Protein AF-V9I852-F1 (afdb_monomer_lite)

Organism: Apis cerana (NCBI:txid7461)

Radius of gyration: 63.97 Å; chains: 1; bounding box: 170×101×155 Å

Structure (mmCIF, N/CA/C/O backbone):
data_AF-V9I852-F1
#
_entry.id   AF-V9I852-F1
#
loop_
_atom_site.group_PDB
_atom_site.id
_atom_site.type_symbol
_atom_site.label_atom_id
_atom_site.label_alt_id
_atom_site.label_comp_id
_atom_site.label_asym_id
_atom_site.label_entity_id
_atom_site.label_seq_id
_atom_site.pdbx_PDB_ins_code
_atom_site.Cartn_x
_atom_site.Cartn_y
_atom_site.Cartn_z
_atom_site.occupancy
_atom_site.B_iso_or_equiv
_atom_site.auth_seq_id
_atom_site.auth_comp_id
_atom_site.auth_asym_id
_atom_site.auth_atom_id
_atom_site.pdbx_PDB_model_num
ATOM 1 N N . MET A 1 1 ? 60.744 -9.522 -6.879 1.00 50.72 1 MET A N 1
ATOM 2 C CA . MET A 1 1 ? 60.475 -9.954 -8.267 1.00 50.72 1 MET A CA 1
ATOM 3 C C . MET A 1 1 ? 61.758 -10.573 -8.761 1.00 50.72 1 MET A C 1
ATOM 5 O O . MET A 1 1 ? 62.664 -9.856 -9.180 1.00 50.72 1 MET A O 1
ATOM 9 N N . ASP A 1 2 ? 61.870 -11.880 -8.570 1.00 51.53 2 ASP A N 1
ATOM 10 C CA . ASP A 1 2 ? 63.086 -12.629 -8.846 1.00 51.53 2 ASP A CA 1
ATOM 11 C C . ASP A 1 2 ? 63.333 -12.612 -10.350 1.00 51.53 2 ASP A C 1
ATOM 13 O O . ASP A 1 2 ? 62.682 -13.312 -11.120 1.00 51.53 2 ASP A O 1
ATOM 17 N N . ARG A 1 3 ? 64.275 -11.763 -10.784 1.00 62.81 3 ARG A N 1
ATOM 18 C CA . ARG A 1 3 ? 64.688 -11.643 -12.194 1.00 62.81 3 ARG A CA 1
ATOM 19 C C . ARG A 1 3 ? 65.100 -12.995 -12.785 1.00 62.81 3 ARG A C 1
ATOM 21 O O . ARG A 1 3 ? 65.060 -13.159 -13.995 1.00 62.81 3 ARG A O 1
ATOM 28 N N . GLN A 1 4 ? 65.454 -13.955 -11.932 1.00 65.88 4 GLN A N 1
ATOM 29 C CA . GLN A 1 4 ? 65.789 -15.322 -12.306 1.00 65.88 4 GLN A CA 1
ATOM 30 C C . GLN A 1 4 ? 64.579 -16.082 -12.875 1.00 65.88 4 GLN A C 1
ATOM 32 O O . GLN A 1 4 ? 64.727 -16.679 -13.933 1.00 65.88 4 GLN A O 1
ATOM 37 N N . GLY A 1 5 ? 63.378 -15.993 -12.292 1.00 65.00 5 GLY A N 1
ATOM 38 C CA . GLY A 1 5 ? 62.196 -16.718 -12.795 1.00 65.00 5 GLY A CA 1
ATOM 39 C C . GLY A 1 5 ? 61.672 -16.208 -14.148 1.00 65.00 5 GLY A C 1
ATOM 40 O O . GLY A 1 5 ? 61.157 -16.974 -14.958 1.00 65.00 5 GLY A O 1
ATOM 41 N N . LEU A 1 6 ? 61.894 -14.923 -14.456 1.00 72.56 6 LEU A N 1
ATOM 42 C CA . LEU A 1 6 ? 61.601 -14.355 -15.780 1.00 72.56 6 LEU A CA 1
ATOM 43 C C . LEU A 1 6 ? 62.596 -14.835 -16.851 1.00 72.56 6 LEU A C 1
ATOM 45 O O . LEU A 1 6 ? 62.217 -15.017 -18.004 1.00 72.56 6 LEU A O 1
ATOM 49 N N . VAL A 1 7 ? 63.861 -15.040 -16.470 1.00 77.25 7 VAL A N 1
ATOM 50 C CA . VAL A 1 7 ? 64.925 -15.524 -17.367 1.00 77.25 7 VAL A CA 1
ATOM 51 C C . VAL A 1 7 ? 64.793 -17.028 -17.641 1.00 77.25 7 VAL A C 1
ATOM 53 O O . VAL A 1 7 ? 65.104 -17.459 -18.747 1.00 77.25 7 VAL A O 1
ATOM 56 N N . HIS A 1 8 ? 64.298 -17.815 -16.677 1.00 76.94 8 HIS A N 1
ATOM 57 C CA . HIS A 1 8 ? 64.097 -19.268 -16.820 1.00 76.94 8 HIS A CA 1
ATOM 58 C C . HIS A 1 8 ? 62.773 -19.654 -17.492 1.00 76.94 8 HIS A C 1
ATOM 60 O O . HIS A 1 8 ? 62.583 -20.819 -17.830 1.00 76.94 8 HIS A O 1
ATOM 66 N N . GLY A 1 9 ? 61.879 -18.695 -17.744 1.00 74.50 9 GLY A N 1
ATOM 67 C CA . GLY A 1 9 ? 60.640 -18.974 -18.464 1.00 74.50 9 GLY A CA 1
ATOM 68 C C . GLY A 1 9 ? 59.528 -19.578 -17.601 1.00 74.50 9 GLY A C 1
ATOM 69 O O . GLY A 1 9 ? 58.673 -20.275 -18.144 1.00 74.50 9 GLY A O 1
ATOM 70 N N . ASP A 1 10 ? 59.522 -19.340 -16.285 1.00 84.06 10 ASP A N 1
ATOM 71 C CA . ASP A 1 10 ? 58.556 -19.979 -15.388 1.00 84.06 10 ASP A CA 1
ATOM 72 C C . ASP A 1 10 ? 57.115 -19.537 -15.678 1.00 84.06 10 ASP A C 1
ATOM 74 O O . ASP A 1 10 ? 56.751 -18.358 -15.589 1.00 84.06 10 ASP A O 1
ATOM 78 N N . SER A 1 11 ? 56.278 -20.530 -15.980 1.00 76.50 11 SER A N 1
ATOM 79 C CA . SER A 1 11 ? 54.847 -20.410 -16.286 1.00 76.50 11 SER A CA 1
ATOM 80 C C . SER A 1 11 ? 54.083 -19.616 -15.215 1.00 76.50 11 SER A C 1
AT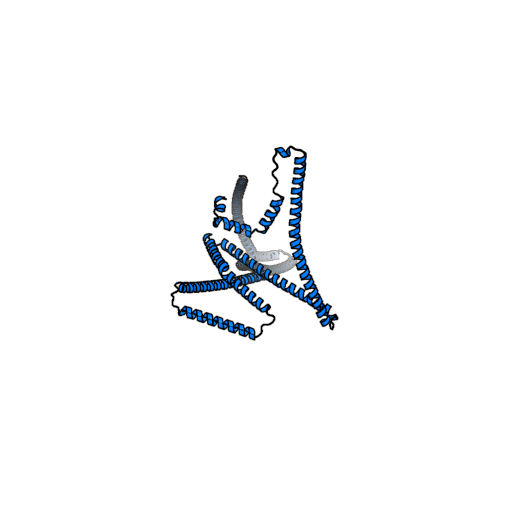OM 82 O O . SER A 1 11 ? 53.300 -18.718 -15.537 1.00 76.50 11 SER A O 1
ATOM 84 N N . ASP A 1 12 ? 54.386 -19.863 -13.938 1.00 80.69 12 ASP A N 1
ATOM 85 C CA . ASP A 1 12 ? 53.726 -19.229 -12.788 1.00 80.69 12 ASP A CA 1
ATOM 86 C C . ASP A 1 12 ? 54.035 -17.730 -12.652 1.00 80.69 12 ASP A C 1
ATOM 88 O O . ASP A 1 12 ? 53.288 -16.994 -12.010 1.00 80.69 12 ASP A O 1
ATOM 92 N N . ILE A 1 13 ? 55.110 -17.250 -13.286 1.00 81.25 13 ILE A N 1
ATOM 93 C CA . ILE A 1 13 ? 55.512 -15.837 -13.284 1.00 81.25 13 ILE A CA 1
ATOM 94 C C . ILE A 1 13 ? 55.090 -15.162 -14.592 1.00 81.25 13 ILE A C 1
ATOM 96 O O . ILE A 1 13 ? 54.611 -14.027 -14.585 1.00 81.25 13 ILE A O 1
ATOM 100 N N . ILE A 1 14 ? 55.213 -15.861 -15.721 1.00 84.06 14 ILE A N 1
ATOM 101 C CA . ILE A 1 14 ? 54.914 -15.325 -17.051 1.00 84.06 14 ILE A CA 1
ATOM 102 C C . ILE A 1 14 ? 53.406 -15.183 -17.294 1.00 84.06 14 ILE A C 1
ATOM 104 O O . ILE A 1 14 ? 52.973 -14.156 -17.825 1.00 84.06 14 ILE A O 1
ATOM 108 N N . HIS A 1 15 ? 52.580 -16.156 -16.896 1.00 85.94 15 HIS A N 1
ATOM 109 C CA . HIS A 1 15 ? 51.135 -16.084 -17.142 1.00 85.94 15 HIS A CA 1
ATOM 110 C C . HIS A 1 15 ? 50.443 -14.922 -16.419 1.00 85.94 15 HIS A C 1
ATOM 112 O O . HIS A 1 15 ? 49.645 -14.241 -17.070 1.00 85.94 15 HIS A O 1
ATOM 118 N N . PRO A 1 16 ? 50.744 -14.604 -15.144 1.00 88.56 16 PRO A N 1
ATOM 119 C CA . PRO A 1 16 ? 50.213 -13.401 -14.505 1.00 88.56 16 PRO A CA 1
ATOM 120 C C . PRO A 1 16 ? 50.647 -12.109 -15.207 1.00 88.56 16 PRO A C 1
ATOM 122 O O . PRO A 1 16 ? 49.839 -11.192 -15.351 1.00 88.56 16 PRO A O 1
ATOM 125 N N . ILE A 1 17 ? 51.888 -12.045 -15.707 1.00 84.12 17 ILE A N 1
ATOM 126 C CA . ILE A 1 17 ? 52.399 -10.886 -16.456 1.00 84.12 17 ILE A CA 1
ATOM 127 C C . ILE A 1 17 ? 51.645 -10.722 -17.779 1.00 84.12 17 ILE A C 1
ATOM 129 O O . ILE A 1 17 ? 51.189 -9.620 -18.080 1.00 84.12 17 ILE A O 1
ATOM 133 N N . PHE A 1 18 ? 51.454 -11.794 -18.552 1.00 85.00 18 PHE A N 1
ATOM 134 C CA . PHE A 1 18 ? 50.658 -11.728 -19.781 1.00 85.00 18 PHE A CA 1
ATOM 135 C C . PHE A 1 18 ? 49.193 -11.415 -19.507 1.00 85.00 18 PHE A C 1
ATOM 137 O O . PHE A 1 18 ? 48.610 -10.597 -20.212 1.00 85.00 18 PHE A O 1
ATOM 144 N N . THR A 1 19 ? 48.613 -12.000 -18.461 1.00 89.19 19 THR A N 1
ATOM 145 C CA . THR A 1 19 ? 47.241 -11.694 -18.040 1.00 89.19 19 THR A CA 1
ATOM 146 C C . THR A 1 19 ? 47.105 -10.207 -17.733 1.00 89.19 19 THR A C 1
ATOM 148 O O . THR A 1 19 ? 46.151 -9.573 -18.179 1.00 89.19 19 THR A O 1
ATOM 151 N N . TRP A 1 20 ? 48.085 -9.610 -17.049 1.00 90.31 20 TRP A N 1
ATOM 152 C CA . TRP A 1 20 ? 48.095 -8.177 -16.766 1.00 90.31 20 TRP A CA 1
ATOM 153 C C . TRP A 1 20 ? 48.287 -7.321 -18.029 1.00 90.31 20 TRP A C 1
ATOM 155 O O . TRP A 1 20 ? 47.535 -6.373 -18.242 1.00 90.31 20 TRP A O 1
ATOM 165 N N . LEU A 1 21 ? 49.240 -7.673 -18.899 1.00 87.88 21 LEU A N 1
ATOM 166 C CA . LEU A 1 21 ? 49.518 -6.939 -20.141 1.00 87.88 21 LEU A CA 1
ATOM 167 C C . LEU A 1 21 ? 48.331 -6.959 -21.112 1.00 87.88 21 LEU A C 1
ATOM 169 O O . LEU A 1 21 ? 47.997 -5.926 -21.688 1.00 87.88 21 LEU A O 1
ATOM 173 N N . LEU A 1 22 ? 47.692 -8.119 -21.282 1.00 87.31 22 LEU A N 1
ATOM 174 C CA . LEU A 1 22 ? 46.563 -8.295 -22.197 1.00 87.31 22 LEU A CA 1
ATOM 175 C C . LEU A 1 22 ? 45.273 -7.675 -21.647 1.00 87.31 22 LEU A C 1
ATOM 177 O O . LEU A 1 22 ? 44.484 -7.145 -22.423 1.00 87.31 22 LEU A O 1
ATOM 181 N N . SER A 1 23 ? 45.071 -7.682 -20.325 1.00 90.19 23 SER A N 1
ATOM 182 C CA . SER A 1 23 ? 43.926 -6.999 -19.700 1.00 90.19 23 SER A CA 1
ATOM 183 C C . SER A 1 23 ? 44.055 -5.472 -19.694 1.00 90.19 23 SER A C 1
ATOM 185 O O . SER A 1 23 ? 43.040 -4.783 -19.676 1.00 90.19 23 SER A O 1
ATOM 187 N N . HIS A 1 24 ? 45.278 -4.928 -19.746 1.00 91.06 24 HIS A N 1
ATOM 188 C CA . HIS A 1 24 ? 45.545 -3.484 -19.681 1.00 91.06 24 HIS A CA 1
ATOM 189 C C . HIS A 1 24 ? 46.228 -2.949 -20.947 1.00 91.06 24 HIS A C 1
ATOM 191 O O . HIS A 1 24 ? 47.105 -2.081 -20.873 1.00 91.06 24 HIS A O 1
ATOM 197 N N . ILE A 1 25 ? 45.826 -3.445 -22.119 1.00 89.25 25 ILE A N 1
ATOM 198 C CA . ILE A 1 25 ? 46.492 -3.136 -23.391 1.00 89.25 25 ILE A CA 1
ATOM 199 C C . ILE A 1 25 ? 46.551 -1.627 -23.685 1.00 89.25 25 ILE A C 1
ATOM 201 O O . ILE A 1 25 ? 47.601 -1.117 -24.080 1.00 89.25 25 ILE A O 1
ATOM 205 N N . ASP A 1 26 ? 45.484 -0.886 -23.372 1.00 86.12 26 ASP A N 1
ATOM 206 C CA . ASP A 1 26 ? 45.411 0.567 -23.572 1.00 86.12 26 ASP A CA 1
ATOM 207 C C . ASP A 1 26 ? 46.420 1.326 -22.699 1.00 86.12 26 ASP A C 1
ATOM 209 O O . ASP A 1 26 ? 47.024 2.313 -23.126 1.00 86.12 26 ASP A O 1
ATOM 213 N N . VAL A 1 27 ? 46.641 0.860 -21.466 1.00 87.19 27 VAL A N 1
ATOM 214 C CA . VAL A 1 27 ? 47.602 1.463 -20.529 1.00 87.19 27 VAL A CA 1
ATOM 215 C C . VAL A 1 27 ? 49.027 1.201 -21.001 1.00 87.19 27 VAL A C 1
ATOM 217 O O . VAL A 1 27 ? 49.862 2.108 -20.988 1.00 87.19 27 VAL A O 1
ATOM 220 N N . VAL A 1 28 ? 49.304 -0.025 -21.451 1.00 89.38 28 VAL A N 1
ATOM 221 C CA . VAL A 1 28 ? 50.616 -0.421 -21.974 1.00 89.38 28 VAL A CA 1
ATOM 222 C C . VAL A 1 28 ? 50.939 0.354 -23.252 1.00 89.38 28 VAL A C 1
ATOM 224 O O . VAL A 1 28 ? 52.040 0.891 -23.370 1.00 89.38 28 VAL A O 1
ATOM 227 N N . GLN A 1 29 ? 49.975 0.506 -24.164 1.00 88.00 29 GLN A N 1
ATOM 228 C CA . GLN A 1 29 ? 50.143 1.276 -25.396 1.00 88.00 29 GLN A CA 1
ATOM 229 C C . GLN A 1 29 ? 50.420 2.758 -25.110 1.00 88.00 29 GLN A C 1
ATOM 231 O O . GLN A 1 29 ? 51.357 3.331 -25.672 1.00 88.00 29 GLN A O 1
ATOM 236 N N . LYS A 1 30 ? 49.667 3.375 -24.187 1.00 87.69 30 LYS A N 1
ATOM 237 C CA . LYS A 1 30 ? 49.917 4.759 -23.749 1.00 87.69 30 LYS A CA 1
ATOM 238 C C . LYS A 1 30 ? 51.293 4.904 -23.102 1.00 87.69 30 LYS A C 1
ATOM 240 O O . LYS A 1 30 ? 52.010 5.858 -23.397 1.00 87.69 30 LYS A O 1
ATOM 245 N N . ARG A 1 31 ? 51.699 3.952 -22.258 1.00 87.94 31 ARG A N 1
ATOM 246 C CA . ARG A 1 31 ? 53.007 3.972 -21.587 1.00 87.94 31 ARG A CA 1
ATOM 247 C C . ARG A 1 31 ? 54.165 3.819 -22.572 1.00 87.94 31 ARG A C 1
ATOM 249 O O . ARG A 1 31 ? 55.131 4.564 -22.453 1.00 87.94 31 ARG A O 1
ATOM 256 N N . ALA A 1 32 ? 54.050 2.921 -23.549 1.00 89.06 32 ALA A N 1
ATOM 257 C CA . ALA A 1 32 ? 55.044 2.731 -24.605 1.00 89.06 32 ALA A CA 1
ATOM 258 C C . ALA A 1 32 ? 55.159 3.960 -25.525 1.00 89.06 32 ALA A C 1
ATOM 260 O O . ALA A 1 32 ? 56.254 4.348 -25.933 1.00 89.06 32 ALA A O 1
ATOM 261 N N . TYR A 1 33 ? 54.033 4.617 -25.821 1.00 90.19 33 TYR A N 1
ATOM 262 C CA . TYR A 1 33 ? 54.034 5.874 -26.567 1.00 90.19 33 TYR A CA 1
ATOM 263 C C . TYR A 1 33 ? 54.736 6.993 -25.784 1.00 90.19 33 TYR A C 1
ATOM 265 O O . TYR A 1 33 ? 55.614 7.667 -26.321 1.00 90.19 33 TYR A O 1
ATOM 273 N N . LEU A 1 34 ? 54.395 7.166 -24.502 1.00 89.69 34 LEU A N 1
ATOM 274 C CA . LEU A 1 34 ? 54.973 8.204 -23.646 1.00 89.69 34 LEU A CA 1
ATOM 275 C C . LEU A 1 34 ? 56.454 7.964 -23.332 1.00 89.69 34 LEU A C 1
ATOM 277 O O . LEU A 1 34 ? 57.212 8.930 -23.259 1.00 89.69 34 LEU A O 1
ATOM 281 N N . SER A 1 35 ? 56.898 6.711 -23.192 1.00 86.94 35 SER A N 1
ATOM 282 C CA . SER A 1 35 ? 58.307 6.403 -22.916 1.00 86.94 35 SER A CA 1
ATOM 283 C C . SER A 1 35 ? 59.239 6.868 -24.030 1.00 86.94 35 SER A C 1
ATOM 285 O O . SER A 1 35 ? 60.369 7.244 -23.751 1.00 86.94 35 SER A O 1
ATOM 287 N N . ARG A 1 36 ? 58.773 6.922 -25.283 1.00 86.38 36 ARG A N 1
ATOM 288 C CA . ARG A 1 36 ? 59.583 7.443 -26.392 1.00 86.38 36 ARG A CA 1
ATOM 289 C C . ARG A 1 36 ? 59.892 8.941 -26.266 1.00 86.38 36 ARG A C 1
ATOM 291 O O . ARG A 1 36 ? 60.886 9.391 -26.820 1.00 86.38 36 ARG A O 1
ATOM 298 N N . PHE A 1 37 ? 59.050 9.700 -25.564 1.00 84.94 37 PHE A N 1
ATOM 299 C CA . PHE A 1 37 ? 59.129 11.166 -25.512 1.00 84.94 37 PHE A CA 1
ATOM 300 C C . PHE A 1 37 ? 59.446 11.731 -24.120 1.00 84.94 37 PHE A C 1
ATOM 302 O O . PHE A 1 37 ? 59.877 12.873 -24.017 1.00 84.94 37 PHE A O 1
ATOM 309 N N . LEU A 1 38 ? 59.217 10.965 -23.047 1.00 84.50 38 LEU A N 1
ATOM 310 C CA . LEU A 1 38 ? 59.419 11.413 -21.661 1.00 84.50 38 LEU A CA 1
ATOM 311 C C . LEU A 1 38 ? 60.682 10.852 -20.998 1.00 84.50 38 LEU A C 1
ATOM 313 O O . LEU A 1 38 ? 61.015 11.277 -19.890 1.00 84.50 38 LEU A O 1
ATOM 317 N N . VAL A 1 39 ? 61.377 9.907 -21.636 1.00 83.50 39 VAL A N 1
ATOM 318 C CA . VAL A 1 39 ? 62.682 9.442 -21.151 1.00 83.50 39 VAL A CA 1
ATOM 319 C C . VAL A 1 39 ? 63.694 10.557 -21.392 1.00 83.50 39 VAL A C 1
ATOM 321 O O . VAL A 1 39 ? 63.976 10.930 -22.529 1.00 83.50 39 VAL A O 1
ATOM 324 N N . LYS A 1 40 ? 64.188 11.139 -20.298 1.00 81.50 40 LYS A N 1
ATOM 325 C CA . LYS A 1 40 ? 65.172 12.218 -20.343 1.00 81.50 40 LYS A CA 1
ATOM 326 C C . LYS A 1 40 ? 66.515 11.660 -20.798 1.00 81.50 40 LYS A C 1
ATOM 328 O O . LYS A 1 40 ? 66.905 10.573 -20.383 1.00 81.50 40 LYS A O 1
ATOM 333 N N . ILE A 1 41 ? 67.216 12.426 -21.625 1.00 81.44 41 ILE A N 1
ATOM 334 C CA . ILE A 1 41 ? 68.611 12.149 -21.946 1.00 81.44 41 ILE A CA 1
ATOM 335 C C . ILE A 1 41 ? 69.424 12.576 -20.722 1.00 81.44 41 ILE A C 1
ATOM 337 O O . ILE A 1 41 ? 69.360 13.737 -20.318 1.00 81.44 41 ILE A O 1
ATOM 341 N N . GLU A 1 42 ? 70.124 11.631 -20.101 1.00 76.50 42 GLU A N 1
ATOM 342 C CA . GLU A 1 42 ? 71.022 11.912 -18.981 1.00 76.50 42 GLU A CA 1
ATOM 343 C C . GLU A 1 42 ? 72.293 12.568 -19.531 1.00 76.50 42 GLU A C 1
ATOM 345 O O . GLU A 1 42 ? 73.145 11.904 -20.118 1.00 76.50 42 GLU A O 1
ATOM 350 N N . VAL A 1 43 ? 72.389 13.892 -19.396 1.00 78.94 43 VAL A N 1
ATOM 351 C CA . VAL A 1 43 ? 73.585 14.651 -19.776 1.00 78.94 43 VAL A CA 1
ATOM 352 C C . VAL A 1 43 ? 74.493 14.762 -18.545 1.00 78.94 43 VAL A C 1
ATOM 354 O O . VAL A 1 43 ? 74.030 15.258 -17.514 1.00 78.94 43 VAL A O 1
ATOM 357 N N . PRO A 1 44 ? 75.757 14.300 -18.612 1.00 83.56 44 PRO A N 1
ATOM 358 C CA . PRO A 1 44 ? 76.691 14.387 -17.492 1.00 83.56 44 PRO A CA 1
ATOM 359 C C . PRO A 1 44 ? 76.924 15.829 -17.024 1.00 83.56 44 PRO A C 1
ATOM 361 O O . PRO A 1 44 ? 76.922 16.770 -17.824 1.00 83.56 44 PRO A O 1
ATOM 364 N N . SER A 1 45 ? 77.144 16.008 -15.719 1.00 73.19 45 SER A N 1
ATOM 365 C CA . SER A 1 45 ? 77.271 17.326 -15.082 1.00 73.19 45 SER A CA 1
ATOM 366 C C . SER A 1 45 ? 78.463 18.149 -15.582 1.00 73.19 45 SER A C 1
ATOM 368 O O . SER A 1 45 ? 78.434 19.374 -15.469 1.00 73.19 45 SER A O 1
ATOM 370 N N . GLU A 1 46 ? 79.486 17.513 -16.168 1.00 77.75 46 GLU A N 1
ATOM 371 C CA . GLU A 1 46 ? 80.625 18.226 -16.756 1.00 77.75 46 GLU A CA 1
ATOM 372 C C . GLU A 1 46 ? 80.209 19.061 -17.978 1.00 77.75 46 GLU A C 1
ATOM 374 O O . GLU A 1 46 ? 80.680 20.182 -18.146 1.00 77.75 46 GLU A O 1
ATOM 379 N N . TYR A 1 47 ? 79.278 18.555 -18.793 1.00 73.62 47 TYR A N 1
ATOM 380 C CA . TYR A 1 47 ? 78.790 19.236 -19.999 1.00 73.62 47 TYR A CA 1
ATOM 381 C C . TYR A 1 47 ? 77.684 20.255 -19.710 1.00 73.62 47 TYR A C 1
ATOM 383 O O . TYR A 1 47 ? 77.487 21.180 -20.490 1.00 73.62 47 TYR A O 1
ATOM 391 N N . LEU A 1 48 ? 76.987 20.129 -18.575 1.00 76.00 48 LEU A N 1
ATOM 392 C CA . LEU A 1 48 ? 76.001 21.119 -18.123 1.00 76.00 48 LEU A CA 1
ATOM 393 C C . LEU A 1 48 ? 76.632 22.414 -17.586 1.00 76.00 48 LEU A C 1
ATOM 395 O O . LEU A 1 48 ? 75.910 23.374 -17.330 1.00 76.00 48 LEU A O 1
ATOM 399 N N . SER A 1 49 ? 77.953 22.431 -17.385 1.00 75.94 49 SER A N 1
ATOM 400 C CA . SER A 1 49 ? 78.689 23.621 -16.938 1.00 75.94 49 SER A CA 1
ATOM 401 C C . SER A 1 49 ? 78.877 24.652 -18.060 1.00 75.94 49 SER A C 1
ATOM 403 O O . SER A 1 49 ? 79.166 25.813 -17.775 1.00 75.94 49 SER A O 1
ATOM 405 N N . ASP A 1 50 ? 78.706 24.240 -19.322 1.00 87.31 50 ASP A N 1
ATOM 406 C CA . ASP A 1 50 ? 78.704 25.130 -20.484 1.00 87.31 50 ASP A CA 1
ATOM 407 C C . ASP A 1 50 ? 77.357 25.888 -20.576 1.00 87.31 50 ASP A C 1
ATOM 409 O O . ASP A 1 50 ? 76.301 25.247 -20.674 1.00 87.31 50 ASP A O 1
ATOM 413 N N . PRO A 1 51 ? 77.359 27.238 -20.561 1.00 83.44 51 PRO A N 1
ATOM 414 C CA . PRO A 1 51 ? 76.146 28.052 -20.639 1.00 83.44 51 PRO A CA 1
ATOM 415 C C . PRO A 1 51 ? 75.259 27.771 -21.861 1.00 83.44 51 PRO A C 1
ATOM 417 O O . PRO A 1 51 ? 74.035 27.866 -21.752 1.00 83.44 51 PRO A O 1
ATOM 420 N N . GLU A 1 52 ? 75.837 27.419 -23.015 1.00 85.44 52 GLU A N 1
ATOM 421 C CA . GLU A 1 52 ? 75.052 27.144 -24.228 1.00 85.44 52 GLU A CA 1
ATOM 422 C C . GLU A 1 52 ? 74.320 25.801 -24.125 1.00 85.44 52 GLU A C 1
ATOM 424 O O . GLU A 1 52 ? 73.122 25.708 -24.408 1.00 85.44 52 GLU A O 1
ATOM 429 N N . VAL A 1 53 ? 75.015 24.762 -23.650 1.00 85.12 53 VAL A N 1
ATOM 430 C CA . VAL A 1 53 ? 74.446 23.420 -23.443 1.00 85.12 53 VAL A CA 1
ATOM 431 C C . VAL A 1 53 ? 73.359 23.453 -22.369 1.00 85.12 53 VAL A C 1
ATOM 433 O O . VAL A 1 53 ? 72.309 22.826 -22.533 1.00 85.12 53 VAL A O 1
ATOM 436 N N . PHE A 1 54 ? 73.566 24.232 -21.305 1.00 84.88 54 PHE A N 1
ATOM 437 C CA . PHE A 1 54 ? 72.560 24.454 -20.270 1.00 84.88 54 PHE A CA 1
ATOM 438 C C . PHE A 1 54 ? 71.288 25.104 -20.836 1.00 84.88 54 PHE A C 1
ATOM 440 O O . PHE A 1 54 ? 70.186 24.599 -20.608 1.00 84.88 54 PHE A O 1
ATOM 447 N N . ALA A 1 55 ? 71.423 26.163 -21.643 1.00 87.50 55 ALA A N 1
ATOM 448 C CA . ALA A 1 55 ? 70.285 26.834 -22.269 1.00 87.50 55 ALA A CA 1
ATOM 449 C C . ALA A 1 55 ? 69.494 25.904 -23.212 1.00 87.50 55 ALA A C 1
ATOM 451 O O . ALA A 1 55 ? 68.259 25.919 -23.208 1.00 87.50 55 ALA A O 1
ATOM 452 N N . PHE A 1 56 ? 70.173 25.049 -23.988 1.00 87.88 56 PHE A N 1
ATOM 453 C CA . PHE A 1 56 ? 69.507 24.038 -24.820 1.00 87.88 56 PHE A CA 1
ATOM 454 C C . PHE A 1 56 ? 68.798 22.964 -23.990 1.00 87.88 56 PHE A C 1
ATOM 456 O O . PHE A 1 56 ? 67.700 22.528 -24.347 1.00 87.88 56 PHE A O 1
ATOM 463 N N . TYR A 1 57 ? 69.384 22.554 -22.866 1.00 86.81 57 TYR A N 1
ATOM 464 C CA . TYR A 1 57 ? 68.766 21.591 -21.960 1.00 86.81 57 TYR A CA 1
ATOM 465 C C . TYR A 1 57 ? 67.523 22.166 -21.259 1.00 86.81 57 TYR A C 1
ATOM 467 O O . TYR A 1 57 ? 66.514 21.468 -21.133 1.00 86.81 57 TYR A O 1
ATOM 475 N N . GLU A 1 58 ? 67.527 23.448 -20.880 1.00 87.81 58 GLU A N 1
ATOM 476 C CA . GLU A 1 58 ? 66.326 24.130 -20.376 1.00 87.81 58 GLU A CA 1
ATOM 477 C C . GLU A 1 58 ? 65.227 24.236 -21.446 1.00 87.81 58 GLU A C 1
ATOM 479 O O . GLU A 1 58 ? 64.059 23.934 -21.178 1.00 87.81 58 GLU A O 1
ATOM 484 N N . GLN A 1 59 ? 65.579 24.577 -22.690 1.00 89.19 59 GLN A N 1
ATOM 485 C CA . GLN A 1 59 ? 64.630 24.566 -23.813 1.00 89.19 59 GLN A CA 1
ATOM 486 C C . GLN A 1 59 ? 64.046 23.165 -24.061 1.00 89.19 59 GLN A C 1
ATOM 488 O O . GLN A 1 59 ? 62.849 23.011 -24.308 1.00 89.19 59 GLN A O 1
ATOM 493 N N . TYR A 1 60 ? 64.860 22.118 -23.931 1.00 88.94 60 TYR A N 1
ATOM 494 C CA . TYR A 1 60 ? 64.402 20.734 -24.011 1.00 88.94 60 TYR A CA 1
ATOM 495 C C . TYR A 1 60 ? 63.420 20.377 -22.883 1.00 88.94 60 TYR A C 1
ATOM 497 O O . TYR A 1 60 ? 62.362 19.797 -23.140 1.00 88.94 60 TYR A O 1
ATOM 505 N N . MET A 1 61 ? 63.716 20.766 -21.639 1.00 86.81 61 MET A N 1
ATOM 506 C CA . MET A 1 61 ? 62.833 20.506 -20.496 1.00 86.81 61 MET A CA 1
ATOM 507 C C . MET A 1 61 ? 61.503 21.251 -20.603 1.00 86.81 61 MET A C 1
ATOM 509 O O . MET A 1 61 ? 60.447 20.655 -20.377 1.00 86.81 61 MET A O 1
ATOM 513 N N . THR A 1 62 ? 61.529 22.515 -21.027 1.00 90.88 62 THR A N 1
ATOM 514 C CA . THR A 1 62 ? 60.301 23.289 -21.270 1.00 90.88 62 THR A CA 1
ATOM 515 C C . THR A 1 62 ? 59.455 22.679 -22.392 1.00 90.88 62 THR A C 1
ATOM 517 O O . THR A 1 62 ? 58.227 22.636 -22.282 1.00 90.88 62 THR A O 1
ATOM 520 N N . LEU A 1 63 ? 60.078 22.125 -23.439 1.00 90.88 63 LEU A N 1
ATOM 521 C CA . LEU A 1 63 ? 59.369 21.423 -24.510 1.00 90.88 63 LEU A CA 1
ATOM 522 C C . LEU A 1 63 ? 58.733 20.109 -24.029 1.00 90.88 63 LEU A C 1
ATOM 524 O O . LEU A 1 63 ? 57.597 19.811 -24.405 1.00 90.88 63 LEU A O 1
ATOM 528 N N . ILE A 1 64 ? 59.417 19.353 -23.163 1.00 89.50 64 ILE A N 1
ATOM 529 C CA . ILE A 1 64 ? 58.853 18.160 -22.513 1.00 89.50 64 ILE A CA 1
ATOM 530 C C . ILE A 1 64 ? 57.628 18.528 -21.675 1.00 89.50 64 ILE A C 1
ATOM 532 O O . ILE A 1 64 ? 56.603 17.847 -21.749 1.00 89.50 64 ILE A O 1
ATOM 536 N N . ASP A 1 65 ? 57.707 19.589 -20.875 1.00 89.69 65 ASP A N 1
ATOM 537 C CA . ASP A 1 65 ? 56.587 19.992 -20.026 1.00 89.69 65 ASP A CA 1
ATOM 538 C C . ASP A 1 65 ? 55.413 20.527 -20.852 1.00 89.69 65 ASP A C 1
ATOM 540 O O . ASP A 1 65 ? 54.262 20.164 -20.594 1.00 89.69 65 ASP A O 1
ATOM 544 N N . ARG A 1 66 ? 55.685 21.262 -21.937 1.00 91.88 66 ARG A N 1
ATOM 545 C CA . ARG A 1 66 ? 54.660 21.634 -22.921 1.00 91.88 66 ARG A CA 1
ATOM 546 C C . ARG A 1 66 ? 54.003 20.401 -23.546 1.00 91.88 66 ARG A C 1
ATOM 548 O O . ARG A 1 66 ? 52.779 20.361 -23.661 1.00 91.88 66 ARG A O 1
ATOM 555 N N . PHE A 1 67 ? 54.785 19.385 -23.915 1.00 92.06 67 PHE A N 1
ATOM 556 C CA . PHE A 1 67 ? 54.259 18.129 -24.453 1.00 92.06 67 PHE A CA 1
ATOM 557 C C . PHE A 1 67 ? 53.349 17.413 -23.447 1.00 92.06 67 PHE A C 1
ATOM 559 O O . PHE A 1 67 ? 52.268 16.969 -23.832 1.00 92.06 67 PHE A O 1
ATOM 566 N N . LYS A 1 68 ? 53.723 17.340 -22.162 1.00 90.31 68 LYS A N 1
ATOM 567 C CA . LYS A 1 68 ? 52.871 16.739 -21.117 1.00 90.31 68 LYS A CA 1
ATOM 568 C C . LYS A 1 68 ? 51.521 17.444 -21.014 1.00 90.31 68 LYS A C 1
ATOM 570 O O . LYS A 1 68 ? 50.494 16.767 -20.966 1.00 90.31 68 LYS A O 1
ATOM 575 N N . THR A 1 69 ? 51.521 18.777 -20.998 1.00 91.69 69 THR A N 1
ATOM 576 C CA . THR A 1 69 ? 50.295 19.582 -20.899 1.00 91.69 69 THR A CA 1
ATOM 577 C C . THR A 1 69 ? 49.393 19.354 -22.108 1.00 91.69 69 THR A C 1
ATOM 579 O O . THR A 1 69 ? 48.249 18.934 -21.944 1.00 91.69 69 THR A O 1
ATOM 582 N N . VAL A 1 70 ? 49.933 19.492 -23.323 1.00 92.94 70 VAL A N 1
ATOM 583 C CA . VAL A 1 70 ? 49.173 19.302 -24.571 1.00 92.94 70 VAL A CA 1
ATOM 584 C C . VAL A 1 70 ? 48.664 17.864 -24.713 1.00 92.94 70 VAL A C 1
ATOM 586 O O . VAL A 1 70 ? 47.525 17.637 -25.118 1.00 92.94 70 VAL A O 1
ATOM 589 N N . HIS A 1 71 ? 49.476 16.865 -24.358 1.00 90.81 71 HIS A N 1
ATOM 590 C CA . HIS A 1 71 ? 49.060 15.464 -24.404 1.00 90.81 71 HIS A CA 1
ATOM 591 C C . HIS A 1 71 ? 47.931 15.177 -23.406 1.00 90.81 71 HIS A C 1
ATOM 593 O O . HIS A 1 71 ? 46.982 14.466 -23.735 1.00 90.81 71 HIS A O 1
ATOM 599 N N . LYS A 1 72 ? 48.003 15.739 -22.193 1.00 90.06 72 LYS A N 1
ATOM 600 C CA . LYS A 1 72 ? 46.947 15.602 -21.183 1.00 90.06 72 LYS A CA 1
ATOM 601 C C . LYS A 1 72 ? 45.639 16.243 -21.653 1.00 90.06 72 LYS A C 1
ATOM 603 O O . LYS A 1 72 ? 44.590 15.616 -21.537 1.00 90.06 72 LYS A O 1
ATOM 608 N N . GLU A 1 73 ? 45.699 17.444 -22.223 1.00 91.06 73 GLU A N 1
ATOM 609 C CA . GLU A 1 73 ? 44.536 18.126 -22.805 1.00 91.06 73 GLU A CA 1
ATOM 610 C C . GLU A 1 73 ? 43.921 17.327 -23.959 1.00 91.06 73 GLU A C 1
ATOM 612 O O . GLU A 1 73 ? 42.704 17.148 -24.009 1.00 91.06 73 GLU A O 1
ATOM 617 N N . ARG A 1 74 ? 44.752 16.764 -24.845 1.00 90.44 74 ARG A N 1
ATOM 618 C CA . ARG A 1 74 ? 44.297 15.910 -25.949 1.00 90.44 74 ARG A CA 1
ATOM 619 C C . ARG A 1 74 ? 43.603 14.638 -25.463 1.00 90.44 74 ARG A C 1
ATOM 621 O O . ARG A 1 74 ? 42.579 14.270 -26.028 1.00 90.44 74 ARG A O 1
ATOM 628 N N . GLU A 1 75 ? 44.130 13.967 -24.439 1.00 87.50 75 GLU A N 1
ATOM 629 C CA . GLU A 1 75 ? 43.508 12.755 -23.881 1.00 87.50 75 GLU A CA 1
ATOM 630 C C . GLU A 1 75 ? 42.147 13.056 -23.237 1.00 87.50 75 GLU A C 1
ATOM 632 O O . GLU A 1 75 ? 41.196 12.295 -23.418 1.00 87.50 75 GLU A O 1
ATOM 637 N N . ILE A 1 76 ? 42.027 14.194 -22.544 1.00 86.94 76 ILE A N 1
ATOM 638 C CA . ILE A 1 76 ? 40.744 14.680 -22.015 1.00 86.94 76 ILE A CA 1
ATOM 639 C C . ILE A 1 76 ? 39.780 14.987 -23.171 1.00 86.94 76 ILE A C 1
ATOM 641 O O . ILE A 1 76 ? 38.628 14.554 -23.152 1.00 86.94 76 ILE A O 1
ATOM 645 N N . GLY A 1 77 ? 40.259 15.675 -24.211 1.00 87.12 77 GLY A N 1
ATOM 646 C CA . GLY A 1 77 ? 39.478 15.986 -25.407 1.00 87.12 77 GLY A CA 1
ATOM 647 C C . GLY A 1 77 ? 39.002 14.742 -26.161 1.00 87.12 77 GLY A C 1
ATOM 648 O O . GLY A 1 77 ? 37.859 14.707 -26.608 1.00 87.12 77 GLY A O 1
ATOM 649 N N . LYS A 1 78 ? 39.829 13.694 -26.252 1.00 87.12 78 LYS A N 1
ATOM 650 C CA . LYS A 1 78 ? 39.473 12.422 -26.898 1.00 87.12 78 LYS A CA 1
ATOM 651 C C . LYS A 1 78 ? 38.299 11.739 -26.194 1.00 87.12 78 LYS A C 1
ATOM 653 O O . LYS A 1 78 ? 37.346 11.356 -26.863 1.00 87.12 78 LYS A O 1
ATOM 658 N N . LYS A 1 79 ? 38.326 11.658 -24.860 1.00 84.75 79 LYS A N 1
ATOM 659 C CA . LYS A 1 79 ? 37.212 11.097 -24.076 1.00 84.75 79 LYS A CA 1
ATOM 660 C C . LYS A 1 79 ? 35.920 11.901 -24.271 1.00 84.75 79 LYS A C 1
ATOM 662 O O . LYS A 1 79 ? 34.842 11.333 -24.410 1.00 84.75 79 LYS A O 1
ATOM 667 N N . ASN A 1 80 ? 36.027 13.229 -24.326 1.00 85.06 80 ASN A N 1
ATOM 668 C CA . ASN A 1 80 ? 34.875 14.092 -24.589 1.00 85.06 80 ASN A CA 1
ATOM 669 C C . ASN A 1 80 ? 34.331 13.914 -26.016 1.00 85.06 80 ASN A C 1
ATOM 671 O O . ASN A 1 80 ? 33.121 13.960 -26.212 1.00 85.06 80 ASN A O 1
ATOM 675 N N . TYR A 1 81 ? 35.204 13.685 -27.001 1.00 86.94 81 TYR A N 1
ATOM 676 C CA . TYR A 1 81 ? 34.809 13.393 -28.377 1.00 86.94 81 TYR A CA 1
ATOM 677 C C . TYR A 1 81 ? 34.107 12.037 -28.510 1.00 86.94 81 TYR A C 1
ATOM 679 O O . TYR A 1 81 ? 33.114 11.951 -29.221 1.00 86.94 81 TYR A O 1
ATOM 687 N N . GLU A 1 82 ? 34.575 10.996 -27.816 1.00 85.44 82 GLU A N 1
ATOM 688 C CA . GLU A 1 82 ? 33.910 9.684 -27.782 1.00 85.44 82 GLU A CA 1
ATOM 689 C C . GLU A 1 82 ? 32.474 9.815 -27.244 1.00 85.44 82 GLU A C 1
ATOM 691 O O . GLU A 1 82 ? 31.528 9.420 -27.926 1.00 85.44 82 GLU A O 1
ATOM 696 N N . ASN A 1 83 ? 32.288 10.516 -26.119 1.00 84.62 83 ASN A N 1
ATOM 697 C CA . ASN A 1 83 ? 30.956 10.828 -25.585 1.00 84.62 83 ASN A CA 1
ATOM 698 C C . ASN A 1 83 ? 30.109 11.671 -26.562 1.00 84.62 83 ASN A C 1
ATOM 700 O O . ASN A 1 83 ? 28.909 11.451 -26.717 1.00 84.62 83 ASN A O 1
ATOM 704 N N . ALA A 1 84 ? 30.719 12.649 -27.240 1.00 88.81 84 ALA A N 1
ATOM 705 C CA . ALA A 1 84 ? 30.028 13.469 -28.235 1.00 88.81 84 ALA A CA 1
ATOM 706 C C . ALA A 1 84 ? 29.641 12.664 -29.486 1.00 88.81 84 ALA A C 1
ATOM 708 O O . ALA A 1 84 ? 28.611 12.938 -30.099 1.00 88.81 84 ALA A O 1
ATOM 709 N N . SER A 1 85 ? 30.437 11.662 -29.863 1.00 89.62 85 SER A N 1
ATOM 710 C CA . SER A 1 85 ? 30.139 10.743 -30.960 1.00 89.62 85 SER A CA 1
ATOM 711 C C . SER A 1 85 ? 28.942 9.860 -30.618 1.00 89.62 85 SER A C 1
ATOM 713 O O . SER A 1 85 ? 28.047 9.734 -31.451 1.00 89.62 85 SER A O 1
ATOM 715 N N . GLU A 1 86 ? 28.874 9.314 -29.401 1.00 89.81 86 GLU A N 1
ATOM 716 C CA . GLU A 1 86 ? 27.698 8.572 -28.919 1.00 89.81 86 GLU A CA 1
ATOM 717 C C . GLU A 1 86 ? 26.439 9.448 -28.942 1.00 89.81 86 GLU A C 1
ATOM 719 O O . GLU A 1 86 ? 25.431 9.066 -29.539 1.00 89.81 86 GLU A O 1
ATOM 724 N N . LEU A 1 87 ? 26.518 10.676 -28.419 1.00 89.38 87 LEU A N 1
ATOM 725 C CA . LEU A 1 87 ? 25.407 11.630 -28.480 1.00 89.38 87 LEU A CA 1
ATOM 726 C C . LEU A 1 87 ? 25.022 11.984 -29.926 1.00 89.38 87 LEU A C 1
ATOM 728 O O . LEU A 1 87 ? 23.847 12.125 -30.242 1.00 89.38 87 LEU A O 1
ATOM 732 N N . THR A 1 88 ? 25.995 12.094 -30.833 1.00 92.00 88 THR A N 1
ATOM 733 C CA . THR A 1 88 ? 25.734 12.340 -32.260 1.00 92.00 88 THR A CA 1
ATOM 734 C C . THR A 1 88 ? 25.030 11.147 -32.906 1.00 92.00 88 THR A C 1
ATOM 736 O O . THR A 1 88 ? 24.168 11.331 -33.767 1.00 92.00 88 THR A O 1
ATOM 739 N N . THR A 1 89 ? 25.381 9.918 -32.519 1.00 94.00 89 THR A N 1
ATOM 740 C CA . THR A 1 89 ? 24.666 8.725 -32.985 1.00 94.00 89 THR A CA 1
ATOM 741 C C . THR A 1 89 ? 23.248 8.667 -32.430 1.00 94.00 89 THR A C 1
ATOM 743 O O . THR A 1 89 ? 22.331 8.421 -33.211 1.00 94.00 89 THR A O 1
ATOM 746 N N . ASP A 1 90 ? 23.054 8.988 -31.150 1.00 94.50 90 ASP A N 1
ATOM 747 C CA . ASP A 1 90 ? 21.738 9.040 -30.511 1.00 94.50 90 ASP A CA 1
ATOM 748 C C . ASP A 1 90 ? 20.847 10.113 -31.156 1.00 94.50 90 ASP A C 1
ATOM 750 O O . ASP A 1 90 ? 19.740 9.824 -31.606 1.00 94.50 90 ASP A O 1
ATOM 754 N N . LEU A 1 91 ? 21.381 11.319 -31.379 1.00 94.06 91 LEU A N 1
ATOM 755 C CA . LEU A 1 91 ? 20.696 12.385 -32.117 1.00 94.06 91 LEU A CA 1
ATOM 756 C C . LEU A 1 91 ? 20.270 11.936 -33.517 1.00 94.06 91 LEU A C 1
ATOM 758 O O . LEU A 1 91 ? 19.134 12.178 -33.916 1.00 94.06 91 LEU A O 1
ATOM 762 N N . LYS A 1 92 ? 21.137 11.226 -34.251 1.00 95.38 92 LYS A N 1
ATOM 763 C CA . LYS A 1 92 ? 20.771 10.658 -35.559 1.00 95.38 92 LYS A CA 1
ATOM 764 C C . LYS A 1 92 ? 19.658 9.618 -35.446 1.00 95.38 92 LYS A C 1
ATOM 766 O O . LYS A 1 92 ? 18.844 9.514 -36.363 1.00 95.38 92 LYS A O 1
ATOM 771 N N . THR A 1 93 ? 19.620 8.824 -34.376 1.00 95.56 93 THR A N 1
ATOM 772 C CA . THR A 1 93 ? 18.520 7.876 -34.151 1.00 95.56 93 THR A CA 1
ATOM 773 C C . THR A 1 93 ? 17.220 8.592 -33.793 1.00 95.56 93 THR A C 1
ATOM 775 O O . THR A 1 93 ? 16.207 8.332 -34.440 1.00 95.56 93 THR A O 1
ATOM 778 N N . MET A 1 94 ? 17.258 9.573 -32.888 1.00 95.44 94 MET A N 1
ATOM 779 C CA . MET A 1 94 ? 16.106 10.404 -32.531 1.00 95.44 94 MET A CA 1
ATOM 780 C C . MET A 1 94 ? 15.558 11.183 -33.732 1.00 95.44 94 MET A C 1
ATOM 782 O O . MET A 1 94 ? 14.346 11.338 -33.873 1.00 95.44 94 MET A O 1
ATOM 786 N N . GLU A 1 95 ? 16.423 11.661 -34.626 1.00 94.62 95 GLU A N 1
ATOM 787 C CA . GLU A 1 95 ? 16.008 12.374 -35.835 1.00 94.62 95 GLU A CA 1
ATOM 788 C C . GLU A 1 95 ? 15.279 11.448 -36.816 1.00 94.62 95 GLU A C 1
ATOM 790 O O . GLU A 1 95 ? 14.206 11.798 -37.310 1.00 94.62 95 GLU A O 1
ATOM 795 N N . LYS A 1 96 ? 15.773 10.217 -37.004 1.00 95.25 96 LYS A N 1
ATOM 796 C CA . LYS A 1 96 ? 15.063 9.187 -37.781 1.00 95.25 96 LYS A CA 1
ATOM 797 C C . LYS A 1 96 ? 13.714 8.822 -37.161 1.00 95.25 96 LYS A C 1
ATOM 799 O O . LYS A 1 96 ? 12.733 8.656 -37.886 1.00 95.25 96 LYS A O 1
ATOM 804 N N . GLU A 1 97 ? 13.637 8.699 -35.836 1.00 95.31 97 GLU A N 1
ATOM 805 C CA . GLU A 1 97 ? 12.372 8.443 -35.138 1.00 95.31 97 GLU A CA 1
ATOM 806 C C . GLU A 1 97 ? 11.391 9.606 -35.303 1.00 95.31 97 GLU A C 1
ATOM 808 O O . GLU A 1 97 ? 10.218 9.386 -35.608 1.00 95.31 97 GLU A O 1
ATOM 813 N N . LYS A 1 98 ? 11.870 10.847 -35.180 1.00 96.31 98 LYS A N 1
ATOM 814 C CA . LYS A 1 98 ? 11.082 12.057 -35.430 1.00 96.31 98 LYS A CA 1
ATOM 815 C C . LYS A 1 98 ? 10.541 12.075 -36.858 1.00 96.31 98 LYS A C 1
ATOM 817 O O . LYS A 1 98 ? 9.346 12.303 -37.035 1.00 96.31 98 LYS A O 1
ATOM 822 N N . GLU A 1 99 ? 11.368 11.806 -37.867 1.00 95.06 99 GLU A N 1
ATOM 823 C CA . GLU A 1 99 ? 10.925 11.711 -39.264 1.00 95.06 99 GLU A CA 1
ATOM 824 C C . GLU A 1 99 ? 9.872 10.612 -39.454 1.00 95.06 99 GLU A C 1
ATOM 826 O O . GLU A 1 99 ? 8.823 10.851 -40.055 1.00 95.06 99 GLU A O 1
ATOM 831 N N . ALA A 1 100 ? 10.090 9.425 -38.881 1.00 94.81 100 ALA A N 1
ATOM 832 C CA . ALA A 1 100 ? 9.128 8.329 -38.938 1.00 94.81 100 ALA A CA 1
ATOM 833 C C . ALA A 1 100 ? 7.785 8.700 -38.281 1.00 94.81 100 ALA A C 1
ATOM 835 O O . ALA A 1 100 ? 6.715 8.387 -38.819 1.00 94.81 100 ALA A O 1
ATOM 836 N N . VAL A 1 101 ? 7.821 9.401 -37.143 1.00 96.19 101 VAL A N 1
ATOM 837 C CA . VAL A 1 101 ? 6.631 9.921 -36.459 1.00 96.19 101 VAL A CA 1
ATOM 838 C C . VAL A 1 101 ? 5.935 10.985 -37.308 1.00 96.19 101 VAL A C 1
ATOM 840 O O . VAL A 1 101 ? 4.717 10.910 -37.452 1.00 96.19 101 VAL A O 1
ATOM 843 N N . ILE A 1 102 ? 6.665 11.917 -37.929 1.00 95.69 102 ILE A N 1
ATOM 844 C CA . ILE A 1 102 ? 6.098 12.933 -38.833 1.00 95.69 102 ILE A CA 1
ATOM 845 C C . ILE A 1 102 ? 5.391 12.266 -40.017 1.00 95.69 102 ILE A C 1
ATOM 847 O O . ILE A 1 102 ? 4.227 12.566 -40.282 1.00 95.69 102 ILE A O 1
ATOM 851 N N . ILE A 1 103 ? 6.035 11.299 -40.679 1.00 94.88 103 ILE A N 1
ATOM 852 C CA . ILE A 1 103 ? 5.432 10.546 -41.790 1.00 94.88 103 ILE A CA 1
ATOM 853 C C . ILE A 1 103 ? 4.163 9.820 -41.325 1.00 94.88 103 ILE A C 1
ATOM 855 O O . ILE A 1 103 ? 3.159 9.777 -42.042 1.00 94.88 103 ILE A O 1
ATOM 859 N N . ARG A 1 104 ? 4.175 9.238 -40.119 1.00 95.19 104 ARG A N 1
ATOM 860 C CA . ARG A 1 104 ? 3.002 8.568 -39.545 1.00 95.19 104 ARG A CA 1
ATOM 861 C C . ARG A 1 104 ? 1.879 9.553 -39.224 1.00 95.19 104 ARG A C 1
ATOM 863 O O . ARG A 1 104 ? 0.723 9.220 -39.482 1.00 95.19 104 ARG A O 1
ATOM 870 N N . ILE A 1 105 ? 2.199 10.730 -38.685 1.00 91.50 105 ILE A N 1
ATOM 871 C CA . ILE A 1 105 ? 1.236 11.804 -38.416 1.00 91.50 105 ILE A CA 1
ATOM 872 C C . ILE A 1 105 ? 0.592 12.255 -39.722 1.00 91.50 105 ILE A C 1
ATOM 874 O O . ILE A 1 105 ? -0.632 12.315 -39.777 1.00 91.50 105 ILE A O 1
ATOM 878 N N . GLU A 1 106 ? 1.371 12.481 -40.780 1.00 91.06 106 GLU A N 1
ATOM 879 C CA . GLU A 1 106 ? 0.829 12.925 -42.067 1.00 91.06 106 GLU A CA 1
ATOM 880 C C . GLU A 1 106 ? -0.097 11.864 -42.678 1.00 91.06 106 GLU A C 1
ATOM 882 O O . GLU A 1 106 ? -1.234 12.158 -43.041 1.00 91.06 106 GLU A O 1
ATOM 887 N N . LYS A 1 107 ? 0.310 10.586 -42.662 1.00 92.12 107 LYS A N 1
ATOM 888 C CA . LYS A 1 107 ? -0.563 9.469 -43.073 1.00 92.12 107 LYS A CA 1
ATOM 889 C C . LYS A 1 107 ? -1.855 9.402 -42.254 1.00 92.12 107 LYS A C 1
ATOM 891 O O . LYS A 1 107 ? -2.909 9.082 -42.800 1.00 92.12 107 LYS A O 1
ATOM 896 N N . MET A 1 108 ? -1.786 9.652 -40.946 1.00 87.31 108 MET A N 1
ATOM 897 C CA . MET A 1 108 ? -2.962 9.648 -40.070 1.00 87.31 108 MET A CA 1
ATOM 898 C C . MET A 1 108 ? -3.863 10.857 -40.334 1.00 87.31 108 MET A C 1
ATOM 900 O O . MET A 1 108 ? -5.082 10.721 -40.312 1.00 87.31 108 MET A O 1
ATOM 904 N N . ARG A 1 109 ? -3.273 12.021 -40.614 1.00 86.31 109 ARG A N 1
ATOM 905 C CA . ARG A 1 109 ? -3.975 13.264 -40.932 1.00 86.31 109 ARG A CA 1
ATOM 906 C C . ARG A 1 109 ? -4.754 13.141 -42.238 1.00 86.31 109 ARG A C 1
ATOM 908 O O . ARG A 1 109 ? -5.934 13.465 -42.234 1.00 86.31 109 ARG A O 1
ATOM 915 N N . MET A 1 110 ? -4.147 12.567 -43.279 1.00 86.81 110 MET A N 1
ATOM 916 C CA . MET A 1 110 ? -4.831 12.238 -44.540 1.00 86.81 110 MET A CA 1
ATOM 917 C C . MET A 1 110 ? -6.021 11.290 -44.312 1.00 86.81 110 MET A C 1
ATOM 919 O O . MET A 1 110 ? -7.087 11.456 -44.890 1.00 86.81 110 MET A O 1
ATOM 923 N N . LYS A 1 111 ? -5.888 10.301 -43.416 1.00 86.88 111 LYS A N 1
ATOM 924 C CA . LYS A 1 111 ? -7.006 9.404 -43.060 1.00 86.88 111 LYS A CA 1
ATOM 925 C C . LYS A 1 111 ? -8.101 10.088 -42.236 1.00 86.88 111 LYS A C 1
ATOM 927 O O . LYS A 1 111 ? -9.252 9.673 -42.300 1.00 86.88 111 LYS A O 1
ATOM 932 N N . ALA A 1 112 ? -7.740 11.090 -41.440 1.00 84.12 112 ALA A N 1
ATOM 933 C CA . ALA A 1 112 ? -8.641 11.823 -40.553 1.00 84.12 112 ALA A CA 1
ATOM 934 C C . ALA A 1 112 ? -9.241 13.085 -41.201 1.00 84.12 112 ALA A C 1
ATOM 936 O O . ALA A 1 112 ? -9.932 13.850 -40.529 1.00 84.12 112 ALA A O 1
ATOM 937 N N . GLU A 1 113 ? -8.985 13.310 -42.491 1.00 80.00 113 GLU A N 1
ATOM 938 C CA . GLU A 1 113 ? -9.336 14.532 -43.218 1.00 80.00 113 GLU A CA 1
ATOM 939 C C . GLU A 1 113 ? -10.851 14.804 -43.216 1.00 80.00 113 GLU A C 1
ATOM 941 O O . GLU A 1 113 ? -11.287 15.940 -43.036 1.00 80.00 113 GLU A O 1
ATOM 946 N N . THR A 1 114 ? -11.664 13.744 -43.255 1.00 79.69 114 THR A N 1
ATOM 947 C CA . THR A 1 114 ? -13.135 13.798 -43.172 1.00 79.69 114 THR A CA 1
ATOM 948 C C . THR A 1 114 ? -13.669 14.273 -41.812 1.00 79.69 114 THR A C 1
ATOM 950 O O . THR A 1 114 ? -14.800 14.746 -41.723 1.00 79.69 114 THR A O 1
ATOM 953 N N . GLY A 1 115 ? -12.867 14.177 -40.745 1.00 80.88 115 GLY A N 1
ATOM 954 C CA . GLY A 1 115 ? -13.259 14.445 -39.357 1.00 80.88 115 GLY A CA 1
ATOM 955 C C . GLY A 1 115 ? -12.395 15.491 -38.649 1.00 80.88 115 GLY A C 1
ATOM 956 O O . GLY A 1 115 ? -12.368 15.526 -37.420 1.00 80.88 115 GLY A O 1
ATOM 957 N N . ILE A 1 116 ? -11.683 16.345 -39.391 1.00 82.62 116 ILE A N 1
ATOM 958 C CA . ILE A 1 116 ? -10.689 17.289 -38.844 1.00 82.62 116 ILE A CA 1
ATOM 959 C C . ILE A 1 116 ? -11.239 18.201 -37.735 1.00 82.62 116 ILE A C 1
ATOM 961 O O . ILE A 1 116 ? -10.535 18.497 -36.770 1.00 82.62 116 ILE A O 1
ATOM 965 N N . HIS A 1 117 ? -12.510 18.593 -37.823 1.00 81.31 117 HIS A N 1
ATOM 966 C CA . HIS A 1 117 ? -13.175 19.437 -36.829 1.00 81.31 117 HIS A CA 1
ATOM 967 C C . HIS A 1 117 ? -13.360 18.742 -35.462 1.00 81.31 117 HIS A C 1
ATOM 969 O O . HIS A 1 117 ? -13.368 19.417 -34.434 1.00 81.31 117 HIS A O 1
ATOM 975 N N . LEU A 1 118 ? -13.412 17.402 -35.414 1.00 88.12 118 LEU A N 1
ATOM 976 C CA . LEU A 1 118 ? -13.477 16.626 -34.164 1.00 88.12 118 LEU A CA 1
ATOM 977 C C . LEU A 1 118 ? -12.107 16.441 -33.501 1.00 88.12 118 LEU A C 1
ATOM 979 O O . LEU A 1 118 ? -12.049 16.015 -32.349 1.00 88.12 118 LEU A O 1
ATOM 983 N N . LEU A 1 119 ? -10.997 16.757 -34.176 1.00 87.06 119 LEU A N 1
ATOM 984 C CA . LEU A 1 119 ? -9.653 16.466 -33.666 1.00 87.06 119 LEU A CA 1
ATOM 985 C C . LEU A 1 119 ? -9.349 17.206 -32.356 1.00 87.06 119 LEU A C 1
ATOM 987 O O . LEU A 1 119 ? -8.702 16.649 -31.469 1.00 87.06 119 LEU A O 1
ATOM 991 N N . ASN A 1 120 ? -9.862 18.429 -32.199 1.00 86.69 120 ASN A N 1
ATOM 992 C CA . ASN A 1 120 ? -9.730 19.194 -30.957 1.00 86.69 120 ASN A CA 1
ATOM 993 C C . ASN A 1 120 ? -10.517 18.555 -29.806 1.00 86.69 120 ASN A C 1
ATOM 995 O O . ASN A 1 120 ? -10.000 18.452 -28.695 1.00 86.69 120 ASN A O 1
ATOM 999 N N . VAL A 1 121 ? -11.727 18.060 -30.083 1.00 91.19 121 VAL A N 1
ATOM 1000 C CA . VAL A 1 121 ? -12.561 17.354 -29.097 1.00 91.19 121 VAL A CA 1
ATOM 1001 C C . VAL A 1 121 ? -11.927 16.014 -28.719 1.00 91.19 121 VAL A C 1
ATOM 1003 O O . VAL A 1 121 ? -11.828 15.691 -27.540 1.00 91.19 121 VAL A O 1
ATOM 1006 N N . ALA A 1 122 ? -11.409 15.263 -29.693 1.00 90.06 122 ALA A N 1
ATOM 1007 C CA . ALA A 1 122 ? -10.692 14.013 -29.454 1.00 90.06 122 ALA A CA 1
ATOM 1008 C C . ALA A 1 122 ? -9.392 14.229 -28.659 1.00 90.06 122 ALA A C 1
ATOM 1010 O O . ALA A 1 122 ? -9.057 13.422 -27.793 1.00 90.06 122 ALA A O 1
ATOM 1011 N N . ARG A 1 123 ? -8.672 15.334 -28.909 1.00 90.31 123 ARG A N 1
ATOM 1012 C CA . ARG A 1 123 ? -7.504 15.735 -28.110 1.00 90.31 123 ARG A CA 1
ATOM 1013 C C . ARG A 1 123 ? -7.903 16.047 -26.671 1.00 90.31 123 ARG A C 1
ATOM 1015 O O . ARG A 1 123 ? -7.246 15.549 -25.764 1.00 90.31 123 ARG A O 1
ATOM 1022 N N . ALA A 1 124 ? -8.964 16.828 -26.467 1.00 93.94 124 ALA A N 1
ATOM 1023 C CA . ALA A 1 124 ? -9.476 17.129 -25.133 1.00 93.94 124 ALA A CA 1
ATOM 1024 C C . ALA A 1 124 ? -9.882 15.844 -24.394 1.00 93.94 124 ALA A C 1
ATOM 1026 O O . ALA A 1 124 ? -9.422 15.613 -23.283 1.00 93.94 124 ALA A O 1
ATOM 1027 N N . LEU A 1 125 ? -10.629 14.950 -25.051 1.00 95.75 125 LEU A N 1
ATOM 1028 C CA . LEU A 1 125 ? -11.008 13.654 -24.486 1.00 95.75 125 LEU A CA 1
ATOM 1029 C C . LEU A 1 125 ? -9.789 12.792 -24.133 1.00 95.75 125 LEU A C 1
ATOM 1031 O O . LEU A 1 125 ? -9.775 12.163 -23.081 1.00 95.75 125 LEU A O 1
ATOM 1035 N N . ARG A 1 126 ? -8.759 12.757 -24.989 1.00 95.44 126 ARG A N 1
ATOM 1036 C CA . ARG A 1 126 ? -7.517 12.030 -24.698 1.00 95.44 126 ARG A CA 1
ATOM 1037 C C . ARG A 1 126 ? -6.824 12.590 -23.458 1.00 95.44 126 ARG A C 1
ATOM 1039 O O . ARG A 1 126 ? -6.422 11.800 -22.617 1.00 95.44 126 ARG A O 1
ATOM 1046 N N . ILE A 1 127 ? -6.701 13.914 -23.348 1.00 95.94 127 ILE A N 1
ATOM 1047 C CA . ILE A 1 127 ? -6.088 14.568 -22.184 1.00 95.94 127 ILE A CA 1
ATOM 1048 C C . ILE A 1 127 ? -6.875 14.229 -20.916 1.00 95.94 127 ILE A C 1
ATOM 1050 O O . ILE A 1 127 ? -6.272 13.849 -19.920 1.00 95.94 127 ILE A O 1
ATOM 1054 N N . GLU A 1 128 ? -8.207 14.302 -20.955 1.00 94.56 128 GLU A N 1
ATOM 1055 C CA . GLU A 1 128 ? -9.039 13.927 -19.806 1.00 94.56 128 GLU A CA 1
ATOM 1056 C C . GLU A 1 128 ? -8.913 12.435 -19.461 1.00 94.56 128 GLU A C 1
ATOM 1058 O O . GLU A 1 128 ? -8.829 12.086 -18.291 1.00 94.56 128 GLU A O 1
ATOM 1063 N N . LYS A 1 129 ? -8.792 11.546 -20.456 1.00 95.69 129 LYS A N 1
ATOM 1064 C CA . LYS A 1 129 ? -8.538 10.111 -20.234 1.00 95.69 129 LYS A CA 1
ATOM 1065 C C . LYS A 1 129 ? -7.135 9.813 -19.699 1.00 95.69 129 LYS A C 1
ATOM 1067 O O . LYS A 1 129 ? -6.963 8.825 -18.991 1.00 95.69 129 LYS A O 1
ATOM 1072 N N . ASP A 1 130 ? -6.133 10.603 -20.080 1.00 94.81 130 ASP A N 1
ATOM 1073 C CA . ASP A 1 130 ? -4.774 10.508 -19.540 1.00 94.81 130 ASP A CA 1
ATOM 1074 C C . ASP A 1 130 ? -4.781 10.959 -18.065 1.00 94.81 130 ASP A C 1
ATOM 1076 O O . ASP A 1 130 ? -4.329 10.204 -17.209 1.00 94.81 130 ASP A O 1
ATOM 1080 N N . LYS A 1 131 ? -5.431 12.090 -17.746 1.00 96.12 131 LYS A N 1
ATOM 1081 C CA . LYS A 1 131 ? -5.638 12.552 -16.360 1.00 96.12 131 LYS A CA 1
ATOM 1082 C C . LYS A 1 131 ? -6.412 11.548 -15.509 1.00 96.12 131 LYS A C 1
ATOM 1084 O O . LYS A 1 131 ? -6.043 11.314 -14.368 1.00 96.12 131 LYS A O 1
ATOM 1089 N N . GLU A 1 132 ? -7.477 10.953 -16.046 1.00 95.62 132 GLU A N 1
ATOM 1090 C CA . GLU A 1 132 ? -8.249 9.911 -15.356 1.00 95.62 132 GLU A CA 1
ATOM 1091 C C . GLU A 1 132 ? -7.355 8.718 -14.996 1.00 95.62 132 GLU A C 1
ATOM 1093 O O . GLU A 1 132 ? -7.421 8.224 -13.877 1.00 95.62 132 GLU A O 1
ATOM 1098 N N . ARG A 1 133 ? -6.466 8.289 -15.904 1.00 95.75 133 ARG A N 1
ATOM 1099 C CA . ARG A 1 133 ? -5.497 7.219 -15.620 1.00 95.75 133 ARG A CA 1
ATOM 1100 C C . ARG A 1 133 ? -4.493 7.614 -14.540 1.00 95.75 133 ARG A C 1
ATOM 1102 O O . ARG A 1 133 ? -4.225 6.797 -13.665 1.00 95.75 133 ARG A O 1
ATOM 1109 N N . ASP A 1 134 ? -3.975 8.838 -14.580 1.00 95.50 134 ASP A N 1
ATOM 1110 C CA . ASP A 1 134 ? -3.046 9.333 -13.559 1.00 95.50 134 ASP A CA 1
ATOM 1111 C C . ASP A 1 134 ? -3.720 9.419 -12.180 1.00 95.50 134 ASP A C 1
ATOM 1113 O O . ASP A 1 134 ? -3.141 8.984 -11.187 1.00 95.50 134 ASP A O 1
ATOM 1117 N N . LEU A 1 135 ? -4.967 9.900 -12.121 1.00 97.06 135 LEU A N 1
ATOM 1118 C CA . LEU A 1 135 ? -5.762 9.954 -10.891 1.00 97.06 135 LEU A CA 1
ATOM 1119 C C . LEU A 1 135 ? -6.066 8.559 -10.340 1.00 97.06 135 LEU A C 1
ATOM 1121 O O . LEU A 1 135 ? -5.956 8.355 -9.138 1.00 97.06 135 LEU A O 1
ATOM 1125 N N . VAL A 1 136 ? -6.399 7.588 -11.196 1.00 95.69 136 VAL A N 1
ATOM 1126 C CA . VAL A 1 136 ? -6.615 6.195 -10.765 1.00 95.69 136 VAL A CA 1
ATOM 1127 C C . VAL A 1 136 ? -5.330 5.597 -10.192 1.00 95.69 136 VAL A C 1
ATOM 1129 O O . VAL A 1 136 ? -5.371 4.965 -9.141 1.00 95.69 136 VAL A O 1
ATOM 1132 N N . LEU A 1 137 ? -4.177 5.833 -10.829 1.00 95.62 137 LEU A N 1
ATOM 1133 C CA . LEU A 1 137 ? -2.885 5.383 -10.299 1.00 95.62 137 LEU A CA 1
ATOM 1134 C C . LEU A 1 137 ? -2.564 6.035 -8.946 1.00 95.62 137 LEU A C 1
ATOM 1136 O O . LEU A 1 137 ? -2.061 5.359 -8.051 1.00 95.62 137 LEU A O 1
ATOM 1140 N N . GLN A 1 138 ? -2.862 7.327 -8.782 1.00 96.31 138 GLN A N 1
ATOM 1141 C CA . GLN A 1 138 ? -2.713 8.021 -7.500 1.00 96.31 138 GLN A CA 1
ATOM 1142 C C . GLN A 1 138 ? -3.651 7.448 -6.435 1.00 96.31 138 GLN A C 1
ATOM 1144 O O . GLN A 1 138 ? -3.205 7.163 -5.329 1.00 96.31 138 GLN A O 1
ATOM 1149 N N . GLU A 1 139 ? -4.919 7.208 -6.768 1.00 97.00 139 GLU A N 1
ATOM 1150 C CA . GLU A 1 139 ? -5.900 6.620 -5.854 1.00 97.00 139 GLU A CA 1
ATOM 1151 C C . GLU A 1 139 ? -5.475 5.215 -5.394 1.00 97.00 139 GLU A C 1
ATOM 1153 O O . GLU A 1 139 ? -5.587 4.886 -4.212 1.00 97.00 139 GLU A O 1
ATOM 1158 N N . GLU A 1 140 ? -4.956 4.384 -6.303 1.00 95.00 140 GLU A N 1
ATOM 1159 C CA . GLU A 1 140 ? -4.412 3.061 -5.972 1.00 95.00 140 GLU A CA 1
ATOM 1160 C C . GLU A 1 140 ? -3.212 3.164 -5.016 1.00 95.00 140 GLU A C 1
ATOM 1162 O O . GLU A 1 140 ? -3.167 2.448 -4.011 1.00 95.00 140 GLU A O 1
ATOM 1167 N N . GLN A 1 141 ? -2.283 4.092 -5.272 1.00 95.56 141 GLN A N 1
ATOM 1168 C CA . GLN A 1 141 ? -1.130 4.345 -4.399 1.00 95.56 141 GLN A CA 1
ATOM 1169 C C . GLN A 1 141 ? -1.553 4.863 -3.018 1.00 95.56 141 GLN A C 1
ATOM 1171 O O . GLN A 1 141 ? -1.056 4.388 -1.997 1.00 95.56 141 GLN A O 1
ATOM 1176 N N . GLU A 1 142 ? -2.487 5.812 -2.956 1.00 94.62 142 GLU A N 1
ATOM 1177 C CA . GLU A 1 142 ? -3.010 6.351 -1.699 1.00 94.62 142 GLU A CA 1
ATOM 1178 C C . GLU A 1 142 ? -3.737 5.276 -0.887 1.00 94.62 142 GLU A C 1
ATOM 1180 O O . GLU A 1 142 ? -3.510 5.159 0.319 1.00 94.62 142 GLU A O 1
ATOM 1185 N N . LYS A 1 143 ? -4.550 4.432 -1.535 1.00 96.31 143 LYS A N 1
ATOM 1186 C CA . LYS A 1 143 ? -5.193 3.275 -0.893 1.00 96.31 143 LYS A CA 1
ATOM 1187 C C . LYS A 1 143 ? -4.170 2.296 -0.322 1.00 96.31 143 LYS A C 1
ATOM 1189 O O . LYS A 1 143 ? -4.348 1.833 0.807 1.00 96.31 143 LYS A O 1
ATOM 1194 N N . GLU A 1 144 ? -3.094 2.004 -1.052 1.00 95.56 144 GLU A N 1
ATOM 1195 C CA . GLU A 1 144 ? -2.002 1.157 -0.558 1.00 95.56 144 GLU A CA 1
ATOM 1196 C C . GLU A 1 144 ? -1.320 1.783 0.670 1.00 95.56 144 GLU A C 1
ATOM 1198 O O . GLU A 1 144 ? -1.112 1.108 1.685 1.00 95.56 144 GLU A O 1
ATOM 1203 N N . ILE A 1 145 ? -1.035 3.090 0.626 1.00 95.69 145 ILE A N 1
ATOM 1204 C CA . ILE A 1 145 ? -0.438 3.831 1.745 1.00 95.69 145 ILE A CA 1
ATOM 1205 C C . ILE A 1 145 ? -1.359 3.808 2.969 1.00 95.69 145 ILE A C 1
ATOM 1207 O O . ILE A 1 145 ? -0.893 3.502 4.068 1.00 95.69 145 ILE A O 1
ATOM 1211 N N . ILE A 1 146 ? -2.656 4.080 2.803 1.00 96.06 146 ILE A N 1
ATOM 1212 C CA . ILE A 1 146 ? -3.642 4.042 3.892 1.00 96.06 146 ILE A CA 1
ATOM 1213 C C . ILE A 1 146 ? -3.708 2.639 4.497 1.00 96.06 146 ILE A C 1
ATOM 1215 O O . ILE A 1 146 ? -3.609 2.504 5.717 1.00 96.06 146 ILE A O 1
ATOM 1219 N N . SER A 1 147 ? -3.795 1.594 3.670 1.00 94.62 147 SER A N 1
ATOM 1220 C CA . SER A 1 147 ? -3.806 0.204 4.140 1.00 94.62 147 SER A CA 1
ATOM 1221 C C . SER A 1 147 ? -2.536 -0.136 4.929 1.00 94.62 147 SER A C 1
ATOM 1223 O O . SER A 1 147 ? -2.599 -0.781 5.979 1.00 94.62 147 SER A O 1
ATOM 1225 N N . ARG A 1 148 ? -1.366 0.324 4.468 1.00 95.00 148 ARG A N 1
ATOM 1226 C CA . ARG A 1 148 ? -0.089 0.132 5.169 1.00 95.00 148 ARG A CA 1
ATOM 1227 C C . ARG A 1 148 ? -0.057 0.873 6.506 1.00 95.00 148 ARG A C 1
ATOM 1229 O O . ARG A 1 148 ? 0.387 0.306 7.504 1.00 95.00 148 ARG A O 1
ATOM 1236 N N . LEU A 1 149 ? -0.527 2.120 6.547 1.00 92.00 149 LEU A N 1
ATOM 1237 C CA . LEU A 1 149 ? -0.602 2.916 7.774 1.00 92.00 149 LEU A CA 1
ATOM 1238 C C . LEU A 1 149 ? -1.577 2.306 8.787 1.00 92.00 149 LEU A C 1
ATOM 1240 O O . LEU A 1 149 ? -1.229 2.199 9.959 1.00 92.00 149 LEU A O 1
ATOM 1244 N N . GLN A 1 150 ? -2.740 1.828 8.341 1.00 91.38 150 GLN A N 1
ATOM 1245 C CA . GLN A 1 150 ? -3.703 1.112 9.183 1.00 91.38 150 GLN A CA 1
ATOM 1246 C C . GLN A 1 150 ? -3.103 -0.176 9.760 1.00 91.38 150 GLN A C 1
ATOM 1248 O O . GLN A 1 150 ? -3.204 -0.413 10.963 1.00 91.38 150 GLN A O 1
ATOM 1253 N N . SER A 1 151 ? -2.406 -0.975 8.943 1.00 88.81 151 SER A N 1
ATOM 1254 C CA . SER A 1 151 ? -1.706 -2.174 9.425 1.00 88.81 151 SER A CA 1
ATOM 1255 C C . SER A 1 151 ? -0.610 -1.837 10.444 1.00 88.81 151 SER A C 1
ATOM 1257 O O . SER A 1 151 ? -0.420 -2.578 11.411 1.00 88.81 151 SER A O 1
ATOM 1259 N N . ASN A 1 152 ? 0.123 -0.738 10.247 1.00 91.94 152 ASN A N 1
ATOM 1260 C CA . ASN A 1 152 ? 1.151 -0.286 11.186 1.00 91.94 152 ASN A CA 1
ATOM 1261 C C . ASN A 1 152 ? 0.546 0.193 12.510 1.00 91.94 152 ASN A C 1
ATOM 1263 O O . ASN A 1 152 ? 1.073 -0.138 13.570 1.00 91.94 152 ASN A O 1
ATOM 1267 N N . LEU A 1 153 ? -0.561 0.937 12.451 1.00 90.38 153 LEU A N 1
ATOM 1268 C CA . LEU A 1 153 ? -1.292 1.407 13.625 1.00 90.38 153 LEU A CA 1
ATOM 1269 C C . LEU A 1 153 ? -1.797 0.215 14.446 1.00 90.38 153 LEU A C 1
ATOM 1271 O O . LEU A 1 153 ? -1.499 0.126 15.632 1.00 90.38 153 LEU A O 1
ATOM 1275 N N . GLN A 1 154 ? -2.440 -0.764 13.804 1.00 85.69 154 GLN A N 1
ATOM 1276 C CA . GLN A 1 154 ? -2.892 -1.987 14.476 1.00 85.69 154 GLN A CA 1
ATOM 1277 C C . GLN A 1 154 ? -1.737 -2.786 15.096 1.00 85.69 154 GLN A C 1
ATOM 1279 O O . GLN A 1 154 ? -1.906 -3.415 16.142 1.00 85.69 154 GLN A O 1
ATOM 1284 N N . ARG A 1 155 ? -0.553 -2.793 14.468 1.00 86.12 155 ARG A N 1
ATOM 1285 C CA . ARG A 1 155 ? 0.643 -3.417 15.052 1.00 86.12 155 ARG A CA 1
ATOM 1286 C C . ARG A 1 155 ? 1.094 -2.677 16.313 1.00 86.12 155 ARG A C 1
ATOM 1288 O O . ARG A 1 155 ? 1.312 -3.327 17.329 1.00 86.12 155 ARG A O 1
ATOM 1295 N N . LEU A 1 156 ? 1.185 -1.349 16.261 1.00 84.75 156 LEU A N 1
ATOM 1296 C CA . LEU A 1 156 ? 1.552 -0.512 17.410 1.00 84.75 156 LEU A CA 1
ATOM 1297 C C . LEU A 1 156 ? 0.552 -0.658 18.563 1.00 84.75 156 LEU A C 1
ATOM 1299 O O . LEU A 1 156 ? 0.952 -0.762 19.717 1.00 84.75 156 LEU A O 1
ATOM 1303 N N . GLU A 1 157 ? -0.746 -0.732 18.270 1.00 84.19 157 GLU A N 1
ATOM 1304 C CA . GLU A 1 157 ? -1.774 -0.998 19.281 1.00 84.19 157 GLU A CA 1
ATOM 1305 C C . GLU A 1 157 ? -1.610 -2.373 19.930 1.00 84.19 157 GLU A C 1
ATOM 1307 O O . GLU A 1 157 ? -1.783 -2.500 21.143 1.00 84.19 157 GLU A O 1
ATOM 1312 N N . ARG A 1 158 ? -1.252 -3.401 19.148 1.00 81.94 158 ARG A N 1
ATOM 1313 C CA . ARG A 1 158 ? -0.944 -4.737 19.675 1.00 81.94 158 ARG A CA 1
ATOM 1314 C C . ARG A 1 158 ? 0.283 -4.714 20.583 1.00 81.94 158 ARG A C 1
ATOM 1316 O O . ARG A 1 158 ? 0.200 -5.257 21.679 1.00 81.94 158 ARG A O 1
ATOM 1323 N N . GLU A 1 159 ? 1.363 -4.052 20.175 1.00 82.62 159 GLU A N 1
ATOM 1324 C CA . GLU A 1 159 ? 2.572 -3.873 20.996 1.00 82.62 159 GLU A CA 1
ATOM 1325 C C . GLU A 1 159 ? 2.269 -3.110 22.298 1.00 82.62 159 GLU A C 1
ATOM 1327 O O . GLU A 1 159 ? 2.740 -3.467 23.376 1.00 82.62 159 GLU A O 1
ATOM 1332 N N . LEU A 1 160 ? 1.407 -2.094 22.238 1.00 83.38 160 LEU A N 1
ATOM 1333 C CA . LEU A 1 160 ? 0.964 -1.353 23.418 1.00 83.38 160 LEU A CA 1
ATOM 1334 C C . LEU A 1 160 ? 0.105 -2.239 24.339 1.00 83.38 160 LEU A C 1
ATOM 1336 O O . LEU A 1 160 ? 0.258 -2.204 25.559 1.00 83.38 160 LEU A O 1
ATOM 1340 N N . GLN A 1 161 ? -0.786 -3.064 23.780 1.00 81.94 161 GLN A N 1
ATOM 1341 C CA . GLN A 1 161 ? -1.578 -4.022 24.557 1.00 81.94 161 GLN A CA 1
ATOM 1342 C C . GLN A 1 161 ? -0.721 -5.109 25.207 1.00 81.94 161 GLN A C 1
ATOM 1344 O O . GLN A 1 161 ? -1.040 -5.495 26.331 1.00 81.94 161 GLN A O 1
ATOM 1349 N N . THR A 1 162 ? 0.327 -5.605 24.541 1.00 78.56 162 THR A N 1
ATOM 1350 C CA . THR A 1 162 ? 1.273 -6.537 25.170 1.00 78.56 162 THR A CA 1
ATOM 1351 C C . THR A 1 162 ? 1.992 -5.840 26.313 1.00 78.56 162 THR A C 1
ATOM 1353 O O . THR A 1 162 ? 1.859 -6.298 27.435 1.00 78.56 162 THR A O 1
ATOM 1356 N N . LEU A 1 163 ? 2.563 -4.648 26.099 1.00 77.88 163 LEU A N 1
ATOM 1357 C CA . LEU A 1 163 ? 3.240 -3.896 27.166 1.00 77.88 163 LEU A CA 1
ATOM 1358 C C . LEU A 1 163 ? 2.331 -3.620 28.380 1.00 77.88 163 LEU A C 1
ATOM 1360 O O . LEU A 1 163 ? 2.759 -3.776 29.519 1.00 77.88 163 LEU A O 1
ATOM 1364 N N . LYS A 1 164 ? 1.055 -3.275 28.154 1.00 77.94 164 LYS A N 1
ATOM 1365 C CA . LYS A 1 164 ? 0.060 -3.087 29.230 1.00 77.94 164 LYS A CA 1
ATOM 1366 C C . LYS A 1 164 ? -0.302 -4.372 29.977 1.00 77.94 164 LYS A C 1
ATOM 1368 O O . LYS A 1 164 ? -0.689 -4.309 31.140 1.00 77.94 164 LYS A O 1
ATOM 1373 N N . LYS A 1 165 ? -0.272 -5.529 29.310 1.00 70.69 165 LYS A N 1
ATOM 1374 C CA . LYS A 1 165 ? -0.483 -6.834 29.958 1.00 70.69 165 LYS A CA 1
ATOM 1375 C C . LYS A 1 165 ? 0.768 -7.270 30.720 1.00 70.69 165 LYS A C 1
ATOM 1377 O O . LYS A 1 165 ? 0.650 -7.795 31.824 1.00 70.69 165 LYS A O 1
ATOM 1382 N N . ASP A 1 166 ? 1.938 -6.986 30.159 1.00 62.69 166 ASP A N 1
ATOM 1383 C CA . ASP A 1 166 ? 3.242 -7.303 30.732 1.00 62.69 166 ASP A CA 1
ATOM 1384 C C . ASP A 1 166 ? 3.486 -6.533 32.044 1.00 62.69 166 ASP A C 1
ATOM 1386 O O . ASP A 1 166 ? 4.126 -7.068 32.946 1.00 62.69 166 ASP A O 1
ATOM 1390 N N . GLU A 1 167 ? 2.904 -5.333 32.195 1.00 64.81 167 GLU A N 1
ATOM 1391 C CA . GLU A 1 167 ? 2.944 -4.525 33.428 1.00 64.81 167 GLU A CA 1
ATOM 1392 C C . GLU A 1 167 ? 2.299 -5.232 34.639 1.00 64.81 167 GLU A C 1
ATOM 1394 O O . GLU A 1 167 ? 2.698 -4.978 35.774 1.00 64.81 167 GLU A O 1
ATOM 1399 N N . ASN A 1 168 ? 1.343 -6.147 34.415 1.00 63.34 168 ASN A N 1
ATOM 1400 C CA . ASN A 1 168 ? 0.546 -6.740 35.494 1.00 63.34 168 ASN A CA 1
ATOM 1401 C C . ASN A 1 168 ? 0.890 -8.203 35.852 1.00 63.34 168 ASN A C 1
ATOM 1403 O O . ASN A 1 168 ? 0.552 -8.605 36.963 1.00 63.34 168 ASN A O 1
ATOM 1407 N N . GLU A 1 169 ? 1.535 -9.013 34.990 1.00 58.88 169 GLU A N 1
ATOM 1408 C CA . GLU A 1 169 ? 1.635 -10.476 35.244 1.00 58.88 169 GLU A CA 1
ATOM 1409 C C . GLU A 1 169 ? 2.938 -11.213 34.845 1.00 58.88 169 GLU A C 1
ATOM 1411 O O . GLU A 1 169 ? 3.015 -12.426 35.054 1.00 58.88 169 GLU A O 1
ATOM 1416 N N . ILE A 1 170 ? 3.991 -10.578 34.307 1.00 60.03 170 ILE A N 1
ATOM 1417 C CA . ILE A 1 170 ? 5.061 -11.350 33.631 1.00 60.03 170 ILE A CA 1
ATOM 1418 C C . ILE A 1 170 ? 6.439 -11.227 34.305 1.00 60.03 170 ILE A C 1
ATOM 1420 O O . ILE A 1 170 ? 7.028 -10.156 34.420 1.00 60.03 170 ILE A O 1
ATOM 1424 N N . THR A 1 171 ? 6.999 -12.373 34.712 1.00 72.12 171 THR A N 1
ATOM 1425 C CA . THR A 1 171 ? 8.414 -12.496 35.104 1.00 72.12 171 THR A CA 1
ATOM 1426 C C . THR A 1 171 ? 9.290 -12.322 33.860 1.00 72.12 171 THR A C 1
ATOM 1428 O O . THR A 1 171 ? 8.981 -12.882 32.815 1.00 72.12 171 THR A O 1
ATOM 1431 N N . VAL A 1 172 ? 10.427 -11.623 33.950 1.00 75.00 172 VAL A N 1
ATOM 1432 C CA . VAL A 1 172 ? 11.345 -11.369 32.809 1.00 75.00 172 VAL A CA 1
ATOM 1433 C C . VAL A 1 172 ? 11.628 -12.627 31.969 1.00 75.00 172 VAL A C 1
ATOM 1435 O O . VAL A 1 172 ? 11.738 -12.561 30.748 1.00 75.00 172 VAL A O 1
ATOM 1438 N N . GLN A 1 173 ? 11.686 -13.793 32.612 1.00 80.00 173 GLN A N 1
ATOM 1439 C CA . GLN A 1 173 ? 11.941 -15.080 31.973 1.00 80.00 173 GLN A CA 1
ATOM 1440 C C . GLN A 1 173 ? 10.799 -15.575 31.065 1.00 80.00 173 GLN A C 1
ATOM 1442 O O . GLN A 1 173 ? 11.075 -16.106 29.991 1.00 80.00 173 GLN A O 1
ATOM 1447 N N . THR A 1 174 ? 9.532 -15.370 31.438 1.00 80.00 174 THR A N 1
ATOM 1448 C CA . THR A 1 174 ? 8.383 -15.748 30.597 1.00 80.00 174 THR A CA 1
ATOM 1449 C C . THR A 1 174 ? 8.202 -14.783 29.426 1.00 80.00 174 THR A C 1
ATOM 1451 O O . THR A 1 174 ? 7.866 -15.222 28.326 1.00 80.00 174 THR A O 1
ATOM 1454 N N . LEU A 1 175 ? 8.528 -13.498 29.609 1.00 77.25 175 LEU A N 1
ATOM 1455 C CA . LEU A 1 175 ? 8.583 -12.525 28.511 1.00 77.25 175 LEU A CA 1
ATOM 1456 C C . LEU A 1 175 ? 9.650 -12.910 27.479 1.00 77.25 175 LEU A C 1
ATOM 1458 O O . LEU A 1 175 ? 9.392 -12.904 26.277 1.00 77.25 175 LEU A O 1
ATOM 1462 N N . LEU A 1 176 ? 10.845 -13.277 27.946 1.00 84.00 176 LEU A N 1
ATOM 1463 C CA . LEU A 1 176 ? 11.958 -13.664 27.080 1.00 84.00 176 LEU A CA 1
ATOM 1464 C C . LEU A 1 176 ? 11.632 -14.949 26.304 1.00 84.00 176 LEU A C 1
ATOM 1466 O O . LEU A 1 176 ? 11.912 -15.027 25.108 1.00 84.00 176 LEU A O 1
ATOM 1470 N N . GLN A 1 177 ? 10.963 -15.915 26.945 1.00 86.50 177 GLN A N 1
ATOM 1471 C CA . GLN A 1 177 ? 10.462 -17.110 26.269 1.00 86.50 177 GLN A CA 1
ATOM 1472 C C . GLN A 1 177 ? 9.442 -16.756 25.176 1.00 86.50 177 GLN A C 1
ATOM 1474 O O . GLN A 1 177 ? 9.634 -17.156 24.028 1.00 86.50 177 GLN A O 1
ATOM 1479 N N . HIS A 1 178 ? 8.420 -15.952 25.484 1.00 83.25 178 HIS A N 1
ATOM 1480 C CA . HIS A 1 178 ? 7.423 -15.534 24.495 1.00 83.25 178 HIS A CA 1
ATOM 1481 C C . HIS A 1 178 ? 8.057 -14.774 23.317 1.00 83.25 178 HIS A C 1
ATOM 1483 O O . HIS A 1 178 ? 7.772 -15.067 22.158 1.00 83.25 178 HIS A O 1
ATOM 1489 N N . LEU A 1 179 ? 8.976 -13.841 23.588 1.00 82.56 179 LEU A N 1
ATOM 1490 C CA . LEU A 1 179 ? 9.713 -13.128 22.541 1.00 82.56 179 LEU A CA 1
ATOM 1491 C C . LEU A 1 179 ? 10.551 -14.081 21.684 1.00 82.56 179 LEU A C 1
ATOM 1493 O O . LEU A 1 179 ? 10.573 -13.935 20.463 1.00 82.56 179 LEU A O 1
ATOM 1497 N N . SER A 1 180 ? 11.201 -15.077 22.289 1.00 88.62 180 SER A N 1
ATOM 1498 C CA . SER A 1 180 ? 11.957 -16.084 21.539 1.00 88.62 180 SER A CA 1
ATOM 1499 C C . SER A 1 180 ? 11.048 -16.910 20.621 1.00 88.62 180 SER A C 1
ATOM 1501 O O . SER A 1 180 ? 11.374 -17.103 19.450 1.00 88.62 180 SER A O 1
ATOM 1503 N N . GLU A 1 181 ? 9.863 -17.305 21.094 1.00 86.06 181 GLU A N 1
ATOM 1504 C CA . GLU A 1 181 ? 8.866 -18.027 20.300 1.00 86.06 181 GLU A CA 1
ATOM 1505 C C . GLU A 1 181 ? 8.372 -17.161 19.128 1.00 86.06 181 GLU A C 1
ATOM 1507 O O . GLU A 1 181 ? 8.411 -17.605 17.978 1.00 86.06 181 GLU A O 1
ATOM 1512 N N . VAL A 1 182 ? 8.034 -15.890 19.371 1.00 84.25 182 VAL A N 1
ATOM 1513 C CA . VAL A 1 182 ? 7.646 -14.936 18.316 1.00 84.25 182 VAL A CA 1
ATOM 1514 C C . VAL A 1 182 ? 8.763 -14.748 17.284 1.00 84.25 182 VAL A C 1
ATOM 1516 O O . VAL A 1 182 ? 8.495 -14.794 16.084 1.00 84.25 182 VAL A O 1
ATOM 1519 N N . ILE A 1 183 ? 10.021 -14.597 17.714 1.00 88.75 183 ILE A N 1
ATOM 1520 C CA . ILE A 1 183 ? 11.173 -14.451 16.809 1.00 88.75 183 ILE A CA 1
ATOM 1521 C C . ILE A 1 183 ? 11.349 -15.701 15.941 1.00 88.75 183 ILE A C 1
ATOM 1523 O O . ILE A 1 183 ? 11.588 -15.581 14.736 1.00 88.75 183 ILE A O 1
ATOM 1527 N N . THR A 1 184 ? 11.211 -16.901 16.513 1.00 88.19 184 THR A N 1
ATOM 1528 C CA . THR A 1 184 ? 11.333 -18.153 15.746 1.00 88.19 184 THR A CA 1
ATOM 1529 C C . THR A 1 184 ? 10.231 -18.287 14.697 1.00 88.19 184 THR A C 1
ATOM 1531 O O . THR A 1 184 ? 10.527 -18.592 13.538 1.00 88.19 184 THR A O 1
ATOM 1534 N N . VAL A 1 185 ? 8.977 -17.981 15.051 1.00 86.56 185 VAL A N 1
ATOM 1535 C CA . VAL A 1 185 ? 7.849 -17.983 14.108 1.00 86.56 185 VAL A CA 1
ATOM 1536 C C . VAL A 1 185 ? 8.062 -16.934 13.015 1.00 86.56 185 VAL A C 1
ATOM 1538 O O . VAL A 1 185 ? 7.935 -17.251 11.831 1.00 86.56 185 VAL A O 1
ATOM 1541 N N . GLN A 1 186 ? 8.464 -15.715 13.381 1.00 86.88 186 GLN A N 1
ATOM 1542 C CA . GLN A 1 186 ? 8.706 -14.629 12.429 1.00 86.88 186 GLN A CA 1
ATOM 1543 C C . GLN A 1 186 ? 9.840 -14.964 11.455 1.00 86.88 186 GLN A C 1
ATOM 1545 O O . GLN A 1 186 ? 9.731 -14.696 10.259 1.00 86.88 186 GLN A O 1
ATOM 1550 N N . THR A 1 187 ? 10.903 -15.604 11.941 1.00 87.94 187 THR A N 1
ATOM 1551 C CA . THR A 1 187 ? 12.042 -16.036 11.121 1.00 87.94 187 THR A CA 1
ATOM 1552 C C . THR A 1 187 ? 11.619 -17.105 10.115 1.00 87.94 187 THR A C 1
ATOM 1554 O O . THR A 1 187 ? 11.991 -17.041 8.945 1.00 87.94 187 THR A O 1
ATOM 1557 N N . VAL A 1 188 ? 10.782 -18.060 10.529 1.00 85.06 188 VAL A N 1
ATOM 1558 C CA . VAL A 1 188 ? 10.209 -19.066 9.625 1.00 85.06 188 VAL A CA 1
ATOM 1559 C C . VAL A 1 188 ? 9.337 -18.419 8.545 1.00 85.06 188 VAL A C 1
ATOM 1561 O O . VAL A 1 188 ? 9.443 -18.777 7.371 1.00 85.06 188 VAL A O 1
ATOM 1564 N N . VAL A 1 189 ? 8.489 -17.455 8.911 1.00 85.62 189 VAL A N 1
ATOM 1565 C CA . VAL A 1 189 ? 7.629 -16.750 7.947 1.00 85.62 189 VAL A CA 1
ATOM 1566 C C . VAL A 1 189 ? 8.468 -15.939 6.953 1.00 85.62 189 VAL A C 1
ATOM 1568 O O . VAL A 1 189 ? 8.224 -16.022 5.748 1.00 85.62 189 VAL A O 1
ATOM 1571 N N . MET A 1 190 ? 9.485 -15.219 7.436 1.00 87.00 190 MET A N 1
ATOM 1572 C CA . MET A 1 190 ? 10.372 -14.390 6.614 1.00 87.00 190 MET A CA 1
ATOM 1573 C C . MET A 1 190 ? 11.240 -15.211 5.656 1.00 87.00 190 MET A C 1
ATOM 1575 O O . MET A 1 190 ? 11.429 -14.795 4.518 1.00 87.00 190 MET A O 1
ATOM 1579 N N . ASN A 1 191 ? 11.760 -16.361 6.092 1.00 86.31 191 ASN A N 1
ATOM 1580 C CA . ASN A 1 191 ? 12.707 -17.140 5.292 1.00 86.31 191 ASN A CA 1
ATOM 1581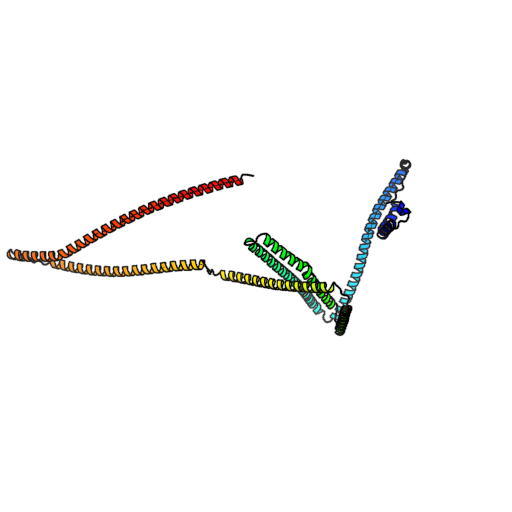 C C . ASN A 1 191 ? 12.033 -18.142 4.349 1.00 86.31 191 ASN A C 1
ATOM 1583 O O . ASN A 1 191 ? 12.570 -18.423 3.281 1.00 86.31 191 ASN A O 1
ATOM 1587 N N . GLU A 1 192 ? 10.875 -18.701 4.716 1.00 81.25 192 GLU A N 1
ATOM 1588 C CA . GLU A 1 192 ? 10.248 -19.779 3.937 1.00 81.25 192 GLU A CA 1
ATOM 1589 C C . GLU A 1 192 ? 8.949 -19.347 3.252 1.00 81.25 192 GLU A C 1
ATOM 1591 O O . GLU A 1 192 ? 8.766 -19.590 2.060 1.00 81.25 192 GLU A O 1
ATOM 1596 N N . LYS A 1 193 ? 8.021 -18.725 3.989 1.00 82.19 193 LYS A N 1
ATOM 1597 C CA . LYS A 1 193 ? 6.665 -18.446 3.485 1.00 82.19 193 LYS A CA 1
ATOM 1598 C C . LYS A 1 193 ? 6.626 -17.241 2.555 1.00 82.19 193 LYS A C 1
ATOM 1600 O O . LYS A 1 193 ? 6.186 -17.376 1.414 1.00 82.19 193 LYS A O 1
ATOM 1605 N N . LEU A 1 194 ? 7.109 -16.095 3.030 1.00 86.25 194 LEU A N 1
ATOM 1606 C CA . LEU A 1 194 ? 7.036 -14.831 2.304 1.00 86.25 194 LEU A CA 1
ATOM 1607 C C . LEU A 1 194 ? 7.818 -14.871 0.976 1.00 86.25 194 LEU A C 1
ATOM 1609 O O . LEU A 1 194 ? 7.258 -14.478 -0.047 1.00 86.25 194 LEU A O 1
ATOM 1613 N N . PRO A 1 195 ? 9.048 -15.422 0.909 1.00 91.00 195 PRO A N 1
ATOM 1614 C CA . PRO A 1 195 ? 9.780 -15.510 -0.353 1.00 91.00 195 PRO A CA 1
ATOM 1615 C C . PRO A 1 195 ? 9.111 -16.459 -1.353 1.00 91.00 195 PRO A C 1
ATOM 1617 O O . PRO A 1 195 ? 9.092 -16.171 -2.549 1.00 91.00 195 PRO A O 1
ATOM 1620 N N . ALA A 1 196 ? 8.523 -17.568 -0.884 1.00 87.12 196 ALA A N 1
ATOM 1621 C CA . ALA A 1 196 ? 7.799 -18.499 -1.747 1.00 87.12 196 ALA A CA 1
ATOM 1622 C C . ALA A 1 196 ? 6.539 -17.859 -2.355 1.00 87.12 196 ALA A C 1
ATOM 1624 O O . ALA A 1 196 ? 6.256 -18.064 -3.537 1.00 87.12 196 ALA A O 1
ATOM 1625 N N . GLU A 1 197 ? 5.806 -17.063 -1.574 1.00 88.31 197 GLU A N 1
ATOM 1626 C CA . GLU A 1 197 ? 4.623 -16.336 -2.044 1.00 88.31 197 GLU A CA 1
ATOM 1627 C C . GLU A 1 197 ? 4.985 -15.202 -3.011 1.00 88.31 197 GLU A C 1
ATOM 1629 O O . GLU A 1 197 ? 4.402 -15.117 -4.095 1.00 88.31 197 GLU A O 1
ATOM 1634 N N . ILE A 1 198 ? 6.019 -14.413 -2.694 1.00 90.62 198 ILE A N 1
ATOM 1635 C CA . ILE A 1 198 ? 6.556 -13.379 -3.592 1.00 90.62 198 ILE A CA 1
ATOM 1636 C C . ILE A 1 198 ? 7.003 -14.006 -4.913 1.00 90.62 198 ILE A C 1
ATOM 1638 O O . ILE A 1 198 ? 6.684 -13.486 -5.982 1.00 90.62 198 ILE A O 1
ATOM 1642 N N . HIS A 1 199 ? 7.714 -15.135 -4.877 1.00 91.81 199 HIS A N 1
ATOM 1643 C CA . HIS A 1 199 ? 8.151 -15.824 -6.089 1.00 91.81 199 HIS A CA 1
ATOM 1644 C C . HIS A 1 199 ? 6.958 -16.340 -6.913 1.00 91.81 199 HIS A C 1
ATOM 1646 O O . HIS A 1 199 ? 6.943 -16.189 -8.136 1.00 91.81 199 HIS A O 1
ATOM 1652 N N . ALA A 1 200 ? 5.922 -16.887 -6.266 1.00 91.31 200 ALA A N 1
ATOM 1653 C CA . ALA A 1 200 ? 4.696 -17.320 -6.939 1.00 91.31 200 ALA A CA 1
ATOM 1654 C C . ALA A 1 200 ? 3.946 -16.149 -7.606 1.00 91.31 200 ALA A C 1
ATOM 1656 O O . ALA A 1 200 ? 3.572 -16.249 -8.778 1.00 91.31 200 ALA A O 1
ATOM 1657 N N . GLN A 1 201 ? 3.781 -15.018 -6.910 1.00 92.62 201 GLN A N 1
ATOM 1658 C CA . GLN A 1 201 ? 3.182 -13.802 -7.474 1.00 92.62 201 GLN A CA 1
ATOM 1659 C C . GLN A 1 201 ? 4.035 -13.214 -8.601 1.00 92.62 201 GLN A C 1
ATOM 1661 O O . GLN A 1 201 ? 3.505 -12.879 -9.658 1.00 92.62 201 GLN A O 1
ATOM 1666 N N . THR A 1 202 ? 5.356 -13.162 -8.430 1.00 93.81 202 THR A N 1
ATOM 1667 C CA . THR A 1 202 ? 6.293 -12.692 -9.460 1.00 93.81 202 THR A CA 1
ATOM 1668 C C . THR A 1 202 ? 6.181 -13.542 -10.723 1.00 93.81 202 THR A C 1
ATOM 1670 O O . THR A 1 202 ? 6.129 -13.005 -11.828 1.00 93.81 202 THR A O 1
ATOM 1673 N N . ASN A 1 203 ? 6.082 -14.866 -10.586 1.00 92.12 203 ASN A N 1
ATOM 1674 C CA . ASN A 1 203 ? 5.885 -15.763 -11.723 1.00 92.12 203 ASN A CA 1
ATOM 1675 C C . ASN A 1 203 ? 4.521 -15.569 -12.388 1.00 92.12 203 ASN A C 1
A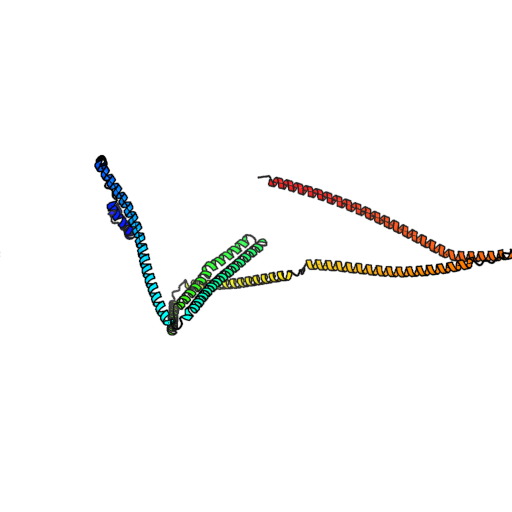TOM 1677 O O . ASN A 1 203 ? 4.440 -15.576 -13.616 1.00 92.12 203 ASN A O 1
ATOM 1681 N N . ARG A 1 204 ? 3.462 -15.322 -11.608 1.00 92.12 204 ARG A N 1
ATOM 1682 C CA . ARG A 1 204 ? 2.142 -14.970 -12.147 1.00 92.12 204 ARG A CA 1
ATOM 1683 C C . ARG A 1 204 ? 2.181 -13.650 -12.921 1.00 92.12 204 ARG A C 1
ATOM 1685 O O . ARG A 1 204 ? 1.641 -13.592 -14.019 1.00 92.12 204 ARG A O 1
ATOM 1692 N N . ILE A 1 205 ? 2.848 -12.618 -12.401 1.00 91.69 205 ILE A N 1
ATOM 1693 C CA . ILE A 1 205 ? 3.018 -11.326 -13.086 1.00 91.69 205 ILE A CA 1
ATOM 1694 C C . ILE A 1 205 ? 3.836 -11.499 -14.367 1.00 91.69 205 ILE A C 1
ATOM 1696 O O . ILE A 1 205 ? 3.439 -10.990 -15.411 1.00 91.69 205 ILE A O 1
ATOM 1700 N N . LYS A 1 206 ? 4.940 -12.257 -14.328 1.00 92.56 206 LYS A N 1
ATOM 1701 C CA . LYS A 1 206 ? 5.728 -12.593 -15.525 1.00 92.56 206 LYS A CA 1
ATOM 1702 C C . LYS A 1 206 ? 4.862 -13.286 -16.578 1.00 92.56 206 LYS A C 1
ATOM 1704 O O . LYS A 1 206 ? 4.873 -12.860 -17.727 1.00 92.56 206 LYS A O 1
ATOM 1709 N N . ALA A 1 207 ? 4.060 -14.277 -16.187 1.00 84.62 207 ALA A N 1
ATOM 1710 C CA . ALA A 1 207 ? 3.133 -14.952 -17.093 1.00 84.62 207 ALA A CA 1
ATOM 1711 C C . ALA A 1 207 ? 2.092 -13.979 -17.682 1.00 84.62 207 ALA A C 1
ATOM 1713 O O . ALA A 1 207 ? 1.909 -13.934 -18.896 1.00 84.62 207 ALA A O 1
ATOM 1714 N N . LEU A 1 208 ? 1.465 -13.131 -16.863 1.00 86.50 208 LEU A N 1
ATOM 1715 C CA . LEU A 1 208 ? 0.508 -12.124 -17.339 1.00 86.50 208 LEU A CA 1
ATOM 1716 C C . LEU A 1 208 ? 1.156 -11.097 -18.279 1.00 86.50 208 LEU A C 1
ATOM 1718 O O . LEU A 1 208 ? 0.556 -10.727 -19.286 1.00 86.50 208 LEU A O 1
ATOM 1722 N N . ASN A 1 209 ? 2.395 -10.688 -18.007 1.00 86.81 209 ASN A N 1
ATOM 1723 C CA . ASN A 1 209 ? 3.161 -9.812 -18.890 1.00 86.81 209 ASN A CA 1
ATOM 1724 C C . ASN A 1 209 ? 3.477 -10.489 -20.225 1.00 86.81 209 ASN A C 1
ATOM 1726 O O . ASN A 1 209 ? 3.321 -9.850 -21.264 1.00 86.81 209 ASN A O 1
ATOM 1730 N N . THR A 1 210 ? 3.844 -11.776 -20.227 1.00 83.88 210 THR A N 1
ATOM 1731 C CA . THR A 1 210 ? 4.014 -12.518 -21.487 1.00 83.88 210 THR A CA 1
ATOM 1732 C C . THR A 1 210 ? 2.704 -12.592 -22.267 1.00 83.88 210 THR A C 1
ATOM 1734 O O . THR A 1 210 ? 2.705 -12.342 -23.464 1.00 83.88 210 THR A O 1
ATOM 1737 N N . VAL A 1 211 ? 1.566 -12.815 -21.598 1.00 80.50 211 VAL A N 1
ATOM 1738 C CA . VAL A 1 211 ? 0.239 -12.825 -22.237 1.00 80.50 211 VAL A CA 1
ATOM 1739 C C . VAL A 1 211 ? -0.112 -11.456 -22.828 1.00 80.50 211 VAL A C 1
ATOM 1741 O O . VAL A 1 211 ? -0.584 -11.396 -23.957 1.00 80.50 211 VAL A O 1
ATOM 1744 N N . LYS A 1 212 ? 0.176 -10.358 -22.117 1.00 79.25 212 LYS A N 1
ATOM 1745 C CA . LYS A 1 212 ? -0.043 -8.983 -22.601 1.00 79.25 212 LYS A CA 1
ATOM 1746 C C . LYS A 1 212 ? 0.802 -8.640 -23.834 1.00 79.25 212 LYS A C 1
ATOM 1748 O O . LYS A 1 212 ? 0.378 -7.824 -24.647 1.00 79.25 212 LYS A O 1
ATOM 1753 N N . GLN A 1 213 ? 1.997 -9.218 -23.964 1.00 79.00 213 GLN A N 1
ATOM 1754 C CA . GLN A 1 213 ? 2.872 -8.997 -25.121 1.00 79.00 213 GLN A CA 1
ATOM 1755 C C . GLN A 1 213 ? 2.344 -9.666 -26.397 1.00 79.00 213 GLN A C 1
ATOM 1757 O O . GLN A 1 213 ? 2.623 -9.185 -27.497 1.00 79.00 213 GLN A O 1
ATOM 1762 N N . TYR A 1 214 ? 1.548 -10.731 -26.282 1.00 73.62 214 TYR A N 1
ATOM 1763 C CA . TYR A 1 214 ? 0.883 -11.314 -27.440 1.00 73.62 214 TYR A CA 1
ATOM 1764 C C . TYR A 1 214 ? -0.317 -10.448 -27.854 1.00 73.62 214 TYR A C 1
ATOM 1766 O O . TYR A 1 214 ? -1.275 -10.291 -27.104 1.00 73.62 214 TYR A O 1
ATOM 1774 N N . SER A 1 215 ? -0.292 -9.905 -29.079 1.00 66.12 215 SER A N 1
ATOM 1775 C CA . SER A 1 215 ? -1.391 -9.075 -29.614 1.00 66.12 215 SER A CA 1
ATOM 1776 C C . SER A 1 215 ? -2.721 -9.834 -29.759 1.00 66.12 215 SER A C 1
ATOM 1778 O O . SER A 1 215 ? -3.774 -9.205 -29.716 1.00 66.12 215 SER A O 1
ATOM 1780 N N . TYR A 1 216 ? -2.680 -11.164 -29.928 1.00 66.12 216 TYR A N 1
ATOM 1781 C CA . TYR A 1 216 ? -3.832 -12.076 -29.915 1.00 66.12 216 TYR A CA 1
ATOM 1782 C C . TYR A 1 216 ? -3.329 -13.533 -29.858 1.00 66.12 216 TYR A C 1
ATOM 1784 O O . TYR A 1 216 ? -2.529 -13.924 -30.709 1.00 66.12 216 TYR A O 1
ATOM 1792 N N . LEU A 1 217 ? -3.766 -14.344 -28.884 1.00 69.12 217 LEU A N 1
ATOM 1793 C CA . LEU A 1 217 ? -3.497 -15.793 -28.880 1.00 69.12 217 LEU A CA 1
ATOM 1794 C C . LEU A 1 217 ? -4.553 -16.503 -29.735 1.00 69.12 217 LEU A C 1
ATOM 1796 O O . LEU A 1 217 ? -5.736 -16.493 -29.398 1.00 69.12 217 LEU A O 1
ATOM 1800 N N . ASN A 1 218 ? -4.130 -17.155 -30.818 1.00 75.56 218 ASN A N 1
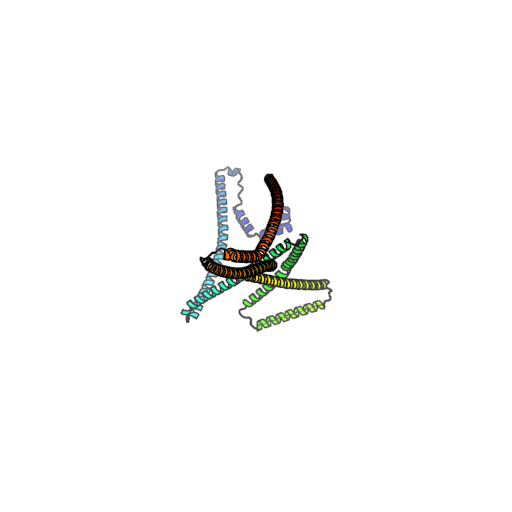ATOM 1801 C CA . ASN A 1 218 ? -5.015 -18.001 -31.621 1.00 75.56 218 ASN A CA 1
ATOM 1802 C C . ASN A 1 218 ? -5.398 -19.267 -30.807 1.00 75.56 218 ASN A C 1
ATOM 1804 O O . ASN A 1 218 ? -4.502 -19.867 -30.202 1.00 75.56 218 ASN A O 1
ATOM 1808 N N . PRO A 1 219 ? -6.675 -19.711 -30.783 1.00 79.00 219 PRO A N 1
ATOM 1809 C CA . PRO A 1 219 ? -7.094 -20.985 -30.180 1.00 79.00 219 PRO A CA 1
ATOM 1810 C C . PRO A 1 219 ? -6.195 -22.186 -30.513 1.00 79.00 219 PRO A C 1
ATOM 1812 O O . PRO A 1 219 ? -5.977 -23.056 -29.667 1.00 79.00 219 PRO A O 1
ATOM 1815 N N . ASP A 1 220 ? -5.608 -22.201 -31.708 1.00 79.94 220 ASP A N 1
ATOM 1816 C CA . ASP A 1 220 ? -4.699 -23.258 -32.158 1.00 79.94 220 ASP A CA 1
ATOM 1817 C C . ASP A 1 220 ? -3.352 -23.248 -31.401 1.00 79.94 220 ASP A C 1
ATOM 1819 O O . ASP A 1 220 ? -2.823 -24.290 -31.016 1.00 79.94 220 ASP A O 1
ATOM 1823 N N . GLN A 1 221 ? -2.835 -22.062 -31.056 1.00 76.62 221 GLN A N 1
ATOM 1824 C CA . GLN A 1 221 ? -1.616 -21.905 -30.249 1.00 76.62 221 GLN A CA 1
ATOM 1825 C C . GLN A 1 221 ? -1.841 -22.299 -28.783 1.00 76.62 221 GLN A C 1
ATOM 1827 O O . GLN A 1 221 ? -0.964 -22.897 -28.162 1.00 76.62 221 GLN A O 1
ATOM 1832 N N . ILE A 1 222 ? -3.027 -22.015 -28.232 1.00 79.75 222 ILE A N 1
ATOM 1833 C CA . ILE A 1 222 ? -3.420 -22.475 -26.888 1.00 79.75 222 ILE A CA 1
ATOM 1834 C C . ILE A 1 222 ? -3.491 -24.003 -26.859 1.00 79.75 222 ILE A C 1
ATOM 1836 O O . ILE A 1 222 ? -3.022 -24.628 -25.908 1.00 79.75 222 ILE A O 1
ATOM 1840 N N . THR A 1 223 ? -4.049 -24.603 -27.908 1.00 85.94 223 THR A N 1
ATOM 1841 C CA . THR A 1 223 ? -4.149 -26.060 -28.043 1.00 85.94 223 THR A CA 1
ATOM 1842 C C . THR A 1 223 ? -2.763 -26.692 -28.194 1.00 85.94 223 THR A C 1
ATOM 1844 O O . THR A 1 223 ? -2.469 -27.674 -27.519 1.00 85.94 223 THR A O 1
ATOM 1847 N N . GLY A 1 224 ? -1.857 -26.073 -28.959 1.00 87.19 224 GLY A N 1
ATOM 1848 C CA . GLY A 1 224 ? -0.450 -26.482 -29.037 1.00 87.19 224 GLY A CA 1
ATOM 1849 C C . GLY A 1 224 ? 0.280 -26.421 -27.690 1.00 87.19 224 GLY A C 1
ATOM 1850 O O . GLY A 1 224 ? 0.961 -27.372 -27.313 1.00 87.19 224 GLY A O 1
ATOM 1851 N N . LEU A 1 225 ? 0.094 -25.347 -26.912 1.00 84.44 225 LEU A N 1
ATOM 1852 C CA . LEU A 1 225 ? 0.672 -25.230 -25.566 1.00 84.44 225 LEU A CA 1
ATOM 1853 C C . LEU A 1 225 ? 0.108 -26.273 -24.592 1.00 84.44 225 LEU A C 1
ATOM 1855 O O . LEU A 1 225 ? 0.861 -26.807 -23.780 1.00 84.44 225 LEU A O 1
ATOM 1859 N N . ARG A 1 226 ? -1.188 -26.596 -24.685 1.00 87.06 226 ARG A N 1
ATOM 1860 C CA . ARG A 1 226 ? -1.809 -27.675 -23.899 1.00 87.06 226 ARG A CA 1
ATOM 1861 C C . ARG A 1 226 ? -1.245 -29.041 -24.271 1.00 87.06 226 ARG A C 1
ATOM 1863 O O . ARG A 1 226 ? -0.850 -29.778 -23.381 1.00 87.06 226 ARG A O 1
ATOM 1870 N N . ASN A 1 227 ? -1.104 -29.328 -25.563 1.00 91.62 227 ASN A N 1
ATOM 1871 C CA . ASN A 1 227 ? -0.511 -30.581 -26.031 1.00 91.62 227 ASN A CA 1
ATOM 1872 C C . ASN A 1 227 ? 0.951 -30.725 -25.575 1.00 91.62 227 ASN A C 1
ATOM 1874 O O . ASN A 1 227 ? 1.370 -31.811 -25.180 1.00 91.62 227 ASN A O 1
ATOM 1878 N N . ASN A 1 228 ? 1.718 -29.630 -25.571 1.00 90.38 228 ASN A N 1
ATOM 1879 C CA . ASN A 1 228 ? 3.080 -29.623 -25.036 1.00 90.38 228 ASN A CA 1
ATOM 1880 C C . ASN A 1 228 ? 3.095 -29.857 -23.519 1.00 90.38 228 ASN A C 1
ATOM 1882 O O . ASN A 1 228 ? 3.927 -30.617 -23.030 1.00 90.38 228 ASN A O 1
ATOM 1886 N N . LEU A 1 229 ? 2.166 -29.249 -22.778 1.00 91.31 229 LEU A N 1
ATOM 1887 C CA . LEU A 1 229 ? 2.017 -29.474 -21.340 1.00 91.31 229 LEU A CA 1
ATOM 1888 C C . LEU A 1 229 ? 1.653 -30.935 -21.037 1.00 91.31 229 LEU A C 1
ATOM 1890 O O . LEU A 1 229 ? 2.250 -31.532 -20.147 1.00 91.31 229 LEU A O 1
ATOM 1894 N N . ASP A 1 230 ? 0.754 -31.530 -21.820 1.00 92.62 230 ASP A N 1
ATOM 1895 C CA . ASP A 1 230 ? 0.374 -32.939 -21.705 1.00 92.62 230 ASP A CA 1
ATOM 1896 C C . ASP A 1 230 ? 1.533 -33.877 -22.071 1.00 92.62 230 ASP A C 1
ATOM 1898 O O . ASP A 1 230 ? 1.716 -34.916 -21.436 1.00 92.62 230 ASP A O 1
ATOM 1902 N N . SER A 1 231 ? 2.352 -33.516 -23.065 1.00 94.00 231 SER A N 1
ATOM 1903 C CA . SER A 1 231 ? 3.567 -34.260 -23.417 1.00 94.00 231 SER A CA 1
ATOM 1904 C C . SER A 1 231 ? 4.591 -34.230 -22.283 1.00 94.00 231 SER A C 1
ATOM 1906 O O . SER A 1 231 ? 5.103 -35.277 -21.895 1.00 94.00 231 SER A O 1
ATOM 1908 N N . ILE A 1 232 ? 4.854 -33.052 -21.712 1.00 93.38 232 ILE A N 1
ATOM 1909 C CA . ILE A 1 232 ? 5.777 -32.891 -20.580 1.00 93.38 232 ILE A CA 1
ATOM 1910 C C . ILE A 1 232 ? 5.231 -33.608 -19.339 1.00 93.38 232 ILE A C 1
ATOM 1912 O O . ILE A 1 232 ? 5.985 -34.264 -18.628 1.00 93.38 232 ILE A O 1
ATOM 1916 N N . ALA A 1 233 ? 3.922 -33.547 -19.079 1.00 91.94 233 ALA A N 1
ATOM 1917 C CA . ALA A 1 233 ? 3.297 -34.269 -17.972 1.00 91.94 233 ALA A CA 1
ATOM 1918 C C . ALA A 1 233 ? 3.447 -35.791 -18.126 1.00 91.94 233 ALA A C 1
ATOM 1920 O O . ALA A 1 233 ? 3.776 -36.474 -17.157 1.00 91.94 233 ALA A O 1
ATOM 1921 N N . LYS A 1 234 ? 3.275 -36.319 -19.346 1.00 92.44 234 LYS A N 1
ATOM 1922 C CA . LYS A 1 234 ? 3.548 -37.731 -19.658 1.00 92.44 234 LYS A CA 1
ATOM 1923 C C . LYS A 1 234 ? 5.024 -38.082 -19.486 1.00 92.44 234 LYS A C 1
ATOM 1925 O O . LYS A 1 234 ? 5.329 -39.143 -18.958 1.00 92.44 234 LYS A O 1
ATOM 1930 N N . GLU A 1 235 ? 5.941 -37.204 -19.883 1.00 92.81 235 GLU A N 1
ATOM 1931 C CA . GLU A 1 235 ? 7.380 -37.408 -19.686 1.00 92.81 235 GLU A CA 1
ATOM 1932 C C . GLU A 1 235 ? 7.754 -37.433 -18.196 1.00 92.81 235 GLU A C 1
ATOM 1934 O O . GLU A 1 235 ? 8.463 -38.335 -17.757 1.00 92.81 235 GLU A O 1
ATOM 1939 N N . ILE A 1 236 ? 7.206 -36.517 -17.392 1.00 88.75 236 ILE A N 1
ATOM 1940 C CA . ILE A 1 236 ? 7.366 -36.512 -15.931 1.00 88.75 236 ILE A CA 1
ATOM 1941 C C . ILE A 1 236 ? 6.808 -37.804 -15.325 1.00 88.75 236 ILE A C 1
ATOM 1943 O O . ILE A 1 236 ? 7.474 -38.417 -14.493 1.00 88.75 236 ILE A O 1
ATOM 1947 N N . GLN A 1 237 ? 5.624 -38.245 -15.753 1.00 89.88 237 GLN A N 1
ATOM 1948 C CA . GLN A 1 237 ? 5.018 -39.490 -15.283 1.00 89.88 237 GLN A CA 1
ATOM 1949 C C . GLN A 1 237 ? 5.890 -40.707 -15.626 1.00 89.88 237 GLN A C 1
ATOM 1951 O O . GLN A 1 237 ? 6.178 -41.519 -14.750 1.00 89.88 237 GLN A O 1
ATOM 1956 N N . ASN A 1 238 ? 6.407 -40.781 -16.855 1.00 88.25 238 ASN A N 1
ATOM 1957 C CA . ASN A 1 238 ? 7.338 -41.828 -17.271 1.00 88.25 238 ASN A CA 1
ATOM 1958 C C . ASN A 1 238 ? 8.635 -41.794 -16.448 1.00 88.25 238 ASN A C 1
ATOM 1960 O O . ASN A 1 238 ? 9.148 -42.841 -16.062 1.00 88.25 238 ASN A O 1
ATOM 1964 N N . LEU A 1 239 ? 9.172 -40.610 -16.135 1.00 85.25 239 LEU A N 1
ATOM 1965 C CA . LEU A 1 239 ? 10.352 -40.466 -15.276 1.00 85.25 239 LEU A CA 1
ATOM 1966 C C . LEU A 1 239 ? 10.074 -40.901 -13.831 1.00 85.25 239 LEU A C 1
ATOM 1968 O O . LEU A 1 239 ? 10.940 -41.513 -13.203 1.00 85.25 239 LEU A O 1
ATOM 1972 N N . ILE A 1 240 ? 8.877 -40.630 -13.306 1.00 79.06 240 ILE A N 1
ATOM 1973 C CA . ILE A 1 240 ? 8.433 -41.111 -11.992 1.00 79.06 240 ILE A CA 1
ATOM 1974 C C . ILE A 1 240 ? 8.317 -42.640 -12.000 1.00 79.06 240 ILE A C 1
ATOM 1976 O O . ILE A 1 240 ? 8.836 -43.294 -11.099 1.00 79.06 240 ILE A O 1
ATOM 1980 N N . GLU A 1 241 ? 7.718 -43.231 -13.030 1.00 80.88 241 GLU A N 1
ATOM 1981 C CA . GLU A 1 241 ? 7.591 -44.687 -13.177 1.00 80.88 241 GLU A CA 1
ATOM 1982 C C . GLU A 1 241 ? 8.954 -45.374 -13.356 1.00 80.88 241 GLU A C 1
ATOM 1984 O O . GLU A 1 241 ? 9.225 -46.409 -12.740 1.00 80.88 241 GLU A O 1
ATOM 1989 N N . LEU A 1 242 ? 9.872 -44.761 -14.108 1.00 79.00 242 LEU A N 1
ATOM 1990 C CA . LEU A 1 242 ? 11.265 -45.201 -14.222 1.00 79.00 242 LEU A CA 1
ATOM 1991 C C . LEU A 1 242 ? 12.024 -45.087 -12.891 1.00 79.00 242 LEU A C 1
ATOM 1993 O O . LEU A 1 242 ? 12.873 -45.931 -12.598 1.00 79.00 242 LEU A O 1
ATOM 1997 N N . LYS A 1 243 ? 11.720 -44.075 -12.066 1.00 70.12 243 LYS A N 1
ATOM 1998 C CA . LYS A 1 243 ? 12.265 -43.939 -10.706 1.00 70.12 243 LYS A CA 1
ATOM 1999 C C . LYS A 1 243 ? 11.720 -45.027 -9.773 1.00 70.12 243 LYS A C 1
ATOM 2001 O O . LYS A 1 243 ? 12.483 -45.560 -8.979 1.00 70.12 243 LYS A O 1
ATOM 2006 N N . ILE A 1 244 ? 10.437 -45.376 -9.877 1.00 67.75 244 ILE A N 1
ATOM 2007 C CA . ILE A 1 244 ? 9.798 -46.419 -9.052 1.00 67.75 244 ILE A CA 1
ATOM 2008 C C . ILE A 1 244 ? 10.299 -47.821 -9.436 1.00 67.75 244 ILE A C 1
ATOM 2010 O O . ILE A 1 244 ? 10.506 -48.665 -8.569 1.00 67.75 244 ILE A O 1
ATOM 2014 N N . THR A 1 245 ? 10.527 -48.078 -10.727 1.00 67.75 245 THR A N 1
ATOM 2015 C CA . THR A 1 245 ? 11.019 -49.376 -11.227 1.00 67.75 245 THR A CA 1
ATOM 2016 C C . THR A 1 245 ? 12.520 -49.582 -11.001 1.00 67.75 245 THR A C 1
ATOM 2018 O O . THR A 1 245 ? 12.957 -50.712 -10.771 1.00 67.75 245 THR A O 1
ATOM 2021 N N . LYS A 1 246 ? 13.331 -48.513 -10.998 1.00 66.69 246 LYS A N 1
ATOM 2022 C CA . LYS A 1 246 ? 14.741 -48.572 -10.583 1.00 66.69 246 LYS A CA 1
ATOM 2023 C C . LYS A 1 246 ? 14.844 -48.578 -9.059 1.00 66.69 246 LYS A C 1
ATOM 2025 O O . LYS A 1 246 ? 15.048 -47.550 -8.425 1.00 66.69 246 LYS A O 1
ATOM 2030 N N . ASN A 1 247 ? 14.786 -49.777 -8.493 1.00 57.06 247 ASN A N 1
ATOM 2031 C CA . ASN A 1 247 ? 14.887 -50.069 -7.063 1.00 57.06 247 ASN A CA 1
ATOM 2032 C C . ASN A 1 247 ? 16.315 -49.872 -6.488 1.00 57.06 247 ASN A C 1
ATOM 2034 O O . ASN A 1 247 ? 16.820 -50.701 -5.732 1.00 57.06 247 ASN A O 1
ATOM 2038 N N . ASN A 1 248 ? 17.005 -48.785 -6.853 1.00 59.47 248 ASN A N 1
ATOM 2039 C CA . ASN A 1 248 ? 18.116 -48.302 -6.041 1.00 59.47 248 ASN A CA 1
ATOM 2040 C C . ASN A 1 248 ? 17.480 -47.680 -4.805 1.00 59.47 248 ASN A C 1
ATOM 2042 O O . ASN A 1 248 ? 16.791 -46.669 -4.915 1.00 59.47 248 ASN A O 1
ATOM 2046 N N . ILE A 1 249 ? 17.675 -48.316 -3.651 1.00 60.19 249 ILE A N 1
ATOM 2047 C CA . ILE A 1 249 ? 17.211 -47.826 -2.353 1.00 60.19 249 ILE A CA 1
ATOM 2048 C C . ILE A 1 249 ? 17.932 -46.504 -2.093 1.00 60.19 249 ILE A C 1
ATOM 2050 O O . ILE A 1 249 ? 19.016 -46.463 -1.507 1.00 60.19 249 ILE A O 1
ATOM 2054 N N . ASP A 1 250 ? 17.355 -45.416 -2.591 1.00 66.75 250 ASP A N 1
ATOM 2055 C CA . ASP A 1 250 ? 17.803 -44.075 -2.294 1.00 66.75 250 ASP A CA 1
ATOM 2056 C C . ASP A 1 250 ? 17.483 -43.862 -0.817 1.00 66.75 250 ASP A C 1
ATOM 2058 O O . ASP A 1 250 ? 16.348 -43.572 -0.438 1.00 66.75 250 ASP A O 1
ATOM 2062 N N . LYS A 1 251 ? 18.481 -44.091 0.046 1.00 74.50 251 LYS A N 1
ATOM 2063 C CA . LYS A 1 251 ? 18.359 -43.951 1.506 1.00 74.50 251 LYS A CA 1
ATOM 2064 C C . LYS A 1 251 ? 17.811 -42.576 1.896 1.00 74.50 251 LYS A C 1
ATOM 2066 O O . LYS A 1 251 ? 17.330 -42.424 3.010 1.00 74.50 251 LYS A O 1
ATOM 2071 N N . ILE A 1 252 ? 17.879 -41.598 0.990 1.00 75.56 252 ILE A N 1
ATOM 2072 C CA . ILE A 1 252 ? 17.420 -40.221 1.142 1.00 75.56 252 ILE A CA 1
ATOM 2073 C C . ILE A 1 252 ? 15.910 -40.077 0.870 1.00 75.56 252 ILE A C 1
ATOM 2075 O O . ILE A 1 252 ? 15.291 -39.161 1.402 1.00 75.56 252 ILE A O 1
ATOM 2079 N N . GLU A 1 253 ? 15.280 -40.970 0.103 1.00 78.12 253 GLU A N 1
ATOM 2080 C CA . GLU A 1 253 ? 13.847 -40.902 -0.221 1.00 78.12 253 GLU A CA 1
ATOM 2081 C C . GLU A 1 253 ? 12.924 -40.927 1.015 1.00 78.12 253 GLU A C 1
ATOM 2083 O O . GLU A 1 253 ? 12.075 -40.038 1.113 1.00 78.12 253 GLU A O 1
ATOM 2088 N N . PRO A 1 254 ? 13.083 -41.832 2.008 1.00 82.94 254 PRO A N 1
ATOM 2089 C CA . PRO A 1 254 ? 12.273 -41.775 3.228 1.00 82.94 254 PRO A CA 1
ATOM 2090 C C . PRO A 1 254 ? 12.501 -40.477 4.015 1.00 82.94 254 PRO A C 1
ATOM 2092 O O . PRO A 1 254 ? 11.547 -39.920 4.553 1.00 82.94 254 PRO A O 1
ATOM 2095 N N . PHE A 1 255 ? 13.722 -39.926 4.019 1.00 84.25 255 PHE A N 1
ATOM 2096 C CA . PHE A 1 255 ? 13.995 -38.628 4.646 1.00 84.25 255 PHE A CA 1
ATOM 2097 C C . PHE A 1 255 ? 13.373 -37.461 3.870 1.00 84.25 255 PHE A C 1
ATOM 2099 O O . PHE A 1 255 ? 12.908 -36.511 4.491 1.00 84.25 255 PHE A O 1
ATOM 2106 N N . ARG A 1 256 ? 13.292 -37.525 2.532 1.00 85.00 256 ARG A N 1
ATOM 2107 C CA . ARG A 1 256 ? 12.560 -36.541 1.711 1.00 85.00 256 ARG A CA 1
ATOM 2108 C C . ARG A 1 256 ? 11.063 -36.612 1.967 1.00 85.00 256 ARG A C 1
ATOM 2110 O O . ARG A 1 256 ? 10.434 -35.568 2.103 1.00 85.00 256 ARG A O 1
ATOM 2117 N N . GLN A 1 257 ? 10.499 -37.814 2.066 1.00 85.81 257 GLN A N 1
ATOM 2118 C CA . GLN A 1 257 ? 9.085 -38.005 2.393 1.00 85.81 257 GLN A CA 1
ATOM 2119 C C . GLN A 1 257 ? 8.775 -37.521 3.812 1.00 85.81 257 GLN A C 1
ATOM 2121 O O . GLN A 1 257 ? 7.796 -36.805 4.011 1.00 85.81 257 GLN A O 1
ATOM 2126 N N . GLN A 1 258 ? 9.645 -37.816 4.782 1.00 87.50 258 GLN A N 1
ATOM 2127 C CA . GLN A 1 258 ? 9.529 -37.298 6.142 1.00 87.50 258 GLN A CA 1
ATOM 2128 C C . GLN A 1 258 ? 9.665 -35.770 6.176 1.00 87.50 258 GLN A C 1
ATOM 2130 O O . GLN A 1 258 ? 8.845 -35.104 6.801 1.00 87.50 258 GLN A O 1
ATOM 2135 N N . ALA A 1 259 ? 10.635 -35.191 5.465 1.00 85.06 259 ALA A N 1
ATOM 2136 C CA . ALA A 1 259 ? 10.804 -33.743 5.361 1.00 85.06 259 ALA A CA 1
ATOM 2137 C C . ALA A 1 259 ? 9.595 -33.073 4.690 1.00 85.06 259 ALA A C 1
ATOM 2139 O O . ALA A 1 259 ? 9.141 -32.034 5.160 1.00 85.06 259 ALA A O 1
ATOM 2140 N N . ALA A 1 260 ? 9.025 -33.680 3.646 1.00 85.25 260 ALA A N 1
ATOM 2141 C CA . ALA A 1 260 ? 7.811 -33.198 2.993 1.00 85.25 260 ALA A CA 1
ATOM 2142 C C . ALA A 1 260 ? 6.588 -33.287 3.920 1.00 85.25 260 ALA A C 1
ATOM 2144 O O . ALA A 1 260 ? 5.802 -32.343 3.991 1.00 85.25 260 ALA A O 1
ATOM 2145 N N . ALA A 1 261 ? 6.446 -34.375 4.683 1.00 89.44 261 ALA A N 1
ATOM 2146 C CA . ALA A 1 261 ? 5.389 -34.521 5.681 1.00 89.44 261 ALA A CA 1
ATOM 2147 C C . ALA A 1 261 ? 5.523 -33.476 6.800 1.00 89.44 261 ALA A C 1
ATOM 2149 O O . ALA A 1 261 ? 4.550 -32.797 7.123 1.00 89.44 261 ALA A O 1
ATOM 2150 N N . VAL A 1 262 ? 6.732 -33.277 7.335 1.00 87.38 262 VAL A N 1
ATOM 2151 C CA . VAL A 1 262 ? 7.026 -32.247 8.345 1.00 87.38 262 VAL A CA 1
ATOM 2152 C C . VAL A 1 262 ? 6.785 -30.844 7.784 1.00 87.38 262 VAL A C 1
ATOM 2154 O O . VAL A 1 262 ? 6.168 -30.023 8.458 1.00 87.38 262 VAL A O 1
ATOM 2157 N N . ALA A 1 263 ? 7.188 -30.566 6.543 1.00 84.19 263 ALA A N 1
ATOM 2158 C CA . ALA A 1 263 ? 6.930 -29.290 5.881 1.00 84.19 263 ALA A CA 1
ATOM 2159 C C . ALA A 1 263 ? 5.426 -29.036 5.689 1.00 84.19 263 ALA A C 1
ATOM 2161 O O . ALA A 1 263 ? 4.958 -27.922 5.927 1.00 84.19 263 ALA A O 1
ATOM 2162 N N . ASN A 1 264 ? 4.652 -30.062 5.325 1.00 86.31 264 ASN A N 1
ATOM 2163 C CA . ASN A 1 264 ? 3.197 -29.967 5.217 1.00 86.31 264 ASN A CA 1
ATOM 2164 C C . ASN A 1 264 ? 2.535 -29.745 6.583 1.00 86.31 264 ASN A C 1
ATOM 2166 O O . ASN A 1 264 ? 1.663 -28.887 6.702 1.00 86.31 264 ASN A O 1
ATOM 2170 N N . ILE A 1 265 ? 2.978 -30.442 7.634 1.00 89.44 265 ILE A N 1
ATOM 2171 C CA . ILE A 1 265 ? 2.502 -30.213 9.007 1.00 89.44 265 ILE A CA 1
ATOM 2172 C C . ILE A 1 265 ? 2.819 -28.779 9.443 1.00 89.44 265 ILE A C 1
ATOM 2174 O O . ILE A 1 265 ? 1.919 -28.067 9.884 1.00 89.44 265 ILE A O 1
ATOM 2178 N N . LYS A 1 266 ? 4.061 -28.317 9.249 1.00 85.19 266 LYS A N 1
ATOM 2179 C CA . LYS A 1 266 ? 4.494 -26.941 9.539 1.00 85.19 266 LYS A CA 1
ATOM 2180 C C . LYS A 1 266 ? 3.640 -25.921 8.784 1.00 85.19 266 LYS A C 1
ATOM 2182 O O . LYS A 1 266 ? 3.178 -24.946 9.370 1.00 85.19 266 LYS A O 1
ATOM 2187 N N . ARG A 1 267 ? 3.362 -26.166 7.499 1.00 83.25 267 ARG A N 1
ATOM 2188 C CA . ARG A 1 267 ? 2.492 -25.326 6.664 1.00 83.25 267 ARG A CA 1
ATOM 2189 C C . ARG A 1 267 ? 1.059 -25.273 7.198 1.00 83.25 267 ARG A C 1
ATOM 2191 O O . ARG A 1 267 ? 0.536 -24.168 7.293 1.00 83.25 267 ARG A O 1
ATOM 2198 N N . ASN A 1 268 ? 0.483 -26.409 7.588 1.00 87.94 268 ASN A N 1
ATOM 2199 C CA . ASN A 1 268 ? -0.869 -26.497 8.145 1.00 87.94 268 ASN A CA 1
ATOM 2200 C C . ASN A 1 268 ? -0.979 -25.832 9.525 1.00 87.94 268 ASN A C 1
ATOM 2202 O O . ASN A 1 268 ? -1.988 -25.199 9.824 1.00 87.94 268 ASN A O 1
ATOM 2206 N N . VAL A 1 269 ? 0.042 -25.968 10.378 1.00 87.19 269 VAL A N 1
ATOM 2207 C CA . VAL A 1 269 ? 0.087 -25.305 11.691 1.00 87.19 269 VAL A CA 1
ATOM 2208 C C . VAL A 1 269 ? 0.178 -23.791 11.524 1.00 87.19 269 VAL A C 1
ATOM 2210 O O . VAL A 1 269 ? -0.579 -23.077 12.173 1.00 87.19 269 VAL A O 1
ATOM 2213 N N . LEU A 1 270 ? 1.029 -23.301 10.616 1.00 84.00 270 LEU A N 1
ATOM 2214 C CA . LEU A 1 270 ? 1.114 -21.870 10.304 1.00 84.00 270 LEU A CA 1
ATOM 2215 C C . LEU A 1 270 ? -0.208 -21.324 9.747 1.00 84.00 270 LEU A C 1
ATOM 2217 O O . LEU A 1 270 ? -0.628 -20.249 10.151 1.00 84.00 270 LEU A O 1
ATOM 2221 N N . GLU A 1 271 ? -0.903 -22.075 8.889 1.00 86.00 271 GLU A N 1
ATOM 2222 C CA . GLU A 1 271 ? -2.218 -21.666 8.373 1.00 86.00 271 GLU A CA 1
ATOM 2223 C C . GLU A 1 271 ? -3.288 -21.624 9.478 1.00 86.00 271 GLU A C 1
ATOM 2225 O O . GLU A 1 271 ? -4.121 -20.721 9.522 1.00 86.00 271 GLU A O 1
ATOM 2230 N N . LYS A 1 272 ? -3.272 -22.587 10.410 1.00 88.50 272 LYS A N 1
ATOM 2231 C CA . LYS A 1 272 ? -4.147 -22.549 11.591 1.00 88.50 272 LYS A CA 1
ATOM 2232 C C . LYS A 1 272 ? -3.829 -21.349 12.480 1.00 88.50 272 LYS A C 1
ATOM 2234 O O . LYS A 1 272 ? -4.761 -20.675 12.907 1.00 88.50 272 LYS A O 1
ATOM 2239 N N . LEU A 1 273 ? -2.546 -21.074 12.722 1.00 85.38 273 LEU A N 1
ATOM 2240 C CA . LEU A 1 273 ? -2.094 -19.922 13.502 1.00 85.38 273 LEU A CA 1
ATOM 2241 C C . LEU A 1 273 ? -2.588 -18.616 12.871 1.00 85.38 273 LEU A C 1
ATOM 2243 O O . LEU A 1 273 ? -3.177 -17.790 13.563 1.00 85.38 273 LEU A O 1
ATOM 2247 N N . GLU A 1 274 ? -2.434 -18.472 11.556 1.00 85.06 274 GLU A N 1
ATOM 2248 C CA . GLU A 1 274 ? -2.920 -17.324 10.791 1.00 85.06 274 GLU A CA 1
ATOM 2249 C C . GLU A 1 274 ? -4.444 -17.165 10.904 1.00 85.06 274 GLU A C 1
ATOM 2251 O O . GLU A 1 274 ? -4.927 -16.088 11.245 1.00 85.06 274 GLU A O 1
ATOM 2256 N N . LYS A 1 275 ? -5.219 -18.247 10.744 1.00 89.94 275 LYS A N 1
ATOM 2257 C CA . LYS A 1 275 ? -6.682 -18.217 10.935 1.00 89.94 275 LYS A CA 1
ATOM 2258 C C . LYS A 1 275 ? -7.078 -17.787 12.348 1.00 89.94 275 LYS A C 1
ATOM 2260 O O . LYS A 1 275 ? -8.001 -16.987 12.507 1.00 89.94 275 LYS A O 1
ATOM 2265 N N . THR A 1 276 ? -6.395 -18.294 13.376 1.00 89.81 276 THR A N 1
ATOM 2266 C CA . THR A 1 276 ? -6.662 -17.892 14.766 1.00 89.81 276 THR A CA 1
ATOM 2267 C C . THR A 1 276 ? -6.257 -16.446 15.040 1.00 89.81 276 THR A C 1
ATOM 2269 O O . THR A 1 276 ? -6.986 -15.745 15.735 1.00 89.81 276 THR A O 1
ATOM 2272 N N . ALA A 1 277 ? -5.150 -15.975 14.457 1.00 84.25 277 ALA A N 1
ATOM 2273 C CA . ALA A 1 277 ? -4.695 -14.594 14.575 1.00 84.25 277 ALA A CA 1
ATOM 2274 C C . ALA A 1 277 ? -5.672 -13.623 13.896 1.00 84.25 277 ALA A C 1
ATOM 2276 O O . ALA A 1 277 ? -6.057 -12.630 14.508 1.00 84.25 277 ALA A O 1
ATOM 2277 N N . ASN A 1 278 ? -6.155 -13.955 12.695 1.00 85.75 278 ASN A N 1
ATOM 2278 C CA . ASN A 1 278 ? -7.176 -13.176 11.991 1.00 85.75 278 ASN A CA 1
ATOM 2279 C C . ASN A 1 278 ? -8.492 -13.145 12.781 1.00 85.75 278 ASN A C 1
ATOM 2281 O O . ASN A 1 278 ? -9.073 -12.082 12.969 1.00 85.75 278 ASN A O 1
ATOM 2285 N N . SER A 1 279 ? -8.917 -14.285 13.338 1.00 89.94 279 SER A N 1
ATOM 2286 C CA . SER A 1 279 ? -10.108 -14.344 14.200 1.00 89.94 279 SER A CA 1
ATOM 2287 C C . SER A 1 279 ? -9.953 -13.470 15.452 1.00 89.94 279 SER A C 1
ATOM 2289 O O . SER A 1 279 ? -10.897 -12.797 15.863 1.00 89.94 279 SER A O 1
ATOM 2291 N N . LEU A 1 280 ? -8.760 -13.451 16.059 1.00 85.50 280 LEU A N 1
ATOM 2292 C CA . LEU A 1 280 ? -8.446 -12.594 17.203 1.00 85.50 280 LEU A CA 1
ATOM 2293 C C . LEU A 1 280 ? -8.469 -11.112 16.813 1.00 85.50 280 LEU A C 1
ATOM 2295 O O . LEU A 1 280 ? -9.033 -10.307 17.552 1.00 85.50 280 LEU A O 1
ATOM 2299 N N . GLN A 1 281 ? -7.919 -10.759 15.651 1.00 83.44 281 GLN A N 1
ATOM 2300 C CA . GLN A 1 281 ? -7.959 -9.399 15.116 1.00 83.44 281 GLN A CA 1
ATOM 2301 C C . GLN A 1 281 ? -9.400 -8.945 14.848 1.00 83.44 281 GLN A C 1
ATOM 2303 O O . GLN A 1 281 ? -9.772 -7.855 15.268 1.00 83.44 281 GLN A O 1
ATOM 2308 N N . GLU A 1 282 ? -10.242 -9.787 14.243 1.00 88.25 282 GLU A N 1
ATOM 2309 C CA . GLU A 1 282 ? -11.670 -9.499 14.045 1.00 88.25 282 GLU A CA 1
ATOM 2310 C C . GLU A 1 282 ? -12.434 -9.327 15.366 1.00 88.25 282 GLU A C 1
ATOM 2312 O O . GLU A 1 282 ? -13.340 -8.502 15.480 1.00 88.25 282 GLU A O 1
ATOM 2317 N N . LEU A 1 283 ? -12.106 -10.124 16.385 1.00 86.81 283 LEU A N 1
ATOM 2318 C CA . LEU A 1 283 ? -12.683 -9.973 17.721 1.00 86.81 283 LEU A CA 1
ATOM 2319 C C . LEU A 1 283 ? -12.227 -8.669 18.383 1.00 86.81 283 LEU A C 1
ATOM 2321 O O . LEU A 1 283 ? -13.036 -8.014 19.038 1.00 86.81 283 LEU A O 1
ATOM 2325 N N . GLN A 1 284 ? -10.965 -8.272 18.199 1.00 81.06 284 GLN A N 1
ATOM 2326 C CA . GLN A 1 284 ? -10.433 -7.003 18.697 1.00 81.06 284 GLN A CA 1
ATOM 2327 C C . GLN A 1 284 ? -11.083 -5.800 18.012 1.00 81.06 284 GLN A C 1
ATOM 2329 O O . GLN A 1 284 ? -11.487 -4.874 18.712 1.00 81.06 284 GLN A O 1
ATOM 2334 N N . THR A 1 285 ? -11.248 -5.819 16.685 1.00 84.12 285 THR A N 1
ATOM 2335 C CA . THR A 1 285 ? -11.937 -4.734 15.967 1.00 84.12 285 THR A CA 1
ATOM 2336 C C . THR A 1 285 ? -13.393 -4.632 16.402 1.00 84.12 285 THR A C 1
ATOM 2338 O O . THR A 1 285 ? -13.834 -3.547 16.765 1.00 84.12 285 THR A O 1
ATOM 2341 N N . LYS A 1 286 ? -14.115 -5.758 16.506 1.00 86.94 286 LYS A N 1
ATOM 2342 C CA . LYS A 1 286 ? -15.484 -5.785 17.054 1.00 86.94 286 LYS A CA 1
ATOM 2343 C C . LYS A 1 286 ? -15.544 -5.254 18.484 1.00 86.94 286 LYS A C 1
ATOM 2345 O O . LYS A 1 286 ? -16.507 -4.588 18.853 1.00 86.94 286 LYS A O 1
ATOM 2350 N N . LEU A 1 287 ? -14.550 -5.557 19.317 1.00 84.69 287 LEU A N 1
ATOM 2351 C CA . LEU A 1 287 ? -14.493 -5.058 20.687 1.00 84.69 287 LEU A CA 1
ATOM 2352 C C . LEU A 1 287 ? -14.283 -3.541 20.718 1.00 84.69 287 LEU A C 1
ATOM 2354 O O . LEU A 1 287 ? -14.942 -2.869 21.510 1.00 84.69 287 LEU A O 1
ATOM 2358 N N . GLU A 1 288 ? -13.429 -3.000 19.849 1.00 82.12 288 GLU A N 1
ATOM 2359 C CA . GLU A 1 288 ? -13.219 -1.556 19.743 1.00 82.12 288 GLU A CA 1
ATOM 2360 C C . GLU A 1 288 ? -14.445 -0.846 19.156 1.00 82.12 288 GLU A C 1
ATOM 2362 O O . GLU A 1 288 ? -14.899 0.136 19.727 1.00 82.12 288 GLU A O 1
ATOM 2367 N N . GLU A 1 289 ? -15.098 -1.408 18.136 1.00 86.75 289 GLU A N 1
ATOM 2368 C CA . GLU A 1 289 ? -16.394 -0.919 17.642 1.00 86.75 289 GLU A CA 1
ATOM 2369 C C . GLU A 1 289 ? -17.443 -0.874 18.762 1.00 86.75 289 GLU A C 1
ATOM 2371 O O . GLU A 1 289 ? -18.171 0.106 18.910 1.00 86.75 289 GLU A O 1
ATOM 2376 N N . LYS A 1 290 ? -17.523 -1.918 19.599 1.00 86.75 290 LYS A N 1
ATOM 2377 C CA . LYS A 1 290 ? -18.433 -1.938 20.757 1.00 86.75 290 LYS A CA 1
ATOM 2378 C C . LYS A 1 290 ? -18.032 -0.932 21.832 1.00 86.75 290 LYS A C 1
ATOM 2380 O O . LYS A 1 290 ? -18.921 -0.397 22.494 1.00 86.75 290 LYS A O 1
ATOM 2385 N N . ARG A 1 291 ? -16.737 -0.661 22.017 1.00 79.62 291 ARG A N 1
ATOM 2386 C CA . ARG A 1 291 ? -16.254 0.395 22.919 1.00 79.62 291 ARG A CA 1
ATOM 2387 C C . ARG A 1 291 ? -16.612 1.775 22.398 1.00 79.62 291 ARG A C 1
ATOM 2389 O O . ARG A 1 291 ? -17.132 2.557 23.180 1.00 79.62 291 ARG A O 1
ATOM 2396 N N . GLU A 1 292 ? -16.406 2.052 21.117 1.00 81.94 292 GLU A N 1
ATOM 2397 C CA . GLU A 1 292 ? -16.786 3.319 20.486 1.00 81.94 292 GLU A CA 1
ATOM 2398 C C . GLU A 1 292 ? -18.302 3.527 20.522 1.00 81.94 292 GLU A C 1
ATOM 2400 O O . GLU A 1 292 ? -18.772 4.572 20.966 1.00 81.94 292 GLU A O 1
ATOM 2405 N N . LEU A 1 293 ? -19.089 2.493 20.208 1.00 80.88 293 LEU A N 1
ATOM 2406 C CA . LEU A 1 293 ? -20.541 2.521 20.398 1.00 80.88 293 LEU A CA 1
ATOM 2407 C C . LEU A 1 293 ? -20.917 2.762 21.865 1.00 80.88 293 LEU A C 1
ATOM 2409 O O . LEU A 1 293 ? -21.833 3.527 22.148 1.00 80.88 293 LEU A O 1
ATOM 2413 N N . SER A 1 294 ? -20.213 2.142 22.816 1.00 72.50 294 SER A N 1
ATOM 2414 C CA . SER A 1 294 ? -20.451 2.396 24.236 1.00 72.50 294 SER A CA 1
ATOM 2415 C C . SER A 1 294 ? -20.071 3.820 24.636 1.00 72.50 294 SER A C 1
ATOM 2417 O O . SER A 1 294 ? -20.777 4.376 25.464 1.00 72.50 294 SER A O 1
ATOM 2419 N N . LYS A 1 295 ? -18.998 4.412 24.099 1.00 75.44 295 LYS A N 1
ATOM 2420 C CA . LYS A 1 295 ? -18.623 5.813 24.356 1.00 75.44 295 LYS A CA 1
ATOM 2421 C C . LYS A 1 295 ? -19.691 6.764 23.819 1.00 75.44 295 LYS A C 1
ATOM 2423 O O . LYS A 1 295 ? -20.088 7.671 24.537 1.00 75.44 295 LYS A O 1
ATOM 2428 N N . LEU A 1 296 ? -20.211 6.491 22.621 1.00 72.75 296 LEU A N 1
ATOM 2429 C CA . LEU A 1 296 ? -21.302 7.253 22.011 1.00 72.75 296 LEU A CA 1
ATOM 2430 C C . LEU A 1 296 ? -22.597 7.173 22.841 1.00 72.75 296 LEU A C 1
ATOM 2432 O O . LEU A 1 296 ? -23.300 8.161 22.994 1.00 72.75 296 LEU A O 1
ATOM 2436 N N . ILE A 1 297 ? -22.897 6.008 23.426 1.00 66.38 297 ILE A N 1
ATOM 2437 C CA . ILE A 1 297 ? -24.059 5.816 24.315 1.00 66.38 297 ILE A CA 1
ATOM 2438 C C . ILE A 1 297 ? -23.826 6.433 25.712 1.00 66.38 297 ILE A C 1
ATOM 2440 O O . ILE A 1 297 ? -24.784 6.787 26.391 1.00 66.38 297 ILE A O 1
ATOM 2444 N N . VAL A 1 298 ? -22.572 6.571 26.157 1.00 55.41 298 VAL A N 1
ATOM 2445 C CA . VAL A 1 298 ? -22.192 7.107 27.482 1.00 55.41 298 VAL A CA 1
ATOM 2446 C C . VAL A 1 298 ? -22.339 8.636 27.589 1.00 55.41 298 VAL A C 1
ATOM 2448 O O . VAL A 1 298 ? -22.249 9.157 28.701 1.00 55.41 298 VAL A O 1
ATOM 2451 N N . GLU A 1 299 ? -22.652 9.359 26.503 1.00 57.38 299 GLU A N 1
ATOM 2452 C CA . GLU A 1 299 ? -23.146 10.745 26.622 1.00 57.38 299 GLU A CA 1
ATOM 2453 C C . GLU A 1 299 ? -24.412 10.825 27.498 1.00 57.38 299 GLU A C 1
ATOM 2455 O O . GLU A 1 299 ? -24.558 11.769 28.277 1.00 57.38 299 GLU A O 1
ATOM 2460 N N . ASP A 1 300 ? -25.254 9.785 27.492 1.00 58.78 300 ASP A N 1
ATOM 2461 C CA . ASP A 1 300 ? -26.240 9.570 28.548 1.00 58.78 300 ASP A CA 1
ATOM 2462 C C . ASP A 1 300 ? -25.549 8.891 29.738 1.00 58.78 300 ASP A C 1
ATOM 2464 O O . ASP A 1 300 ? -25.264 7.689 29.743 1.00 58.78 300 ASP A O 1
ATOM 2468 N N . ILE A 1 301 ? -25.269 9.679 30.779 1.00 61.00 301 ILE A N 1
ATOM 2469 C CA . ILE A 1 301 ? -24.680 9.229 32.045 1.00 61.00 301 ILE A CA 1
ATOM 2470 C C . ILE A 1 301 ? -25.655 8.250 32.714 1.00 61.00 301 ILE A C 1
ATOM 2472 O O . ILE A 1 301 ? -26.463 8.632 33.558 1.00 61.00 301 ILE A O 1
ATOM 2476 N N . ILE A 1 302 ? -25.597 6.973 32.347 1.00 62.12 302 ILE A N 1
ATOM 2477 C CA . ILE A 1 302 ? -26.304 5.888 33.027 1.00 62.12 302 ILE A CA 1
ATOM 2478 C C . ILE A 1 302 ? -25.342 5.351 34.093 1.00 62.12 302 ILE A C 1
ATOM 2480 O O . ILE A 1 302 ? -24.406 4.620 33.747 1.00 62.12 302 ILE A O 1
ATOM 2484 N N . PRO A 1 303 ? -25.521 5.673 35.393 1.00 65.56 303 PRO A N 1
ATOM 2485 C CA . PRO A 1 303 ? -24.647 5.153 36.435 1.00 65.56 303 PRO A CA 1
ATOM 2486 C C . PRO A 1 303 ? -24.810 3.632 36.488 1.00 65.56 303 PRO A C 1
ATOM 2488 O O . PRO A 1 303 ? -25.924 3.132 36.653 1.00 65.56 303 PRO A O 1
ATOM 2491 N N . LYS A 1 304 ? -23.715 2.879 36.340 1.00 72.62 304 LYS A N 1
ATOM 2492 C CA . LYS A 1 304 ? -23.710 1.409 36.440 1.00 72.62 304 LYS A CA 1
ATOM 2493 C C . LYS A 1 304 ? -23.047 0.960 37.744 1.00 72.62 304 LYS A C 1
ATOM 2495 O O . LYS A 1 304 ? -22.149 1.613 38.263 1.00 72.62 304 LYS A O 1
ATOM 2500 N N . GLY A 1 305 ? -23.496 -0.175 38.283 1.00 80.75 305 GLY A N 1
ATOM 2501 C CA . GLY A 1 305 ? -22.857 -0.838 39.426 1.00 80.75 305 GLY A CA 1
ATOM 2502 C C . GLY A 1 305 ? -22.966 -0.073 40.751 1.00 80.75 305 GLY A C 1
ATOM 2503 O O . GLY A 1 305 ? -24.065 0.122 41.277 1.00 80.75 305 GLY A O 1
ATOM 2504 N N . GLU A 1 306 ? -21.825 0.309 41.332 1.00 75.56 306 GLU A N 1
ATOM 2505 C CA . GLU A 1 306 ? -21.768 0.974 42.641 1.00 75.56 306 GLU A CA 1
ATOM 2506 C C . GLU A 1 306 ? -22.395 2.365 42.640 1.00 75.56 306 GLU A C 1
ATOM 2508 O O . GLU A 1 306 ? -23.060 2.734 43.610 1.00 75.56 306 GLU A O 1
ATOM 2513 N N . ASP A 1 307 ? -22.253 3.120 41.555 1.00 77.75 307 ASP A N 1
ATOM 2514 C CA . ASP A 1 307 ? -22.815 4.467 41.486 1.00 77.75 307 ASP A CA 1
ATOM 2515 C C . ASP A 1 307 ? -24.339 4.435 41.346 1.00 77.75 307 ASP A C 1
ATOM 2517 O O . ASP A 1 307 ? -25.025 5.280 41.925 1.00 77.75 307 ASP A O 1
ATOM 2521 N N . LEU A 1 308 ? -24.893 3.383 40.727 1.00 82.38 308 LEU A N 1
ATOM 2522 C CA . LEU A 1 308 ? -26.332 3.113 40.756 1.00 82.38 308 LEU A CA 1
ATOM 2523 C C . LEU A 1 308 ? -26.804 2.778 42.173 1.00 82.38 308 LEU A C 1
ATOM 2525 O O . LEU A 1 308 ? -27.831 3.286 42.615 1.00 82.38 308 LEU A O 1
ATOM 2529 N N . LYS A 1 309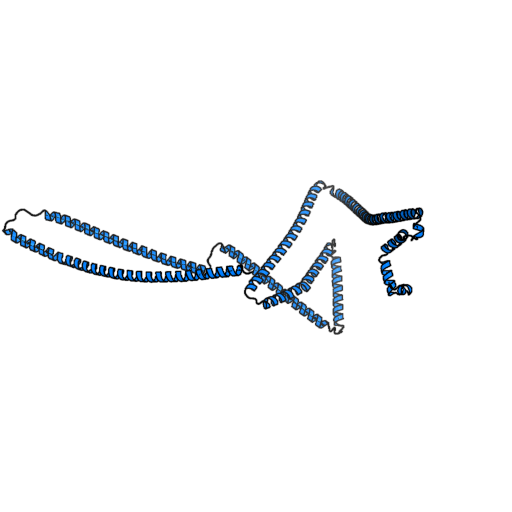 ? -26.050 1.963 42.924 1.00 84.75 309 LYS A N 1
ATOM 2530 C CA . LYS A 1 309 ? -26.381 1.657 44.327 1.00 84.75 309 LYS A CA 1
ATOM 2531 C C . LYS A 1 309 ? -26.338 2.912 45.197 1.00 84.75 309 LYS A C 1
ATOM 2533 O O . LYS A 1 309 ? -27.260 3.131 45.982 1.00 84.75 309 LYS A O 1
ATOM 2538 N N . LYS A 1 310 ? -25.319 3.763 45.038 1.00 86.06 310 LYS A N 1
ATOM 2539 C CA . LYS A 1 310 ? -25.227 5.062 45.725 1.00 86.06 310 LYS A CA 1
ATOM 2540 C C . LYS A 1 310 ? -26.402 5.963 45.345 1.00 86.06 310 LYS A C 1
ATOM 2542 O O . LYS A 1 310 ? -27.010 6.557 46.233 1.00 86.06 310 LYS A O 1
ATOM 2547 N N . TYR A 1 311 ? -26.762 6.028 44.063 1.00 86.31 311 TYR A N 1
ATOM 2548 C CA . TYR A 1 311 ? -27.910 6.798 43.582 1.00 86.31 311 TYR A CA 1
ATOM 2549 C C . TYR A 1 311 ? -29.237 6.282 44.157 1.00 86.31 311 TYR A C 1
ATOM 2551 O O . TYR A 1 311 ? -30.007 7.063 44.712 1.00 86.31 311 TYR A O 1
ATOM 2559 N N . ILE A 1 312 ? -29.476 4.969 44.123 1.00 88.12 312 ILE A N 1
ATOM 2560 C CA . ILE A 1 312 ? -30.670 4.336 44.700 1.00 88.12 312 ILE A CA 1
ATOM 2561 C C . ILE A 1 312 ? -30.733 4.572 46.210 1.00 88.12 312 ILE A C 1
ATOM 2563 O O . ILE A 1 312 ? -31.803 4.874 46.731 1.00 88.12 312 ILE A O 1
ATOM 2567 N N . ASN A 1 313 ? -29.611 4.474 46.925 1.00 88.94 313 ASN A N 1
ATOM 2568 C CA . ASN A 1 313 ? -29.579 4.758 48.357 1.00 88.94 313 ASN A CA 1
ATOM 2569 C C . ASN A 1 313 ? -29.892 6.229 48.639 1.00 88.94 313 ASN A C 1
ATOM 2571 O O . ASN A 1 313 ? -30.737 6.501 49.485 1.00 88.94 313 ASN A O 1
ATOM 2575 N N . ARG A 1 314 ? -29.317 7.174 47.881 1.00 89.44 314 ARG A N 1
ATOM 2576 C CA . ARG A 1 314 ? -29.689 8.598 47.968 1.00 89.44 314 ARG A CA 1
ATOM 2577 C C . ARG A 1 314 ? -31.179 8.802 47.697 1.00 89.44 314 ARG A C 1
ATOM 2579 O O . ARG A 1 314 ? -31.826 9.547 48.427 1.00 89.44 314 ARG A O 1
ATOM 2586 N N . LEU A 1 315 ? -31.737 8.118 46.698 1.00 91.44 315 LEU A N 1
ATOM 2587 C CA . LEU A 1 315 ? -33.158 8.191 46.369 1.00 91.44 315 LEU A CA 1
ATOM 2588 C C . LEU A 1 315 ? -34.032 7.621 47.495 1.00 91.44 315 LEU A C 1
ATOM 2590 O O . LEU A 1 315 ? -35.039 8.232 47.843 1.00 91.44 315 LEU A O 1
ATOM 2594 N N . LYS A 1 316 ? -33.630 6.505 48.113 1.00 92.56 316 LYS A N 1
ATOM 2595 C CA . LYS A 1 316 ? -34.307 5.928 49.282 1.00 92.56 316 LYS A CA 1
ATOM 2596 C C . LYS A 1 316 ? -34.284 6.889 50.464 1.00 92.56 316 LYS A C 1
ATOM 2598 O O . LYS A 1 316 ? -35.347 7.159 51.012 1.00 92.56 316 LYS A O 1
ATOM 2603 N N . THR A 1 317 ? -33.126 7.460 50.799 1.00 93.56 317 THR A N 1
ATOM 2604 C CA . THR A 1 317 ? -33.000 8.454 51.876 1.00 93.56 317 THR A CA 1
ATOM 2605 C C . THR A 1 317 ? -33.853 9.691 51.595 1.00 93.56 317 THR A C 1
ATOM 2607 O O . THR A 1 317 ? -34.535 10.206 52.479 1.00 93.56 317 THR A O 1
ATOM 2610 N N . ARG A 1 318 ? -33.889 10.158 50.341 1.00 94.25 318 ARG A N 1
ATOM 2611 C CA . ARG A 1 318 ? -34.744 11.288 49.950 1.00 94.25 318 ARG A CA 1
ATOM 2612 C C . ARG A 1 318 ? -36.230 10.927 50.010 1.00 94.25 318 ARG A C 1
ATOM 2614 O O . ARG A 1 318 ? -37.041 11.749 50.420 1.00 94.25 318 ARG A O 1
ATOM 2621 N N . GLY A 1 319 ? -36.583 9.688 49.673 1.00 95.19 319 GLY A N 1
ATOM 2622 C CA . GLY A 1 319 ? -37.935 9.151 49.806 1.00 95.19 319 GLY A CA 1
ATOM 2623 C C . GLY A 1 319 ? -38.389 9.017 51.261 1.00 95.19 319 GLY A C 1
ATOM 2624 O O . GLY A 1 319 ? -39.539 9.329 51.566 1.00 95.19 319 GLY A O 1
ATOM 2625 N N . THR A 1 320 ? -37.508 8.603 52.178 1.00 94.12 320 THR A N 1
ATOM 2626 C CA . THR A 1 320 ? -37.819 8.562 53.616 1.00 94.12 320 THR A CA 1
ATOM 2627 C C . THR A 1 320 ? -37.981 9.963 54.193 1.00 94.12 320 THR A C 1
ATOM 2629 O O . THR A 1 320 ? -38.943 10.192 54.919 1.00 94.12 320 THR A O 1
ATOM 2632 N N . LEU A 1 321 ? -37.121 10.915 53.810 1.00 94.44 321 LEU A N 1
ATOM 2633 C CA . LEU A 1 321 ? -37.263 12.323 54.202 1.00 94.44 321 LEU A CA 1
ATOM 2634 C C . LEU A 1 321 ? -38.577 12.920 53.693 1.00 94.44 321 LEU A C 1
ATOM 2636 O O . LEU A 1 321 ? -39.307 13.539 54.457 1.00 94.44 321 LEU A O 1
ATOM 2640 N N . TYR A 1 322 ? -38.931 12.668 52.431 1.00 95.75 322 TYR A N 1
ATOM 2641 C CA . TYR A 1 322 ? -40.212 13.108 51.882 1.00 95.75 322 TYR A CA 1
ATOM 2642 C C . TYR A 1 322 ? -41.401 12.545 52.675 1.00 95.75 322 TYR A C 1
ATOM 2644 O O . TYR A 1 322 ? -42.330 13.284 52.994 1.00 95.75 322 TYR A O 1
ATOM 2652 N N . LYS A 1 323 ? -41.374 11.252 53.030 1.00 95.75 323 LYS A N 1
ATOM 2653 C CA . LYS A 1 323 ? -42.427 10.637 53.856 1.00 95.75 323 LYS A CA 1
ATOM 2654 C C . LYS A 1 323 ? -42.504 11.260 55.251 1.00 95.75 323 LYS A C 1
ATOM 2656 O O . LYS A 1 323 ? -43.613 11.500 55.715 1.00 95.75 323 LYS A O 1
ATOM 2661 N N . HIS A 1 324 ? -41.362 11.554 55.874 1.00 93.94 324 HIS A N 1
ATOM 2662 C CA . HIS A 1 324 ? -41.298 12.221 57.176 1.00 93.94 324 HIS A CA 1
ATOM 2663 C C . HIS A 1 324 ? -41.895 13.631 57.126 1.00 93.94 324 HIS A C 1
ATOM 2665 O O . HIS A 1 324 ? -42.833 13.928 57.863 1.00 93.94 324 HIS A O 1
ATOM 2671 N N . CYS A 1 325 ? -41.435 14.473 56.195 1.00 94.25 325 CYS A N 1
ATOM 2672 C CA . CYS A 1 325 ? -41.978 15.822 56.028 1.00 94.25 325 CYS A CA 1
ATOM 2673 C C . CYS A 1 325 ? -43.473 15.789 55.681 1.00 94.25 325 CYS A C 1
ATOM 2675 O O . CYS A 1 325 ? -44.241 16.630 56.138 1.00 94.25 325 CYS A O 1
ATOM 2677 N N . LYS A 1 326 ? -43.922 14.788 54.912 1.00 95.94 326 LYS A N 1
ATOM 2678 C CA . LYS A 1 326 ? -45.347 14.578 54.642 1.00 95.94 326 LYS A CA 1
ATOM 2679 C C . LYS A 1 326 ? -46.125 14.228 55.914 1.00 95.94 326 LYS A C 1
ATOM 2681 O O . LYS A 1 326 ? -47.216 14.760 56.094 1.00 95.94 326 LYS A O 1
ATOM 2686 N N . SER A 1 327 ? -45.590 13.370 56.788 1.00 94.31 327 SER A N 1
ATOM 2687 C CA . SER A 1 327 ? -46.238 13.055 58.068 1.00 94.31 327 SER A CA 1
ATOM 2688 C C . SER A 1 327 ? -46.276 14.251 59.022 1.00 94.31 327 SER A C 1
ATOM 2690 O O . SER A 1 327 ? -47.313 14.493 59.636 1.00 94.31 327 SER A O 1
ATOM 2692 N N . GLU A 1 328 ? -45.206 15.047 59.092 1.00 95.38 328 GLU A N 1
ATOM 2693 C CA . GLU A 1 328 ? -45.189 16.292 59.873 1.00 95.38 328 GLU A CA 1
ATOM 2694 C C . GLU A 1 328 ? -46.239 17.276 59.360 1.00 95.38 328 GLU A C 1
ATOM 2696 O O . GLU A 1 328 ? -47.007 17.821 60.145 1.00 95.38 328 GLU A O 1
ATOM 2701 N N . LEU A 1 329 ? -46.360 17.437 58.038 1.00 95.25 329 LEU A N 1
ATOM 2702 C CA . LEU A 1 329 ? -47.394 18.281 57.441 1.00 95.25 329 LEU A CA 1
ATOM 2703 C C . LEU A 1 329 ? -48.807 17.802 57.811 1.00 95.25 329 LEU A C 1
ATOM 2705 O O . LEU A 1 329 ? -49.676 18.610 58.132 1.00 95.25 329 LEU A O 1
ATOM 2709 N N . THR A 1 330 ? -49.054 16.486 57.788 1.00 95.88 330 THR A N 1
ATOM 2710 C CA . THR A 1 330 ? -50.352 15.942 58.217 1.00 95.88 330 THR A CA 1
ATOM 2711 C C . THR A 1 330 ? -50.612 16.152 59.705 1.00 95.88 330 THR A C 1
ATOM 2713 O O . THR A 1 330 ? -51.754 16.409 60.080 1.00 95.88 330 THR A O 1
ATOM 2716 N N . TRP A 1 331 ? -49.571 16.094 60.538 1.00 95.25 331 TRP A N 1
ATOM 2717 C CA . TRP A 1 331 ? -49.670 16.353 61.971 1.00 95.25 331 TRP A CA 1
ATOM 2718 C C . TRP A 1 331 ? -49.981 17.826 62.254 1.00 95.25 331 TRP A C 1
ATOM 2720 O O . TRP A 1 331 ? -50.958 18.105 62.942 1.00 95.25 331 TRP A O 1
ATOM 2730 N N . PHE A 1 332 ? -49.259 18.763 61.629 1.00 94.69 332 PHE A N 1
ATOM 2731 C CA . PHE A 1 332 ? -49.551 20.196 61.736 1.00 94.69 332 PHE A CA 1
ATOM 2732 C C . PHE A 1 332 ? -50.965 20.538 61.260 1.00 94.69 332 PHE A C 1
ATOM 2734 O O . PHE A 1 332 ? -51.649 21.336 61.891 1.00 94.69 332 PHE A O 1
ATOM 2741 N N . ASN A 1 333 ? -51.448 19.915 60.181 1.00 95.00 333 ASN A N 1
ATOM 2742 C CA . ASN A 1 333 ? -52.827 20.111 59.730 1.00 95.00 333 ASN A CA 1
ATOM 2743 C C . ASN A 1 333 ? -53.855 19.604 60.755 1.00 95.00 333 ASN A C 1
ATOM 2745 O O . ASN A 1 333 ? -54.880 20.254 60.966 1.00 95.00 333 ASN A O 1
ATOM 2749 N N . ALA A 1 334 ? -53.588 18.466 61.401 1.00 94.50 334 ALA A N 1
ATOM 2750 C CA . ALA A 1 334 ? -54.446 17.944 62.460 1.00 94.50 334 ALA A CA 1
ATOM 2751 C C . ALA A 1 334 ? -54.437 18.860 63.695 1.00 94.50 334 ALA A C 1
ATOM 2753 O O . ALA A 1 334 ? -55.500 19.181 64.222 1.00 94.50 334 ALA A O 1
ATOM 2754 N N . GLU A 1 335 ? -53.264 19.335 64.117 1.00 95.44 335 GLU A N 1
ATOM 2755 C CA . GLU A 1 335 ? -53.134 20.273 65.232 1.00 95.44 335 GLU A CA 1
ATOM 2756 C C . GLU A 1 335 ? -53.835 21.600 64.934 1.00 95.44 335 GLU A C 1
ATOM 2758 O O . GLU A 1 335 ? -54.628 22.070 65.745 1.00 95.44 335 GLU A O 1
ATOM 2763 N N . ASN A 1 336 ? -53.653 22.150 63.734 1.00 93.81 336 ASN A N 1
ATOM 2764 C CA . ASN A 1 336 ? -54.356 23.350 63.296 1.00 93.81 336 ASN A CA 1
ATOM 2765 C C . ASN A 1 336 ? -55.882 23.149 63.336 1.00 93.81 336 ASN A C 1
ATOM 2767 O O . ASN A 1 336 ? -56.612 24.005 63.828 1.00 93.81 336 ASN A O 1
ATOM 2771 N N . SER A 1 337 ? -56.381 21.982 62.909 1.00 94.81 337 SER A N 1
ATOM 2772 C CA . SER A 1 337 ? -57.808 21.648 63.016 1.00 94.81 337 SER A CA 1
ATOM 2773 C C . SER A 1 337 ? -58.300 21.574 64.467 1.00 94.81 337 SER A C 1
ATOM 2775 O O . SER A 1 337 ? -59.437 21.968 64.740 1.00 94.81 337 SER A O 1
ATOM 2777 N N . ILE A 1 338 ? -57.485 21.066 65.397 1.00 95.19 338 ILE A N 1
ATOM 2778 C CA . ILE A 1 338 ? -57.811 21.043 66.829 1.00 95.19 338 ILE A CA 1
ATOM 2779 C C . ILE A 1 338 ? -57.826 22.469 67.383 1.00 95.19 338 ILE A C 1
ATOM 2781 O O . ILE A 1 338 ? -58.775 22.836 68.070 1.00 95.19 338 ILE A O 1
ATOM 2785 N N . LEU A 1 339 ? -56.829 23.292 67.048 1.00 94.50 339 LEU A N 1
ATOM 2786 C CA . LEU A 1 339 ? -56.748 24.692 67.467 1.00 94.50 339 LEU A CA 1
ATOM 2787 C C . LEU A 1 339 ? -57.946 25.503 66.968 1.00 94.50 339 LEU A C 1
ATOM 2789 O O . LEU A 1 339 ? -58.552 26.216 67.766 1.00 94.50 339 LEU A O 1
ATOM 2793 N N . TYR A 1 340 ? -58.361 25.332 65.708 1.00 95.12 340 TYR A N 1
ATOM 2794 C CA . TYR A 1 340 ? -59.591 25.942 65.190 1.00 95.12 340 TYR A CA 1
ATOM 2795 C C . TYR A 1 340 ? -60.826 25.534 66.002 1.00 95.12 340 TYR A C 1
ATOM 2797 O O . TYR A 1 340 ? -61.660 26.379 66.328 1.00 95.12 340 TYR A O 1
ATOM 2805 N N . ARG A 1 341 ? -60.944 24.253 66.377 1.00 94.88 341 ARG A N 1
ATOM 2806 C CA . ARG A 1 341 ? -62.064 23.772 67.199 1.00 94.88 341 ARG A CA 1
ATOM 2807 C C . ARG A 1 341 ? -62.020 24.348 68.615 1.00 94.88 341 ARG A C 1
ATOM 2809 O O . ARG A 1 341 ? -63.059 24.747 69.134 1.00 94.88 341 ARG A O 1
ATOM 2816 N N . THR A 1 342 ? -60.843 24.416 69.231 1.00 94.62 342 THR A N 1
ATOM 2817 C CA . THR A 1 342 ? -60.655 25.002 70.565 1.00 94.62 342 THR A CA 1
ATOM 2818 C C . THR A 1 342 ? -60.969 26.496 70.563 1.00 94.62 342 THR A C 1
ATOM 2820 O O . THR A 1 342 ? -61.680 26.961 71.450 1.00 94.62 342 THR A O 1
ATOM 2823 N N . ALA A 1 343 ? -60.521 27.236 69.545 1.00 93.69 343 ALA A N 1
ATOM 2824 C CA . ALA A 1 343 ? -60.852 28.648 69.369 1.00 93.69 343 ALA A CA 1
ATOM 2825 C C . ALA A 1 343 ? -62.371 28.859 69.260 1.00 93.69 343 ALA A C 1
ATOM 2827 O O . ALA A 1 343 ? -62.917 29.689 69.981 1.00 93.69 343 ALA A O 1
ATOM 2828 N N . ALA A 1 344 ? -63.067 28.040 68.463 1.00 93.88 344 ALA A N 1
ATOM 2829 C CA . ALA A 1 344 ? -64.526 28.097 68.348 1.00 93.88 344 ALA A CA 1
ATOM 2830 C C . ALA A 1 344 ? -65.250 27.789 69.677 1.00 93.88 344 ALA A C 1
ATOM 2832 O O . ALA A 1 344 ? -66.264 28.410 69.998 1.00 93.88 344 ALA A O 1
ATOM 2833 N N . ILE A 1 345 ? -64.735 26.847 70.481 1.00 93.69 345 ILE A N 1
ATOM 2834 C CA . ILE A 1 345 ? -65.283 26.549 71.817 1.00 93.69 345 ILE A CA 1
ATOM 2835 C C . ILE A 1 345 ? -65.094 27.744 72.757 1.00 93.69 345 ILE A C 1
ATOM 2837 O O . ILE A 1 345 ? -66.040 28.123 73.446 1.00 93.69 345 ILE A O 1
ATOM 2841 N N . LEU A 1 346 ? -63.900 28.342 72.780 1.00 92.75 346 LEU A N 1
ATOM 2842 C CA . LEU A 1 346 ? -63.602 29.506 73.617 1.00 92.75 346 LEU A CA 1
ATOM 2843 C C . LEU A 1 346 ? -64.433 30.725 73.212 1.00 92.75 346 LEU A C 1
ATOM 2845 O O . LEU A 1 346 ? -64.947 31.418 74.083 1.00 92.75 346 LEU A O 1
ATOM 2849 N N . GLU A 1 347 ? -64.625 30.959 71.915 1.00 93.31 347 GLU A N 1
ATOM 2850 C CA . GLU A 1 347 ? -65.494 32.022 71.406 1.00 93.31 347 GLU A CA 1
ATOM 2851 C C . GLU A 1 347 ? -66.949 31.815 71.855 1.00 93.31 347 GLU A C 1
ATOM 2853 O O . GLU A 1 347 ? -67.595 32.741 72.348 1.00 93.31 347 GLU A O 1
ATOM 2858 N N . ASN A 1 348 ? -67.452 30.578 71.805 1.00 91.75 348 ASN A N 1
ATOM 2859 C CA . ASN A 1 348 ? -68.775 30.248 72.334 1.00 91.75 348 ASN A CA 1
ATOM 2860 C C . ASN A 1 348 ? -68.867 30.465 73.859 1.00 91.75 348 ASN A C 1
ATOM 2862 O O . ASN A 1 348 ? -69.840 31.042 74.344 1.00 91.75 348 ASN A O 1
ATOM 2866 N N . GLN A 1 349 ? -67.852 30.050 74.624 1.00 90.31 349 GLN A N 1
ATOM 2867 C CA . GLN A 1 349 ? -67.798 30.279 76.075 1.00 90.31 349 GLN A CA 1
ATOM 2868 C C . GLN A 1 349 ? -67.725 31.773 76.422 1.00 90.31 349 GLN A C 1
ATOM 2870 O O . GLN A 1 349 ? -68.394 32.226 77.351 1.00 90.31 349 GLN A O 1
ATOM 2875 N N . TYR A 1 350 ? -66.963 32.553 75.656 1.00 87.75 350 TYR A N 1
ATOM 2876 C CA . TYR A 1 350 ? -66.876 34.003 75.796 1.00 87.75 350 TYR A CA 1
ATOM 2877 C C . TYR A 1 350 ? -68.235 34.668 75.544 1.00 87.75 350 TYR A C 1
ATOM 2879 O O . TYR A 1 350 ? -68.693 35.470 76.361 1.00 87.75 350 TYR A O 1
ATOM 2887 N N . ASN A 1 351 ? -68.935 34.262 74.481 1.00 87.44 351 ASN A N 1
ATOM 2888 C CA . ASN A 1 351 ? -70.282 34.742 74.175 1.00 87.44 351 ASN A CA 1
ATOM 2889 C C . ASN A 1 351 ? -71.286 34.404 75.291 1.00 87.44 351 ASN A C 1
ATOM 2891 O O . ASN A 1 351 ? -72.076 35.261 75.688 1.00 87.44 351 ASN A O 1
ATOM 2895 N N . GLN A 1 352 ? -71.224 33.195 75.859 1.00 84.19 352 GLN A N 1
ATOM 2896 C CA . GLN A 1 352 ? -72.054 32.806 77.009 1.00 84.19 352 GLN A CA 1
ATOM 2897 C C . GLN A 1 352 ? -71.749 33.643 78.260 1.00 84.19 352 GLN A C 1
ATOM 2899 O O . GLN A 1 352 ? -72.667 34.040 78.980 1.00 84.19 352 GLN A O 1
ATOM 2904 N N . CYS A 1 353 ? -70.474 33.945 78.516 1.00 81.12 353 CYS A N 1
ATOM 2905 C CA . CYS A 1 353 ? -70.059 34.772 79.648 1.00 81.12 353 CYS A CA 1
ATOM 2906 C C . CYS A 1 353 ? -70.530 36.229 79.489 1.00 81.12 353 CYS A C 1
ATOM 2908 O O . CYS A 1 353 ? -71.038 36.820 80.443 1.00 81.12 353 CYS A O 1
ATOM 2910 N N . ASN A 1 354 ? -70.460 36.785 78.274 1.00 81.25 354 ASN A N 1
ATOM 2911 C CA . ASN A 1 354 ? -71.015 38.106 77.966 1.00 81.25 354 ASN A CA 1
ATOM 2912 C C . ASN A 1 354 ? -72.537 38.152 78.171 1.00 81.25 354 ASN A C 1
ATOM 2914 O O . ASN A 1 354 ? -73.026 39.061 78.838 1.00 81.25 354 ASN A O 1
ATOM 2918 N N . GLN A 1 355 ? -73.277 37.134 77.717 1.00 79.12 355 GLN A N 1
ATOM 2919 C CA . GLN A 1 355 ? -74.719 37.027 77.987 1.00 79.12 355 GLN A CA 1
ATOM 2920 C C . GLN A 1 355 ? -75.026 36.926 79.491 1.00 79.12 355 GLN A C 1
ATOM 2922 O O . GLN A 1 355 ? -75.992 37.514 79.979 1.00 79.12 355 GLN A O 1
ATOM 2927 N N . ALA A 1 356 ? -74.212 36.196 80.260 1.00 76.12 356 ALA A N 1
ATOM 2928 C CA . ALA A 1 356 ? -74.357 36.116 81.713 1.00 76.12 356 ALA A CA 1
ATOM 2929 C C . ALA A 1 356 ? -74.054 37.460 82.404 1.00 76.12 356 ALA A C 1
ATOM 2931 O O . ALA A 1 356 ? -74.729 37.817 83.371 1.00 76.12 356 ALA A O 1
ATOM 2932 N N . LYS A 1 357 ? -73.083 38.227 81.892 1.00 74.25 357 LYS A N 1
ATOM 2933 C CA . LYS A 1 357 ? -72.750 39.572 82.377 1.00 74.25 357 LYS A CA 1
ATOM 2934 C C . LYS A 1 357 ? -73.875 40.574 82.101 1.00 74.25 357 LYS A C 1
ATOM 2936 O O . LYS A 1 357 ? -74.244 41.307 83.014 1.00 74.25 357 LYS A O 1
ATOM 2941 N N . GLU A 1 358 ? -74.477 40.550 80.912 1.00 70.81 358 GLU A N 1
ATOM 2942 C CA . GLU A 1 358 ? -75.669 41.355 80.600 1.00 70.81 358 GLU A CA 1
ATOM 2943 C C . GLU A 1 358 ? -76.830 41.027 81.551 1.00 70.81 358 GLU A C 1
ATOM 2945 O O . GLU A 1 358 ? -77.446 41.927 82.123 1.00 70.81 358 GLU A O 1
ATOM 2950 N N . ARG A 1 359 ? -77.073 39.738 81.833 1.00 66.81 359 ARG A N 1
ATOM 2951 C CA . ARG A 1 359 ? -78.063 39.325 82.845 1.00 66.81 359 ARG A CA 1
ATOM 2952 C C . ARG A 1 359 ? -77.713 39.843 84.247 1.00 66.81 359 ARG A C 1
ATOM 2954 O O . ARG A 1 359 ? -78.604 40.287 84.967 1.00 66.81 359 ARG A O 1
ATOM 2961 N N . LEU A 1 360 ? -76.441 39.854 84.645 1.00 61.22 360 LEU A N 1
ATOM 2962 C CA . LEU A 1 360 ? -76.006 40.385 85.944 1.00 61.22 360 LEU A CA 1
ATOM 2963 C C . LEU A 1 360 ? -76.255 41.901 86.074 1.00 61.22 360 LEU A C 1
ATOM 2965 O O . LEU A 1 360 ? -76.661 42.371 87.140 1.00 61.22 360 LEU A O 1
ATOM 2969 N N . GLU A 1 361 ? -76.055 42.666 84.998 1.00 60.50 361 GLU A N 1
ATOM 2970 C CA . GLU A 1 361 ? -76.371 44.101 84.971 1.00 60.50 361 GLU A CA 1
ATOM 2971 C C . GLU A 1 361 ? -77.879 44.368 85.079 1.00 60.50 361 GLU A C 1
ATOM 2973 O O . GLU A 1 361 ? -78.277 45.345 85.718 1.00 60.50 361 GLU A O 1
ATOM 2978 N N . THR A 1 362 ? -78.727 43.469 84.562 1.00 59.81 362 THR A N 1
ATOM 2979 C CA . THR A 1 362 ? -80.185 43.557 84.774 1.00 59.81 362 THR A CA 1
ATOM 2980 C C . THR A 1 362 ? -80.610 43.241 86.214 1.00 59.81 362 THR A C 1
ATOM 2982 O O . THR A 1 362 ? -81.557 43.845 86.712 1.00 59.81 362 THR A O 1
ATOM 2985 N N . VAL A 1 363 ? -79.888 42.368 86.930 1.00 56.53 363 VAL A N 1
ATOM 2986 C CA . VAL A 1 363 ? -80.206 41.989 88.323 1.00 56.53 363 VAL A CA 1
ATOM 2987 C C . VAL A 1 363 ? -79.749 43.048 89.337 1.00 56.53 363 VAL A C 1
ATOM 2989 O O . VAL A 1 363 ? -80.442 43.285 90.322 1.00 56.53 363 VAL A O 1
ATOM 2992 N N . LYS A 1 364 ? -78.644 43.767 89.087 1.00 52.84 364 LYS A N 1
ATOM 2993 C CA . LYS A 1 364 ? -78.179 44.863 89.968 1.00 52.84 364 LYS A CA 1
ATOM 2994 C C . LYS A 1 364 ? -79.071 46.115 89.965 1.00 52.84 364 LYS A C 1
ATOM 2996 O O . LYS A 1 364 ? -78.897 46.960 90.838 1.00 52.84 364 LYS A O 1
ATOM 3001 N N . LYS A 1 365 ? -80.004 46.259 89.017 1.00 51.50 365 LYS A N 1
ATOM 3002 C CA . LYS A 1 365 ? -80.900 47.429 88.916 1.00 51.50 365 LYS A CA 1
ATOM 3003 C C . LYS A 1 365 ? -82.258 47.261 89.611 1.00 51.50 365 LYS A C 1
ATOM 3005 O O . LYS A 1 365 ? -83.010 48.227 89.665 1.00 51.50 365 LYS A O 1
ATOM 3010 N N . ASN A 1 366 ? -82.545 46.098 90.198 1.00 50.38 366 ASN A N 1
ATOM 3011 C CA . ASN A 1 366 ? -83.827 45.821 90.850 1.00 50.38 366 ASN A CA 1
ATOM 3012 C C . ASN A 1 366 ? -83.663 45.580 92.359 1.00 50.38 366 ASN A C 1
ATOM 3014 O O . ASN A 1 366 ? -83.844 44.464 92.838 1.00 50.38 366 ASN A O 1
ATOM 3018 N N . THR A 1 367 ? -83.379 46.643 93.115 1.00 46.09 367 THR A N 1
ATOM 3019 C CA . THR A 1 367 ? -83.636 46.673 94.564 1.00 46.09 367 THR A CA 1
ATOM 3020 C C . THR A 1 367 ? -84.694 47.749 94.833 1.00 46.09 367 THR A C 1
ATOM 3022 O O . THR A 1 367 ? -84.377 48.935 94.736 1.00 46.09 367 THR A O 1
ATOM 3025 N N . PRO A 1 368 ? -85.961 47.384 95.108 1.00 44.41 368 PRO A N 1
ATOM 3026 C CA . PRO A 1 368 ? -87.009 48.343 95.452 1.00 44.41 368 PRO A CA 1
ATOM 3027 C C . PRO A 1 368 ? -86.802 48.936 96.854 1.00 44.41 368 PRO A C 1
ATOM 3029 O O . PRO A 1 368 ? -86.531 48.216 97.815 1.00 44.41 368 PRO A O 1
ATOM 3032 N N . ASN A 1 369 ? -86.977 50.253 96.965 1.00 47.41 369 ASN A N 1
ATOM 3033 C CA . ASN A 1 369 ? -86.963 51.023 98.208 1.00 47.41 369 ASN A CA 1
ATOM 3034 C C . ASN A 1 369 ? -88.180 50.677 99.086 1.00 47.41 369 ASN A C 1
ATOM 3036 O O . ASN A 1 369 ? -89.236 51.268 98.894 1.00 47.41 369 ASN A O 1
ATOM 3040 N N . ASN A 1 370 ? -88.038 49.730 100.018 1.00 49.56 370 ASN A N 1
ATOM 3041 C CA . ASN A 1 370 ? -88.846 49.619 101.245 1.00 49.56 370 ASN A CA 1
ATOM 3042 C C . ASN A 1 370 ? -88.194 48.602 102.199 1.00 49.56 370 ASN A C 1
ATOM 3044 O O . ASN A 1 370 ? -88.525 47.417 102.191 1.00 49.56 370 ASN A O 1
ATOM 3048 N N . PHE A 1 371 ? -87.241 49.067 103.011 1.00 42.62 371 PHE A N 1
ATOM 3049 C CA . PHE A 1 371 ? -86.651 48.282 104.099 1.00 42.62 371 PHE A CA 1
ATOM 3050 C C . PHE A 1 371 ? -87.283 48.708 105.433 1.00 42.62 371 PHE A C 1
ATOM 3052 O O . PHE A 1 371 ? -87.021 49.802 105.926 1.00 42.62 371 PHE A O 1
ATOM 3059 N N . THR A 1 372 ? -88.120 47.838 105.997 1.00 58.97 372 THR A N 1
ATOM 3060 C CA . THR A 1 372 ? -88.657 47.890 107.369 1.00 58.97 372 THR A CA 1
ATOM 3061 C C . THR A 1 372 ? -88.029 46.772 108.210 1.00 58.97 372 THR A C 1
ATOM 3063 O O . THR A 1 372 ? -87.660 45.723 107.678 1.00 58.97 372 THR A O 1
ATOM 3066 N N . GLU A 1 373 ? -87.913 46.988 109.525 1.00 56.16 373 GLU A N 1
ATOM 3067 C CA . GLU A 1 373 ? -87.205 46.117 110.487 1.00 56.16 373 GLU A CA 1
ATOM 3068 C C . GLU A 1 373 ? -87.673 44.645 110.477 1.00 56.16 373 GLU A C 1
ATOM 3070 O O . GLU A 1 373 ? -86.859 43.738 110.651 1.00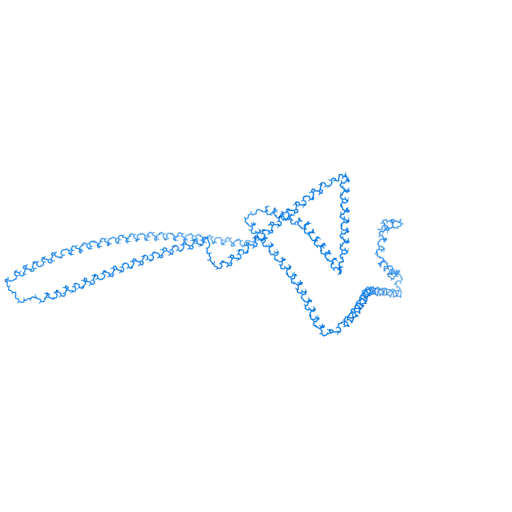 56.16 373 GLU A O 1
ATOM 3075 N N . GLU A 1 374 ? -88.945 44.375 110.164 1.00 56.47 374 GLU A N 1
ATOM 3076 C CA . GLU A 1 374 ? -89.484 43.006 110.077 1.00 56.47 374 GLU A CA 1
ATOM 3077 C C . GLU A 1 374 ? -88.993 42.220 108.846 1.00 56.47 374 GLU A C 1
ATOM 3079 O O . GLU A 1 374 ? -88.810 41.003 108.916 1.00 56.47 374 GLU A O 1
ATOM 3084 N N . ASN A 1 375 ? -88.689 42.895 107.732 1.00 58.25 375 ASN A N 1
ATOM 3085 C CA . ASN A 1 375 ? -88.174 42.241 106.523 1.00 58.25 375 ASN A CA 1
ATOM 3086 C C . ASN A 1 375 ? -86.658 42.031 106.554 1.00 58.25 375 ASN A C 1
ATOM 3088 O O . ASN A 1 375 ? -86.144 41.202 105.799 1.00 58.25 375 ASN A O 1
ATOM 3092 N N . ALA A 1 376 ? -85.939 42.720 107.444 1.00 59.47 376 ALA A N 1
ATOM 3093 C CA . ALA A 1 376 ? -84.490 42.606 107.549 1.00 59.47 376 ALA A CA 1
ATOM 3094 C C . ALA A 1 376 ? -84.053 41.182 107.912 1.00 59.47 376 ALA A C 1
ATOM 3096 O O . ALA A 1 376 ? -83.120 40.667 107.305 1.00 59.47 376 ALA A O 1
ATOM 3097 N N . SER A 1 377 ? -84.758 40.507 108.825 1.00 64.50 377 SER A N 1
ATOM 3098 C CA . SER A 1 377 ? -84.419 39.135 109.239 1.00 64.50 377 SER A CA 1
ATOM 3099 C C . SER A 1 377 ? -84.737 38.090 108.165 1.00 64.50 377 SER A C 1
ATOM 3101 O O . SER A 1 377 ? -83.940 37.180 107.937 1.00 64.50 377 SER A O 1
ATOM 3103 N N . SER A 1 378 ? -85.863 38.241 107.458 1.00 67.88 378 SER A N 1
ATOM 3104 C CA . SER A 1 378 ? -86.239 37.370 106.333 1.00 67.88 378 SER A CA 1
ATOM 3105 C C . SER A 1 378 ? -85.269 37.525 105.155 1.00 67.88 378 SER A C 1
ATOM 3107 O O . SER A 1 378 ? -84.747 36.535 104.638 1.00 67.88 378 SER A O 1
ATOM 3109 N N . MET A 1 379 ? -84.932 38.769 104.795 1.00 65.44 379 MET A N 1
ATOM 3110 C CA . MET A 1 379 ? -83.958 39.058 103.743 1.00 65.44 379 MET A CA 1
ATOM 3111 C C . MET A 1 379 ? -82.538 38.647 104.129 1.00 65.44 379 MET A C 1
ATOM 3113 O O . MET A 1 379 ? -81.828 38.138 103.268 1.00 65.44 379 MET A O 1
ATOM 3117 N N . ASN A 1 380 ? -82.123 38.789 105.396 1.00 69.81 380 ASN A N 1
ATOM 3118 C CA . ASN A 1 380 ? -80.831 38.262 105.849 1.00 69.81 380 ASN A CA 1
ATOM 3119 C C . ASN A 1 380 ? -80.801 36.737 105.772 1.00 69.81 380 ASN A C 1
ATOM 3121 O O . ASN A 1 380 ? -79.817 36.177 105.312 1.00 69.81 380 ASN A O 1
ATOM 3125 N N . LEU A 1 381 ? -81.877 36.047 106.161 1.00 74.88 381 LEU A N 1
ATOM 3126 C CA . LEU A 1 381 ? -81.969 34.592 106.016 1.00 74.88 381 LEU A CA 1
ATOM 3127 C C . LEU A 1 381 ? -81.919 34.158 104.548 1.00 74.88 381 LEU A C 1
ATOM 3129 O O . LEU A 1 381 ? -81.282 33.152 104.231 1.00 74.88 381 LEU A O 1
ATOM 3133 N N . GLN A 1 382 ? -82.552 34.912 103.649 1.00 75.12 382 GLN A N 1
ATOM 3134 C CA . GLN A 1 382 ? -82.527 34.634 102.216 1.00 75.12 382 GLN A CA 1
ATOM 3135 C C . GLN A 1 382 ? -81.152 34.923 101.601 1.00 75.12 382 GLN A C 1
ATOM 3137 O O . GLN A 1 382 ? -80.611 34.057 100.922 1.00 75.12 382 GLN A O 1
ATOM 3142 N N . LEU A 1 383 ? -80.513 36.042 101.950 1.00 73.94 383 LEU A N 1
ATOM 3143 C CA . LEU A 1 383 ? -79.127 36.347 101.580 1.00 73.94 383 LEU A CA 1
ATOM 3144 C C . LEU A 1 383 ? -78.142 35.324 102.153 1.00 73.94 383 LEU A C 1
ATOM 3146 O O . LEU A 1 383 ? -77.243 34.888 101.446 1.00 73.94 383 LEU A O 1
ATOM 3150 N N . CYS A 1 384 ? -78.309 34.879 103.399 1.00 76.06 384 CYS A N 1
ATOM 3151 C CA . CYS A 1 384 ? -77.476 33.837 103.998 1.00 76.06 384 CYS A CA 1
ATOM 3152 C C . CYS A 1 384 ? -77.663 32.485 103.298 1.00 76.06 384 CYS A C 1
ATOM 3154 O O . CYS A 1 384 ? -76.681 31.762 103.105 1.00 76.06 384 CYS A O 1
ATOM 3156 N N . ARG A 1 385 ? -78.893 32.141 102.887 1.00 78.81 385 ARG A N 1
ATOM 3157 C CA . ARG A 1 385 ? -79.159 30.957 102.057 1.00 78.81 385 ARG A CA 1
ATOM 3158 C C . ARG A 1 385 ? -78.505 31.096 100.690 1.00 78.81 385 ARG A C 1
ATOM 3160 O O . ARG A 1 385 ? -77.775 30.192 100.298 1.00 78.81 385 ARG A O 1
ATOM 3167 N N . ASP A 1 386 ? -78.667 32.229 100.020 1.00 78.50 386 ASP A N 1
ATOM 3168 C CA . ASP A 1 386 ? -78.072 32.479 98.709 1.00 78.50 386 ASP A CA 1
ATOM 3169 C C . ASP A 1 386 ? -76.542 32.438 98.789 1.00 78.50 386 ASP A C 1
ATOM 3171 O O . ASP A 1 386 ? -75.921 31.676 98.052 1.00 78.50 386 ASP A O 1
ATOM 3175 N N . ILE A 1 387 ? -75.923 33.122 99.757 1.00 76.69 387 ILE A N 1
ATOM 3176 C CA . ILE A 1 387 ? -74.478 33.056 100.038 1.00 76.69 387 ILE A CA 1
ATOM 3177 C C . ILE A 1 387 ? -74.038 31.611 100.301 1.00 76.69 387 ILE A C 1
ATOM 3179 O O . ILE A 1 387 ? -72.997 31.192 99.798 1.00 76.69 387 ILE A O 1
ATOM 3183 N N . SER A 1 388 ? -74.824 30.821 101.037 1.00 76.25 388 SER A N 1
ATOM 3184 C CA . SER A 1 388 ? -74.510 29.410 101.295 1.00 76.25 388 SER A CA 1
ATOM 3185 C C . SER A 1 388 ? -74.598 28.556 100.028 1.00 76.25 388 SER A C 1
ATOM 3187 O O . SER A 1 388 ? -73.716 27.731 99.791 1.00 76.25 388 SER A O 1
ATOM 3189 N N . THR A 1 389 ? -75.594 28.781 99.165 1.00 78.19 389 THR A N 1
ATOM 3190 C CA . THR A 1 389 ? -75.689 28.085 97.870 1.00 78.19 389 THR A CA 1
ATOM 3191 C C . THR A 1 389 ? -74.584 28.506 96.899 1.00 78.19 389 THR A C 1
ATOM 3193 O O . THR A 1 389 ? -74.033 27.660 96.195 1.00 78.19 389 THR A O 1
ATOM 3196 N N . PHE A 1 390 ? -74.187 29.782 96.895 1.00 76.69 390 PHE A N 1
ATOM 3197 C CA . PHE A 1 390 ? -73.043 30.266 96.125 1.00 76.69 390 PHE A CA 1
ATOM 3198 C C . PHE A 1 390 ? -71.734 29.674 96.646 1.00 76.69 390 PHE A C 1
ATOM 3200 O O . PHE A 1 390 ? -70.929 29.201 95.847 1.00 76.69 390 PHE A O 1
ATOM 3207 N N . LYS A 1 391 ? -71.546 29.601 97.970 1.00 77.69 391 LYS A N 1
ATOM 3208 C CA . LYS A 1 391 ? -70.385 28.953 98.595 1.00 77.69 391 LYS A CA 1
ATOM 3209 C C . LYS A 1 391 ? -70.319 27.465 98.238 1.00 77.69 391 LYS A C 1
ATOM 3211 O O . LYS A 1 391 ? -69.250 26.985 97.876 1.00 77.69 391 LYS A O 1
ATOM 3216 N N . ALA A 1 392 ? -71.453 26.762 98.237 1.00 75.69 392 ALA A N 1
ATOM 3217 C CA . ALA A 1 392 ? -71.538 25.365 97.805 1.00 75.69 392 ALA A CA 1
ATOM 3218 C C . ALA A 1 392 ? -71.172 25.167 96.321 1.00 75.69 392 ALA A C 1
ATOM 3220 O O . ALA A 1 392 ? -70.561 24.159 95.981 1.00 75.69 392 ALA A O 1
ATOM 3221 N N . LYS A 1 393 ? -71.484 26.132 95.443 1.00 80.31 393 LYS A N 1
ATOM 3222 C CA . LYS A 1 393 ? -71.074 26.109 94.024 1.00 80.31 393 LYS A CA 1
ATOM 3223 C C . LYS A 1 393 ? -69.612 26.514 93.802 1.00 80.31 393 LYS A C 1
ATOM 3225 O O . LYS A 1 393 ? -69.016 26.081 92.822 1.00 80.31 393 LYS A O 1
ATOM 3230 N N . LEU A 1 394 ? -69.025 27.317 94.693 1.00 79.56 394 LEU A N 1
ATOM 3231 C CA . LEU A 1 394 ? -67.633 27.775 94.593 1.00 79.56 394 LEU A CA 1
ATOM 3232 C C . LEU A 1 394 ? -66.619 26.747 95.110 1.00 79.56 394 LEU A C 1
ATOM 3234 O O . LEU A 1 394 ? -65.522 26.668 94.570 1.00 79.56 394 LEU A O 1
ATOM 3238 N N . ILE A 1 395 ? -66.972 25.950 96.124 1.00 79.50 395 ILE A N 1
ATOM 3239 C CA . ILE A 1 395 ? -66.084 24.920 96.696 1.00 79.50 395 ILE A CA 1
ATOM 3240 C C . ILE A 1 395 ? -65.561 23.925 95.632 1.00 79.50 395 ILE A C 1
ATOM 3242 O O . ILE A 1 395 ? -64.354 23.690 95.611 1.00 79.50 395 ILE A O 1
ATOM 3246 N N . PRO A 1 396 ? -66.387 23.384 94.710 1.00 82.00 396 PRO A N 1
ATOM 3247 C CA . PRO A 1 396 ? -65.910 22.522 93.627 1.00 82.00 396 PRO A CA 1
ATOM 3248 C C . PRO A 1 396 ? -64.912 23.219 92.695 1.00 82.00 396 PRO A C 1
ATOM 3250 O O . PRO A 1 396 ? -63.874 22.646 92.388 1.00 82.00 396 PRO A O 1
ATOM 3253 N N . LEU A 1 397 ? -65.190 24.469 92.303 1.00 80.12 397 LEU A N 1
ATOM 3254 C CA . LEU A 1 397 ? -64.308 25.272 91.446 1.00 80.12 397 LEU A CA 1
ATOM 3255 C C . LEU A 1 397 ? -62.977 25.592 92.140 1.00 80.12 397 LEU A C 1
ATOM 3257 O O . LEU A 1 397 ? -61.926 25.542 91.510 1.00 80.12 397 LEU A O 1
ATOM 3261 N N . ILE A 1 398 ? -63.007 25.885 93.443 1.00 79.00 398 ILE A N 1
ATOM 3262 C CA . ILE A 1 398 ? -61.796 26.091 94.248 1.00 79.00 398 ILE A CA 1
ATOM 3263 C C . ILE A 1 398 ? -60.972 24.804 94.298 1.00 79.00 398 ILE A C 1
ATOM 3265 O O . ILE A 1 398 ? -59.767 24.860 94.070 1.00 79.00 398 ILE A O 1
ATOM 3269 N N . ASN A 1 399 ? -61.606 23.653 94.533 1.00 82.88 399 ASN A N 1
ATOM 3270 C CA . ASN A 1 399 ? -60.915 22.364 94.545 1.00 82.88 399 ASN A CA 1
ATOM 3271 C C . ASN A 1 399 ? -60.315 22.032 93.169 1.00 82.88 399 ASN A C 1
ATOM 3273 O O . ASN A 1 399 ? -59.176 21.582 93.095 1.00 82.88 399 ASN A O 1
ATOM 3277 N N . GLU A 1 400 ? -61.025 22.306 92.074 1.00 83.06 400 GLU A N 1
ATOM 3278 C CA . GLU A 1 400 ? -60.514 22.085 90.717 1.00 83.06 400 GLU A CA 1
ATOM 3279 C C . GLU A 1 400 ? -59.298 22.982 90.420 1.00 83.06 400 GLU A C 1
ATOM 3281 O O . GLU A 1 400 ? -58.262 22.494 89.964 1.00 83.06 400 GLU A O 1
ATOM 3286 N N . VAL A 1 401 ? -59.351 24.264 90.799 1.00 80.75 401 VAL A N 1
ATOM 3287 C CA . VAL A 1 401 ? -58.202 25.184 90.708 1.00 80.75 401 VAL A CA 1
ATOM 3288 C C . VAL A 1 401 ? -57.036 24.724 91.589 1.00 80.75 401 VAL A C 1
ATOM 3290 O O . VAL A 1 401 ? -55.882 24.837 91.173 1.00 80.75 401 VAL A O 1
ATOM 3293 N N . GLN A 1 402 ? -57.307 24.176 92.776 1.00 84.06 402 GLN A N 1
ATOM 3294 C CA . GLN A 1 402 ? -56.283 23.624 93.664 1.00 84.06 402 GLN A CA 1
ATOM 3295 C C . GLN A 1 402 ? -55.571 22.431 93.005 1.00 84.06 402 GLN A C 1
ATOM 3297 O O . GLN A 1 402 ? -54.345 22.429 92.916 1.00 84.06 402 GLN A O 1
ATOM 3302 N N . THR A 1 403 ? -56.324 21.480 92.438 1.00 85.62 403 THR A N 1
ATOM 3303 C CA . THR A 1 403 ? -55.742 20.322 91.732 1.00 85.62 403 THR A CA 1
ATOM 3304 C C . THR A 1 403 ? -54.963 20.724 90.477 1.00 85.62 403 THR A C 1
ATOM 3306 O O . THR A 1 403 ? -53.942 20.118 90.154 1.00 85.62 403 THR A O 1
ATOM 3309 N N . LEU A 1 404 ? -55.398 21.771 89.767 1.00 83.62 404 LEU A N 1
ATOM 3310 C CA . LEU A 1 404 ? -54.662 22.317 88.625 1.00 83.62 404 LEU A CA 1
ATOM 3311 C C . LEU A 1 404 ? -53.349 22.980 89.054 1.00 83.62 404 LEU A C 1
ATOM 3313 O O . LEU A 1 404 ? -52.349 22.836 88.353 1.00 83.62 404 LEU A O 1
ATOM 3317 N N . ARG A 1 405 ? -53.319 23.660 90.208 1.00 84.25 405 ARG A N 1
ATOM 3318 C CA . ARG A 1 405 ? -52.080 24.220 90.776 1.00 84.25 405 ARG A CA 1
ATOM 3319 C C . ARG A 1 405 ? -51.103 23.131 91.207 1.00 84.25 405 ARG A C 1
ATOM 3321 O O . ARG A 1 405 ? -49.912 23.267 90.948 1.00 84.25 405 ARG A O 1
ATOM 3328 N N . GLU A 1 406 ? -51.593 22.049 91.806 1.00 87.62 406 GLU A N 1
ATOM 3329 C CA . GLU A 1 406 ? -50.764 20.888 92.157 1.00 87.62 406 GLU A CA 1
ATOM 3330 C C . GLU A 1 406 ? -50.153 20.247 90.904 1.00 87.62 406 GLU A C 1
ATOM 3332 O O . GLU A 1 406 ? -48.935 20.087 90.832 1.00 87.62 406 GLU A O 1
ATOM 3337 N N . LYS A 1 407 ? -50.960 20.003 89.861 1.00 88.12 407 LYS A N 1
ATOM 3338 C CA . LYS A 1 407 ? -50.463 19.492 88.571 1.00 88.12 407 LYS A CA 1
ATOM 3339 C C . LYS A 1 407 ? -49.463 20.433 87.904 1.00 88.12 407 LYS A C 1
ATOM 3341 O O . LYS A 1 407 ? -48.489 19.965 87.321 1.00 88.12 407 LYS A O 1
ATOM 3346 N N . TYR A 1 408 ? -49.688 21.745 87.976 1.00 86.75 408 TYR A N 1
ATOM 3347 C CA . TYR A 1 408 ? -48.750 22.737 87.451 1.00 86.75 408 TYR A CA 1
ATOM 3348 C C . TYR A 1 408 ? -47.397 22.659 88.172 1.00 86.75 408 TYR A C 1
ATOM 3350 O O . TYR A 1 408 ? -46.363 22.602 87.509 1.00 86.75 408 TYR A O 1
ATOM 3358 N N . HIS A 1 409 ? -47.394 22.573 89.506 1.00 88.19 409 HIS A N 1
ATOM 3359 C CA . HIS A 1 409 ? -46.160 22.427 90.281 1.00 88.19 409 HIS A CA 1
ATOM 3360 C C . HIS A 1 409 ? -45.437 21.099 90.020 1.00 88.19 409 HIS A C 1
ATOM 3362 O O . HIS A 1 409 ? -44.209 21.088 89.929 1.00 88.19 409 HIS A O 1
ATOM 3368 N N . GLU A 1 410 ? -46.158 19.988 89.843 1.00 89.31 410 GLU A N 1
ATOM 3369 C CA . GLU A 1 410 ? -45.547 18.718 89.424 1.00 89.31 410 GLU A CA 1
ATOM 3370 C C . GLU A 1 410 ? -44.876 18.837 88.047 1.00 89.31 410 GLU A C 1
ATOM 3372 O O . GLU A 1 410 ? -43.744 18.379 87.861 1.00 89.31 410 GLU A O 1
ATOM 3377 N N . PHE A 1 411 ? -45.541 19.493 87.090 1.00 87.94 411 PHE A N 1
ATOM 3378 C CA . PHE A 1 411 ? -45.005 19.701 85.744 1.00 87.94 411 PHE A CA 1
ATOM 3379 C C . PHE A 1 411 ? -43.769 20.608 85.752 1.00 87.94 411 PHE A C 1
ATOM 3381 O O . PHE A 1 411 ? -42.779 20.307 85.085 1.00 87.94 411 PHE A O 1
ATOM 3388 N N . GLU A 1 412 ? -43.799 21.681 86.542 1.00 88.50 412 GLU A N 1
ATOM 3389 C CA . GLU A 1 412 ? -42.676 22.599 86.745 1.00 88.50 412 GLU A CA 1
ATOM 3390 C C . GLU A 1 412 ? -41.471 21.866 87.354 1.00 88.50 412 GLU A C 1
ATOM 3392 O O . GLU A 1 412 ? -40.353 21.952 86.838 1.00 88.50 412 GLU A O 1
ATOM 3397 N N . GLN A 1 413 ? -41.698 21.034 88.377 1.00 89.62 413 GLN A N 1
ATOM 3398 C CA . GLN A 1 413 ? -40.638 20.238 88.994 1.00 89.62 413 GLN A CA 1
ATOM 3399 C C . GLN A 1 413 ? -40.045 19.211 88.013 1.00 89.62 413 GLN A C 1
ATOM 3401 O O . GLN A 1 413 ? -38.829 18.985 88.001 1.00 89.62 413 GLN A O 1
ATOM 3406 N N . GLN A 1 414 ? -40.875 18.595 87.169 1.00 84.56 414 GLN A N 1
ATOM 3407 C CA . GLN A 1 414 ? -40.419 17.658 86.142 1.00 84.56 414 GLN A CA 1
ATOM 3408 C C . GLN A 1 414 ? -39.635 18.362 85.026 1.00 84.56 414 GLN A C 1
ATOM 3410 O O . GLN A 1 414 ? -38.610 17.842 84.566 1.00 84.56 414 GLN A O 1
ATOM 3415 N N . GLN A 1 415 ? -40.063 19.558 84.617 1.00 83.50 415 GLN A N 1
ATOM 3416 C CA . GLN A 1 415 ? -39.338 20.383 83.656 1.00 83.50 415 GLN A CA 1
ATOM 3417 C C . GLN A 1 415 ? -37.964 20.778 84.209 1.00 83.50 415 GLN A C 1
ATOM 3419 O O . GLN A 1 415 ? -36.962 20.660 83.501 1.00 83.50 415 GLN A O 1
ATOM 3424 N N . GLU A 1 416 ? -37.880 21.173 85.481 1.00 88.12 416 GLU A N 1
ATOM 3425 C CA . GLU A 1 416 ? -36.611 21.551 86.101 1.00 88.12 416 GLU A CA 1
ATOM 3426 C C . GLU A 1 416 ? -35.655 20.355 86.251 1.00 88.12 416 GLU A C 1
ATOM 3428 O O . GLU A 1 416 ? -34.463 20.479 85.956 1.00 88.12 416 GLU A O 1
ATOM 3433 N N . LYS A 1 417 ? -36.162 19.169 86.623 1.00 88.56 417 LYS A N 1
ATOM 3434 C CA . LYS A 1 417 ? -35.374 17.919 86.635 1.00 88.56 417 LYS A CA 1
ATOM 3435 C C . LYS A 1 417 ? -34.832 17.579 85.246 1.00 88.56 417 LYS A C 1
ATOM 3437 O O . LYS A 1 417 ? -33.650 17.266 85.110 1.00 88.56 417 LYS A O 1
ATOM 3442 N N . THR A 1 418 ? -35.671 17.681 84.216 1.00 85.12 418 THR A N 1
ATOM 3443 C CA . THR A 1 418 ? -35.276 17.395 82.828 1.00 85.12 418 THR A CA 1
ATOM 3444 C C . THR A 1 418 ? -34.236 18.397 82.329 1.00 85.12 418 THR A C 1
ATOM 3446 O O . THR A 1 418 ? -33.247 18.002 81.715 1.00 85.12 418 THR A O 1
ATOM 3449 N N . LYS A 1 419 ? -34.401 19.685 82.659 1.00 88.50 419 LYS A N 1
ATOM 3450 C CA . LYS A 1 419 ? -33.437 20.741 82.329 1.00 88.50 419 LYS A CA 1
ATOM 3451 C C . LYS A 1 419 ? -32.078 20.495 82.989 1.00 88.50 419 LYS A C 1
ATOM 3453 O O . LYS A 1 419 ? -31.064 20.529 82.300 1.00 88.50 419 LYS A O 1
ATOM 3458 N N . LYS A 1 420 ? -32.051 20.152 84.283 1.00 90.81 420 LYS A N 1
ATOM 3459 C CA . LYS A 1 420 ? -30.809 19.797 84.999 1.00 90.81 420 LYS A CA 1
ATOM 3460 C C . LYS A 1 420 ? -30.109 18.588 84.370 1.00 90.81 420 LYS A C 1
ATOM 3462 O O . LYS A 1 420 ? -28.898 18.630 84.170 1.00 90.81 420 LYS A O 1
ATOM 3467 N N . ALA A 1 421 ? -30.859 17.545 84.006 1.00 87.31 421 ALA A N 1
ATOM 3468 C CA . ALA A 1 421 ? -30.301 16.381 83.316 1.00 87.31 421 ALA A CA 1
ATOM 3469 C C . ALA A 1 421 ? -29.720 16.757 81.940 1.00 87.31 421 ALA A C 1
ATOM 3471 O O . ALA A 1 421 ? -28.613 16.344 81.600 1.00 87.31 421 ALA A O 1
ATOM 3472 N N . GLN A 1 422 ? -30.425 17.587 81.167 1.00 86.56 422 GLN A N 1
ATOM 3473 C CA . GLN A 1 422 ? -29.960 18.052 79.862 1.00 86.56 422 GLN A CA 1
ATOM 3474 C C . GLN A 1 422 ? -28.693 18.914 79.968 1.00 86.56 422 GLN A C 1
ATOM 3476 O O . GLN A 1 422 ? -27.759 18.717 79.190 1.00 86.56 422 GLN A O 1
ATOM 3481 N N . ASP A 1 423 ? -28.624 19.822 80.944 1.00 88.56 423 ASP A N 1
ATOM 3482 C CA . ASP A 1 423 ? -27.442 20.654 81.192 1.00 88.56 423 ASP A CA 1
ATOM 3483 C C . ASP A 1 423 ? -26.231 19.807 81.625 1.00 88.56 423 ASP A C 1
ATOM 3485 O O . ASP A 1 423 ? -25.100 20.072 81.206 1.00 88.56 423 ASP A O 1
ATOM 3489 N N . GLN A 1 424 ? -26.456 18.732 82.388 1.00 91.31 424 GLN A N 1
ATOM 3490 C CA . GLN A 1 424 ? -25.413 17.774 82.765 1.00 91.31 424 GLN A CA 1
ATOM 3491 C C . GLN A 1 424 ? -24.900 16.962 81.563 1.00 91.31 424 GLN A C 1
ATOM 3493 O O . GLN A 1 424 ? -23.691 16.800 81.393 1.00 91.31 424 GLN A O 1
ATOM 3498 N N . VAL A 1 425 ? -25.790 16.495 80.682 1.00 88.38 425 VAL A N 1
ATOM 3499 C CA . VAL A 1 425 ? -25.384 15.831 79.431 1.00 88.38 425 VAL A CA 1
ATOM 3500 C C . VAL A 1 425 ? -24.603 16.810 78.553 1.00 88.38 425 VAL A C 1
ATOM 3502 O O . VAL A 1 425 ? -23.533 16.466 78.054 1.00 88.38 425 VAL A O 1
ATOM 3505 N N . LYS A 1 426 ? -25.074 18.053 78.415 1.00 86.38 426 LYS A N 1
ATOM 3506 C CA . LYS A 1 426 ? -24.415 19.084 77.605 1.00 86.38 426 LYS A CA 1
ATOM 3507 C C . LYS A 1 426 ? -23.012 19.415 78.117 1.00 86.38 426 LYS A C 1
ATOM 3509 O O . LYS A 1 426 ? -22.087 19.515 77.314 1.00 86.38 426 LYS A O 1
ATOM 3514 N N . SER A 1 427 ? -22.826 19.547 79.430 1.00 88.19 427 SER A N 1
ATOM 3515 C CA . SER A 1 427 ? -21.497 19.777 80.008 1.00 88.19 427 SER A CA 1
ATOM 3516 C C . SER A 1 427 ? -20.570 18.575 79.795 1.00 88.19 427 SER A C 1
ATOM 3518 O O . SER A 1 427 ? -19.428 18.767 79.382 1.00 88.19 427 SER A O 1
ATOM 3520 N N . SER A 1 428 ? -21.069 17.344 79.956 1.00 89.62 428 SER A N 1
ATOM 3521 C CA . SER A 1 428 ? -20.288 16.128 79.688 1.00 89.62 428 SER A CA 1
ATOM 3522 C C . SER A 1 428 ? -19.862 16.005 78.218 1.00 89.62 428 SER A C 1
ATOM 3524 O O . SER A 1 428 ? -18.702 15.705 77.935 1.00 89.62 428 SER A O 1
ATOM 3526 N N . MET A 1 429 ? -20.759 16.323 77.276 1.00 87.00 429 MET A N 1
ATOM 3527 C CA . MET A 1 429 ? -20.450 16.353 75.846 1.00 87.00 429 MET A CA 1
ATOM 3528 C C . MET A 1 429 ? -19.432 17.442 75.517 1.00 87.00 429 MET A C 1
ATOM 3530 O O . MET A 1 429 ? -18.497 17.175 74.771 1.00 87.00 429 MET A O 1
ATOM 3534 N N . ASN A 1 430 ? -19.558 18.638 76.098 1.00 89.94 430 ASN A N 1
ATOM 3535 C CA . ASN A 1 430 ? -18.585 19.713 75.897 1.00 89.94 430 ASN A CA 1
ATOM 3536 C C . ASN A 1 430 ? -17.186 19.325 76.398 1.00 89.94 430 ASN A C 1
ATOM 3538 O O . ASN A 1 430 ? -16.202 19.619 75.727 1.00 89.94 430 ASN A O 1
ATOM 3542 N N . ILE A 1 431 ? -17.084 18.626 77.534 1.00 91.25 431 ILE A N 1
ATOM 3543 C CA . ILE A 1 431 ? -15.802 18.102 78.033 1.00 91.25 431 ILE A CA 1
ATOM 3544 C C . ILE A 1 431 ? -15.219 17.082 77.042 1.00 91.25 431 ILE A C 1
ATOM 3546 O O . ILE A 1 431 ? -14.044 17.170 76.692 1.00 91.25 431 ILE A O 1
ATOM 3550 N N . LEU A 1 432 ? -16.039 16.154 76.541 1.00 91.19 432 LEU A N 1
ATOM 3551 C CA . LEU A 1 432 ? -15.634 15.166 75.532 1.00 91.19 432 LEU A CA 1
ATOM 3552 C C . LEU A 1 432 ? -15.162 15.822 74.227 1.00 91.19 432 LEU A C 1
ATOM 3554 O O . LEU A 1 432 ? -14.122 15.443 73.693 1.00 91.19 432 LEU A O 1
ATOM 3558 N N . ILE A 1 433 ? -15.895 16.826 73.742 1.00 88.56 433 ILE A N 1
ATOM 3559 C CA . ILE A 1 433 ? -15.545 17.597 72.543 1.00 88.56 433 ILE A CA 1
ATOM 3560 C C . ILE A 1 433 ? -14.213 18.319 72.750 1.00 88.56 433 ILE A C 1
ATOM 3562 O O . ILE A 1 433 ? -13.335 18.205 71.898 1.00 88.56 433 ILE A O 1
ATOM 3566 N N . ASN A 1 434 ? -14.027 18.999 73.883 1.00 90.31 434 ASN A N 1
ATOM 3567 C CA . ASN A 1 434 ? -12.781 19.704 74.185 1.00 90.31 434 ASN A CA 1
ATOM 3568 C C . ASN A 1 434 ? -11.589 18.738 74.283 1.00 90.31 434 ASN A C 1
ATOM 3570 O O . ASN A 1 434 ? -10.514 19.033 73.761 1.00 90.31 434 ASN A O 1
ATOM 3574 N N . ASN A 1 435 ? -11.779 17.560 74.886 1.00 91.25 435 ASN A N 1
ATOM 3575 C CA . ASN A 1 435 ? -10.739 16.534 74.960 1.00 91.25 435 ASN A CA 1
ATOM 3576 C C . ASN A 1 435 ? -10.353 16.034 73.562 1.00 91.25 435 ASN A C 1
ATOM 3578 O O . ASN A 1 435 ? -9.168 16.034 73.228 1.00 91.25 435 ASN A O 1
ATOM 3582 N N . LEU A 1 436 ? -11.340 15.694 72.722 1.00 88.06 436 LEU A N 1
ATOM 3583 C CA . LEU A 1 436 ? -11.114 15.258 71.339 1.00 88.06 436 LEU A CA 1
ATOM 3584 C C . LEU A 1 436 ? -10.456 16.349 70.488 1.00 88.06 436 LEU A C 1
ATOM 3586 O O . LEU A 1 436 ? -9.566 16.049 69.695 1.00 88.06 436 LEU A O 1
ATOM 3590 N N . GLN A 1 437 ? -10.844 17.614 70.663 1.00 87.88 437 GLN A N 1
ATOM 3591 C CA . GLN A 1 437 ? -10.191 18.747 70.004 1.00 87.88 437 GLN A CA 1
ATOM 3592 C C . GLN A 1 437 ? -8.730 18.886 70.442 1.00 87.88 437 GLN A C 1
ATOM 3594 O O . GLN A 1 437 ? -7.860 19.064 69.591 1.00 87.88 437 GLN A O 1
ATOM 3599 N N . SER A 1 438 ? -8.434 18.733 71.737 1.00 87.69 438 SER A N 1
ATOM 3600 C CA . SER A 1 438 ? -7.053 18.766 72.234 1.00 87.69 438 SER A CA 1
ATOM 3601 C C . SER A 1 438 ? -6.219 17.598 71.693 1.00 87.69 438 SER A C 1
ATOM 3603 O O . SER A 1 438 ? -5.073 17.791 71.285 1.00 87.69 438 SER A O 1
ATOM 3605 N N . GLU A 1 439 ? -6.799 16.395 71.601 1.00 90.44 439 GLU A N 1
ATOM 3606 C CA . GLU A 1 439 ? -6.134 15.234 71.012 1.00 90.44 439 GLU A CA 1
ATOM 3607 C C . GLU A 1 439 ? -5.856 15.452 69.526 1.00 90.44 439 GLU A C 1
ATOM 3609 O O . GLU A 1 439 ? -4.756 15.144 69.058 1.00 90.44 439 GLU A O 1
ATOM 3614 N N . LEU A 1 440 ? -6.820 16.010 68.791 1.00 86.50 440 LEU A N 1
ATOM 3615 C CA . LEU A 1 440 ? -6.691 16.295 67.366 1.00 86.50 440 LEU A CA 1
ATOM 3616 C C . LEU A 1 440 ? -5.606 17.347 67.118 1.00 86.50 440 LEU A C 1
ATOM 3618 O O . LEU A 1 440 ? -4.735 17.118 66.280 1.00 86.50 440 LEU A O 1
ATOM 3622 N N . GLU A 1 441 ? -5.569 18.430 67.896 1.00 88.12 441 GLU A N 1
ATOM 3623 C CA . GLU A 1 441 ? -4.494 19.430 67.828 1.00 88.12 441 GLU A CA 1
ATOM 3624 C C . GLU A 1 441 ? -3.130 18.842 68.237 1.00 88.12 441 GLU A C 1
ATOM 3626 O O . GLU A 1 441 ? -2.112 19.097 67.587 1.00 88.12 441 GLU A O 1
ATOM 3631 N N . SER A 1 442 ? -3.080 17.954 69.235 1.00 88.06 442 SER A N 1
ATOM 3632 C CA . SER A 1 442 ? -1.838 17.255 69.600 1.00 88.06 442 SER A CA 1
ATOM 3633 C C . SER A 1 442 ? -1.329 16.338 68.476 1.00 88.06 442 SER A C 1
ATOM 3635 O O . SER A 1 442 ? -0.127 16.271 68.211 1.00 88.06 442 SER A O 1
ATOM 3637 N N . LYS A 1 443 ? -2.227 15.641 67.767 1.00 87.62 443 LYS A N 1
ATOM 3638 C CA . LYS A 1 443 ? -1.872 14.800 66.615 1.00 87.62 443 LYS A CA 1
ATOM 3639 C C . LYS A 1 443 ? -1.475 15.650 65.414 1.00 87.62 443 LYS A C 1
ATOM 3641 O O . LYS A 1 443 ? -0.506 15.312 64.739 1.00 87.62 443 LYS A O 1
ATOM 3646 N N . LYS A 1 444 ? -2.163 16.769 65.182 1.00 85.56 444 LYS A N 1
ATOM 3647 C CA . LYS A 1 444 ? -1.853 17.727 64.118 1.00 85.56 444 LYS A CA 1
ATOM 3648 C C . LYS A 1 444 ? -0.469 18.339 64.315 1.00 85.56 444 LYS A C 1
ATOM 3650 O O . LYS A 1 444 ? 0.338 18.288 63.398 1.00 85.56 444 LYS A O 1
ATOM 3655 N N . THR A 1 445 ? -0.137 18.804 65.520 1.00 86.12 445 THR A N 1
ATOM 3656 C CA . THR A 1 445 ? 1.210 19.323 65.826 1.00 86.12 445 THR A CA 1
ATOM 3657 C C . THR A 1 445 ? 2.301 18.260 65.679 1.00 86.12 445 THR A C 1
ATOM 3659 O O . THR A 1 445 ? 3.379 18.567 65.168 1.00 86.12 445 THR A O 1
ATOM 3662 N N . LYS A 1 446 ? 2.036 17.000 66.060 1.00 86.94 446 LYS A N 1
ATOM 3663 C CA . LYS A 1 446 ? 2.952 15.875 65.792 1.00 86.94 446 LYS A CA 1
ATOM 3664 C C . LYS A 1 446 ? 3.150 15.647 64.291 1.00 86.94 446 LYS A C 1
ATOM 3666 O O . LYS A 1 446 ? 4.290 15.511 63.860 1.00 86.94 446 LYS A O 1
ATOM 3671 N N . LEU A 1 447 ? 2.078 15.655 63.499 1.00 82.00 447 LEU A N 1
ATOM 3672 C CA . LEU A 1 447 ? 2.152 15.478 62.048 1.00 82.00 447 LEU A CA 1
ATOM 3673 C C . LEU A 1 447 ? 2.917 16.627 61.377 1.00 82.00 447 LEU A C 1
ATOM 3675 O O . LEU A 1 447 ? 3.796 16.369 60.563 1.00 82.00 447 LEU A O 1
ATOM 3679 N N . THR A 1 448 ? 2.666 17.878 61.774 1.00 81.50 448 THR A N 1
ATOM 3680 C CA . THR A 1 448 ? 3.414 19.041 61.274 1.00 81.50 448 THR A CA 1
ATOM 3681 C C . THR A 1 448 ? 4.900 18.934 61.602 1.00 81.50 448 THR A C 1
ATOM 3683 O O . THR A 1 448 ? 5.726 19.211 60.740 1.00 81.50 448 THR A O 1
ATOM 3686 N N . LYS A 1 449 ? 5.268 18.479 62.811 1.00 83.38 449 LYS A N 1
ATOM 3687 C CA . LYS A 1 449 ? 6.676 18.224 63.162 1.00 83.38 449 LYS A CA 1
ATOM 3688 C C . LYS A 1 449 ? 7.302 17.146 62.276 1.00 83.38 449 LYS A C 1
ATOM 3690 O O . LYS A 1 449 ? 8.420 17.341 61.820 1.00 83.38 449 LYS A O 1
ATOM 3695 N N . VAL A 1 450 ? 6.594 16.047 62.003 1.00 82.19 450 VAL A N 1
ATOM 3696 C CA . VAL A 1 450 ? 7.078 14.978 61.109 1.00 82.19 450 VAL A CA 1
ATOM 3697 C C . VAL A 1 450 ? 7.254 15.486 59.678 1.00 82.19 450 VAL A C 1
ATOM 3699 O O . VAL A 1 450 ? 8.283 15.209 59.073 1.00 82.19 450 VAL A O 1
ATOM 3702 N N . ILE A 1 451 ? 6.306 16.271 59.159 1.00 80.50 451 ILE A N 1
ATOM 3703 C CA . ILE A 1 451 ? 6.410 16.889 57.829 1.00 80.50 451 ILE A CA 1
ATOM 3704 C C . ILE A 1 451 ? 7.611 17.839 57.771 1.00 80.50 451 ILE A C 1
ATOM 3706 O O . ILE A 1 451 ? 8.376 17.783 56.816 1.00 80.50 451 ILE A O 1
ATOM 3710 N N . ASN A 1 452 ? 7.825 18.661 58.804 1.00 80.44 452 ASN A N 1
ATOM 3711 C CA . ASN A 1 452 ? 8.973 19.568 58.853 1.00 80.44 452 ASN A CA 1
ATOM 3712 C C . ASN A 1 452 ? 10.303 18.803 58.907 1.00 80.44 452 ASN A C 1
ATOM 3714 O O . ASN A 1 452 ? 11.249 19.174 58.224 1.00 80.44 452 ASN A O 1
ATOM 3718 N N . ILE A 1 453 ? 10.370 17.710 59.675 1.00 80.06 453 ILE A N 1
ATOM 3719 C CA . ILE A 1 453 ? 11.548 16.833 59.709 1.00 80.06 453 ILE A CA 1
ATOM 3720 C C . ILE A 1 453 ? 11.766 16.179 58.340 1.00 80.06 453 ILE A C 1
ATOM 3722 O O . ILE A 1 453 ? 12.894 16.171 57.866 1.00 80.06 453 ILE A O 1
ATOM 3726 N N . MET A 1 454 ? 10.716 15.681 57.675 1.00 75.75 454 MET A N 1
ATOM 3727 C CA . MET A 1 454 ? 10.841 15.146 56.313 1.00 75.75 454 MET A CA 1
ATOM 3728 C C . MET A 1 454 ? 11.304 16.208 55.317 1.00 75.75 454 MET A C 1
ATOM 3730 O O . MET A 1 454 ? 12.136 15.887 54.481 1.00 75.75 454 MET A O 1
ATOM 3734 N N . SER A 1 455 ? 10.814 17.448 55.415 1.00 73.19 455 SER A N 1
ATOM 3735 C CA . SER A 1 455 ? 11.265 18.555 54.563 1.00 73.19 455 SER A CA 1
ATOM 3736 C C . SER A 1 455 ? 12.750 18.835 54.774 1.00 73.19 455 SER A C 1
ATOM 3738 O O . SER A 1 455 ? 13.495 18.869 53.808 1.00 73.19 455 SER A O 1
ATOM 3740 N N . ILE A 1 456 ? 13.204 18.925 56.031 1.00 77.44 456 ILE A N 1
ATOM 3741 C CA . ILE A 1 456 ? 14.624 19.118 56.360 1.00 77.44 456 ILE A CA 1
ATOM 3742 C C . ILE A 1 456 ? 15.474 17.950 55.841 1.00 77.44 456 ILE A C 1
ATOM 3744 O O . ILE A 1 456 ? 16.554 18.167 55.304 1.00 77.44 456 ILE A O 1
ATOM 3748 N N . VAL A 1 457 ? 15.004 16.706 55.977 1.00 73.19 457 VAL A N 1
ATOM 3749 C CA . VAL A 1 457 ? 15.713 15.527 55.452 1.00 73.19 457 VAL A CA 1
ATOM 3750 C C . VAL A 1 457 ? 15.773 15.554 53.925 1.00 73.19 457 VAL A C 1
ATOM 3752 O O . VAL A 1 457 ? 16.814 15.217 53.368 1.00 73.19 457 VAL A O 1
ATOM 3755 N N . LEU A 1 458 ? 14.701 15.976 53.250 1.00 70.75 458 LEU A N 1
ATOM 3756 C CA . LEU A 1 458 ? 14.667 16.115 51.795 1.00 70.75 458 LEU A CA 1
ATOM 3757 C C . LEU A 1 458 ? 15.622 17.221 51.324 1.00 70.75 458 LEU A C 1
ATOM 3759 O O . LEU A 1 458 ? 16.384 16.999 50.389 1.00 70.75 458 LEU A O 1
ATOM 3763 N N . ASP A 1 459 ? 15.642 18.363 52.014 1.00 70.12 459 ASP A N 1
ATOM 3764 C CA . ASP A 1 459 ? 16.551 19.474 51.726 1.00 70.12 459 ASP A CA 1
ATOM 3765 C C . ASP A 1 459 ? 18.017 19.057 51.925 1.00 70.12 459 ASP A C 1
ATOM 3767 O O . ASP A 1 459 ? 18.864 19.364 51.088 1.00 70.12 459 ASP A O 1
ATOM 3771 N N . ILE A 1 460 ? 18.323 18.281 52.973 1.00 70.31 460 ILE A N 1
ATOM 3772 C CA . ILE A 1 460 ? 19.659 17.698 53.183 1.00 70.31 460 ILE A CA 1
ATOM 3773 C C . ILE A 1 460 ? 20.014 16.714 52.058 1.00 70.31 460 ILE A C 1
ATOM 3775 O O . ILE A 1 460 ? 21.141 16.739 51.571 1.00 70.31 460 ILE A O 1
ATOM 3779 N N . PHE A 1 461 ? 19.075 15.873 51.613 1.00 65.25 461 PHE A N 1
ATOM 3780 C CA . PHE A 1 461 ? 19.320 14.906 50.535 1.00 65.25 461 PHE A CA 1
ATOM 3781 C C . PHE A 1 461 ? 19.529 15.568 49.166 1.00 65.25 461 PHE A C 1
ATOM 3783 O O . PHE A 1 461 ? 20.248 15.025 48.336 1.00 65.25 461 PHE A O 1
ATOM 3790 N N . ILE A 1 462 ? 18.921 16.734 48.927 1.00 63.50 462 ILE A N 1
ATOM 3791 C CA . ILE A 1 462 ? 19.081 17.509 47.686 1.00 63.50 462 ILE A CA 1
ATOM 3792 C C . ILE A 1 462 ? 20.397 18.318 47.686 1.00 63.50 462 ILE A C 1
ATOM 3794 O O . ILE A 1 462 ? 20.917 18.642 46.621 1.00 63.50 462 ILE A O 1
ATOM 3798 N N . LEU A 1 463 ? 20.962 18.625 48.861 1.00 55.69 463 LEU A N 1
ATOM 3799 C CA . LEU A 1 463 ? 22.188 19.423 49.033 1.00 55.69 463 LEU A CA 1
ATOM 3800 C C . LEU A 1 463 ? 23.486 18.602 49.175 1.00 55.69 463 LEU A C 1
ATOM 3802 O O . LEU A 1 463 ? 24.553 19.197 49.342 1.00 55.69 463 LEU A O 1
ATOM 3806 N N . LEU A 1 464 ? 23.428 17.270 49.100 1.00 47.50 464 LEU A N 1
ATOM 3807 C CA . LEU A 1 464 ? 24.610 16.399 49.108 1.00 47.50 464 LEU A CA 1
ATOM 3808 C C . LEU A 1 464 ? 24.941 15.924 47.671 1.00 47.50 464 LEU A C 1
ATOM 3810 O O . LEU A 1 464 ? 24.120 15.212 47.093 1.00 47.50 464 LEU A O 1
ATOM 3814 N N . PRO A 1 465 ? 26.089 16.341 47.089 1.00 55.62 465 PRO A N 1
ATOM 3815 C CA . PRO A 1 465 ? 26.520 15.977 45.733 1.00 55.62 465 PRO A CA 1
ATOM 3816 C C . PRO A 1 465 ? 26.972 14.521 45.577 1.00 55.62 465 PRO A C 1
ATOM 3818 O O . PRO A 1 465 ? 27.457 13.928 46.572 1.00 55.62 465 PRO A O 1
#

Sequence (465 aa):
MDRQGLVHGDSDIIHPIFTWLLSHIDVVQKRAYLSRFLVKIEVPSEYLSDPEVFAFYEQYMTLIDRFKTVHKEREIGKKNYENASELTTDLKTMEKEKEAVIIRIEKMRMKAETGIHLLNVARALRIEKDKERDLVLQEEQEKEIISRLQSNLQRLERELQTLKKDENEITVQTLLQHLSEVITVQTVVMNEKLPAEIHAQTNRIKALNTVKQYSYLNPDQITGLRNNLDSIAKEIQNLIELKITKNNIDKIEPFRQQAAAVANIKRNVLEKLEKTANSLQELQTKLEEKRELSKLIVEDIIPKGEDLKKYINRLKTRGTLYKHCKSELTWFNAENSILYRTAAILENQYNQCNQAKERLETVKKNTPNNFTEENASSMNLQLCRDISTFKAKLIPLINEVQTLREKYHEFEQQQEKTKKAQDQVKSSMNILINNLQSELESKKTKLTKVINIMSIVLDIFILLP

pLDDT: mean 83.43, std 10.75, range [42.62, 97.06]

InterPro domains:
  IPR029600 Intraflagellar transport protein 81 [PTHR15614] (3-446)
  IPR041146 IFT81, calponin homology domain [PF18383] (3-42)
  IPR043016 IFT81, N-terminal domain superfamily [G3DSA:1.10.418.70] (1-44)

Foldseek 3Di:
DPVVCVVVVPPVVVVVVVVVCVVPVVVVVVVVVVCVQQVDDDDDPVQCVDPVSVVVSVVSVVVSVVCVVVVVVVVVVVVVVVVVVVVVVVVVVVVVVVVVVVVVVVVVCVVCVVPVVCVVVVVVVVVVVVVVVVVVVVVVVVVVVVVVVVVVVVVVVVVVVVVVVCVPDDDPVVVVVVVVVVVVLVCCCVPPPVVVVVVVVVVVVVVVVVVVVDPDDDPVNVVVVVVVVVVVVVVVVVVVVVVVVPPPPPVCVVVVVVVVVVVVVVVVVVVVVVVVVVVVVVVVVVVVVVVVVVVVVCVPVDDDDPVVVVVVVVVVVVVVVVVVVVVVVVVVVVVVVVVVVVVVVVVVVVVVVVVVVVVVVVVVVDDDPDDDPVVVVVVVVVVVVVVVVVVVVVVVVVVVVVVVVVVVVVVVVVVVVVVVVVVVVVVVVVVVVVVVVVVVVVVVVVVVVVVVVVVVVVVVVVPDD

Secondary structure (DSSP, 8-state):
--HHHHHHT-HHHHHHHHHHHHHTHHHHHHHHHHHHHHS-----TTGGGSHHHHHHHHHHHHHHHHHHHHHHHHHHHHHHHHHHHHHHHHHHHHHHHHHHHHHHHHHHHHHTGGGGGGHHHHHHHHHHHHHHHHHHHHHHHHHHHHHHHHHHHHHHHHHHHHHHHHHHH--HHHHHHHHHHHHHHHHHIIIIIHHHHHHHHHHHHHHHHHHHHSS---HHHHHHHHHHHHHHHHHHHHHHHHHHHS----TTHHHHHHHHHHHHHHHHHHHHHHHHHHHHHHHHHHHHHHHHHHHHHTTS----THHHHHHHHHHHHHHHHHHHHHHHHHHHHHHHHHHHHHHHHHHHHHHHHHHHHHHHHHHTT---S---HHHHHHHHHHHHHHHHHHHHHHHHHHHHHHHHHHHHHHHHHHHHHHHHHHHHHHHHHHHHHHHHHHHHHHHHHHHHHHHHHHHHHHHHHHS--